Protein AF-0000000065959154 (afdb_homodimer)

Structure (mmCIF, N/CA/C/O backbone):
data_AF-0000000065959154-model_v1
#
loop_
_entity.id
_entity.type
_entity.pdbx_description
1 polymer 'Protein INAPERTURATE POLLEN1'
#
loop_
_atom_site.group_PDB
_atom_site.id
_atom_site.type_symbol
_atom_site.label_atom_id
_atom_site.label_alt_id
_atom_site.label_comp_id
_atom_site.label_asym_id
_atom_site.label_entity_id
_atom_site.label_seq_id
_atom_site.pdbx_PDB_ins_code
_atom_site.Cartn_x
_atom_site.Cartn_y
_atom_site.Cartn_z
_atom_site.occupancy
_atom_site.B_iso_or_equiv
_atom_site.auth_seq_id
_atom_site.auth_comp_id
_atom_site.auth_asym_id
_atom_site.auth_atom_id
_atom_site.pdbx_PDB_model_num
ATOM 1 N N . MET A 1 1 ? -22.766 -3.959 -23.781 1 19.36 1 MET A N 1
ATOM 2 C CA . MET A 1 1 ? -21.438 -3.498 -23.391 1 19.36 1 MET A CA 1
ATOM 3 C C . MET A 1 1 ? -21.266 -3.545 -21.875 1 19.36 1 MET A C 1
ATOM 5 O O . MET A 1 1 ? -22.062 -2.963 -21.141 1 19.36 1 MET A O 1
ATOM 9 N N . PRO A 1 2 ? -20.812 -4.512 -21.031 1 24.08 2 PRO A N 1
ATOM 10 C CA . PRO A 1 2 ? -21.531 -5.086 -19.906 1 24.08 2 PRO A CA 1
ATOM 11 C C . PRO A 1 2 ? -21.422 -4.242 -18.641 1 24.08 2 PRO A C 1
ATOM 13 O O . PRO A 1 2 ? -22 -4.598 -17.609 1 24.08 2 PRO A O 1
ATOM 16 N N . PHE A 1 3 ? -20.203 -3.625 -18.562 1 28.2 3 PHE A N 1
ATOM 17 C CA . PHE A 1 3 ? -20.203 -2.867 -17.312 1 28.2 3 PHE A CA 1
ATOM 18 C C . PHE A 1 3 ? -21.219 -1.73 -17.375 1 28.2 3 PHE A C 1
ATOM 20 O O . PHE A 1 3 ? -20.844 -0.557 -17.406 1 28.2 3 PHE A O 1
ATOM 27 N N . SER A 1 4 ? -22.156 -1.732 -18.156 1 26.17 4 SER A N 1
ATOM 28 C CA . SER A 1 4 ? -23.156 -0.685 -18.297 1 26.17 4 SER A CA 1
ATOM 29 C C . SER A 1 4 ? -23.672 -0.217 -16.922 1 26.17 4 SER A C 1
ATOM 31 O O . SER A 1 4 ? -24.188 0.89 -16.797 1 26.17 4 SER A O 1
ATOM 33 N N . PHE A 1 5 ? -24.297 -1.17 -16.172 1 28.05 5 PHE A N 1
ATOM 34 C CA . PHE A 1 5 ? -25.359 -0.843 -15.227 1 28.05 5 PHE A CA 1
ATOM 35 C C . PHE A 1 5 ? -24.812 -0.045 -14.047 1 28.05 5 PHE A C 1
ATOM 37 O O . PHE A 1 5 ? -23.828 -0.445 -13.422 1 28.05 5 PHE A O 1
ATOM 44 N N . PHE A 1 6 ? -25.062 1.207 -13.812 1 32.88 6 PHE A N 1
ATOM 45 C CA . PHE A 1 6 ? 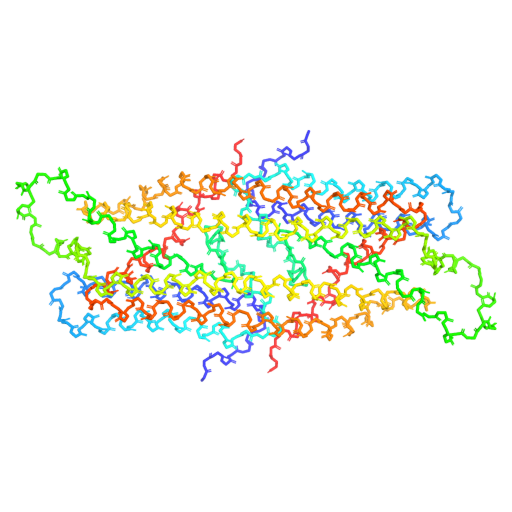-24.984 2.361 -12.93 1 32.88 6 PHE A CA 1
ATOM 46 C C . PHE A 1 6 ? -25.234 1.947 -11.477 1 32.88 6 PHE A C 1
ATOM 48 O O . PHE A 1 6 ? -26.312 2.199 -10.93 1 32.88 6 PHE A O 1
ATOM 55 N N . SER A 1 7 ? -25.094 0.819 -10.984 1 36 7 SER A N 1
ATOM 56 C CA . SER A 1 7 ? -25.516 0.596 -9.609 1 36 7 SER A CA 1
ATOM 57 C C . SER A 1 7 ? -24.766 1.502 -8.641 1 36 7 SER A C 1
ATOM 59 O O . SER A 1 7 ? -23.578 1.764 -8.82 1 36 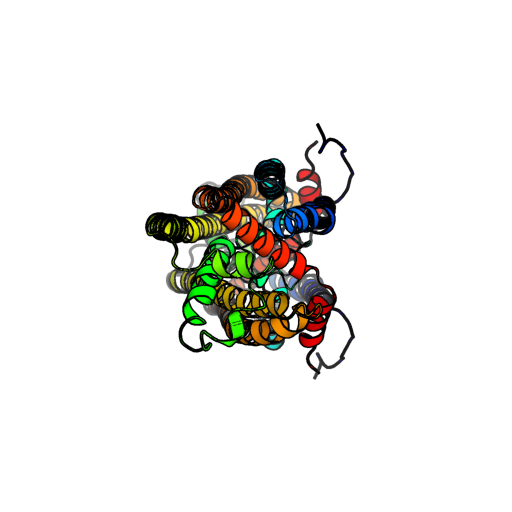7 SER A O 1
ATOM 61 N N . ARG A 1 8 ? -25.375 2.52 -7.828 1 44.22 8 ARG A N 1
ATOM 62 C CA . ARG A 1 8 ? -25.203 3.443 -6.715 1 44.22 8 ARG A CA 1
ATOM 63 C C . ARG A 1 8 ? -24.203 2.902 -5.695 1 44.22 8 ARG A C 1
ATOM 65 O O . ARG A 1 8 ? -24.109 3.418 -4.578 1 44.22 8 ARG A O 1
ATOM 72 N N . LYS A 1 9 ? -23.609 1.82 -6.051 1 51.19 9 LYS A N 1
ATOM 73 C CA . LYS A 1 9 ? -22.781 1.224 -5.004 1 51.19 9 LYS A CA 1
ATOM 74 C C . LYS A 1 9 ? -21.422 1.91 -4.918 1 51.19 9 LYS A C 1
ATOM 76 O O . LYS A 1 9 ? -20.891 2.381 -5.926 1 51.19 9 LYS A O 1
ATOM 81 N N . LYS A 1 10 ? -20.984 1.895 -3.816 1 66.19 10 LYS A N 1
ATOM 82 C CA . LYS A 1 10 ? -19.625 2.346 -3.533 1 66.19 10 LYS A CA 1
ATOM 83 C C . LYS A 1 10 ? -18.609 1.571 -4.359 1 66.19 10 LYS A C 1
ATOM 85 O O . LYS A 1 10 ? -18.75 0.365 -4.57 1 66.19 10 LYS A O 1
ATOM 90 N N . PRO A 1 11 ? -17.828 2.307 -5.148 1 71.06 11 PRO A N 1
ATOM 91 C CA . PRO A 1 11 ? -16.812 1.647 -5.984 1 71.06 11 PRO A CA 1
ATOM 92 C C . PRO A 1 11 ? -16.219 0.41 -5.32 1 71.06 11 PRO A C 1
ATOM 94 O O . PRO A 1 11 ? -15.992 -0.604 -5.984 1 71.06 11 PRO A O 1
ATOM 97 N N . SER A 1 12 ? -16.156 0.423 -4.148 1 75.31 12 SER A N 1
ATOM 98 C CA . SER A 1 12 ? -15.578 -0.71 -3.432 1 75.31 12 SER A CA 1
ATOM 99 C C . SER A 1 12 ? -16.453 -1.95 -3.559 1 75.31 12 SER A C 1
ATOM 101 O O . SER A 1 12 ? -15.953 -3.057 -3.76 1 75.31 12 SER A O 1
ATOM 103 N N . ARG A 1 13 ? -17.688 -1.768 -3.523 1 77.38 13 ARG A N 1
ATOM 104 C CA . ARG A 1 13 ? -18.594 -2.906 -3.623 1 77.38 13 ARG A CA 1
ATOM 105 C C . ARG A 1 13 ? -18.578 -3.502 -5.027 1 77.38 13 ARG A C 1
ATOM 107 O O . ARG A 1 13 ? -18.625 -4.723 -5.188 1 77.38 13 ARG A O 1
ATOM 114 N N . ARG A 1 14 ? -18.453 -2.723 -5.957 1 82.44 14 ARG A N 1
ATOM 115 C CA . ARG A 1 14 ? -18.406 -3.18 -7.344 1 82.44 14 ARG A CA 1
ATOM 116 C C . ARG A 1 14 ? -17.141 -4.008 -7.602 1 82.44 14 ARG A C 1
ATOM 118 O O . ARG A 1 14 ? -17.219 -5.055 -8.242 1 82.44 14 ARG A O 1
ATOM 125 N N . PHE A 1 15 ? -16.094 -3.5 -7.078 1 87.94 15 PHE A N 1
ATOM 126 C CA . PHE A 1 15 ? -14.828 -4.211 -7.285 1 87.94 15 PHE A CA 1
ATOM 127 C C . PHE A 1 15 ? -14.812 -5.52 -6.504 1 87.94 15 PHE A C 1
ATOM 129 O O . PHE A 1 15 ? -14.258 -6.516 -6.965 1 87.94 15 PHE A O 1
ATOM 136 N N . ASN A 1 16 ? -15.453 -5.445 -5.414 1 89.12 16 ASN A N 1
ATOM 137 C CA . ASN A 1 16 ? -15.578 -6.668 -4.625 1 89.12 16 ASN A CA 1
ATOM 138 C C . ASN A 1 16 ? -16.375 -7.738 -5.375 1 89.12 16 ASN A C 1
ATOM 140 O O . ASN A 1 16 ? -15.945 -8.891 -5.445 1 89.12 16 ASN A O 1
ATOM 144 N N . ASP A 1 17 ? -17.484 -7.375 -5.863 1 90.94 17 ASP A N 1
ATOM 145 C CA . ASP A 1 17 ? -18.328 -8.305 -6.605 1 90.94 17 ASP A CA 1
ATOM 146 C C . ASP A 1 17 ? -17.594 -8.844 -7.836 1 90.94 17 ASP A C 1
ATOM 148 O O . ASP A 1 17 ? -17.672 -10.031 -8.141 1 90.94 17 ASP A O 1
ATOM 152 N N . PHE A 1 18 ? -17 -7.945 -8.5 1 93.81 18 PHE A N 1
ATOM 153 C CA . PHE A 1 18 ? -16.266 -8.336 -9.695 1 93.81 18 PHE A CA 1
ATOM 154 C C . PHE A 1 18 ? -15.188 -9.359 -9.352 1 93.81 18 PHE A C 1
ATOM 156 O O . PHE A 1 18 ? -15.055 -10.375 -10.039 1 93.81 18 PHE A O 1
ATOM 163 N N . TYR A 1 19 ? -14.477 -9.062 -8.336 1 94.62 19 TYR A N 1
ATOM 164 C CA . TYR A 1 19 ? -13.391 -9.953 -7.934 1 94.62 19 TYR A CA 1
ATOM 165 C C . TYR A 1 19 ? -13.938 -11.312 -7.5 1 94.62 19 TYR A C 1
ATOM 167 O O . TYR A 1 19 ? -13.352 -12.352 -7.809 1 94.62 19 TYR A O 1
ATOM 175 N N . GLU A 1 20 ? -14.992 -11.289 -6.809 1 93.19 20 GLU A N 1
ATOM 176 C CA . GLU A 1 20 ? -15.609 -12.531 -6.367 1 93.19 20 GLU A CA 1
ATOM 177 C C . GLU A 1 20 ? -16.062 -13.375 -7.559 1 93.19 20 GLU A C 1
ATOM 179 O O . GLU A 1 20 ? -15.828 -14.586 -7.598 1 93.19 20 GLU A O 1
ATOM 184 N N . ASP A 1 21 ? -16.672 -12.758 -8.438 1 95.19 21 ASP A N 1
ATOM 185 C CA . ASP A 1 21 ? -17.141 -13.453 -9.641 1 95.19 21 ASP A CA 1
ATOM 186 C C . ASP A 1 21 ? -15.961 -13.984 -10.445 1 95.19 21 ASP A C 1
ATOM 188 O O . ASP A 1 21 ? -16 -15.109 -10.953 1 95.19 21 ASP A O 1
ATOM 192 N N . TRP A 1 22 ? -15.023 -13.164 -10.617 1 96.31 22 TRP A N 1
ATOM 193 C CA . TRP A 1 22 ? -13.82 -13.562 -11.336 1 96.31 22 TRP A CA 1
ATOM 194 C C . TRP A 1 22 ? -13.164 -14.773 -10.672 1 96.31 22 TRP A C 1
ATOM 196 O O . TRP A 1 22 ? -12.781 -15.727 -11.352 1 96.31 22 TRP A O 1
ATOM 206 N N . SER A 1 23 ? -13.055 -14.719 -9.367 1 95.06 23 SER A N 1
ATOM 207 C CA . SER A 1 23 ? -12.438 -15.797 -8.602 1 95.06 23 SER A CA 1
ATOM 208 C C . SER A 1 23 ? -13.258 -17.078 -8.703 1 95.06 23 SER A C 1
ATOM 210 O O . SER A 1 23 ? -12.695 -18.172 -8.812 1 95.06 23 SER A O 1
ATOM 212 N N . LYS A 1 24 ? -14.484 -16.906 -8.664 1 95.19 24 LYS A N 1
ATOM 213 C CA . LYS A 1 24 ? -15.383 -18.062 -8.781 1 95.19 24 LYS A CA 1
ATOM 214 C C . LYS A 1 24 ? -15.234 -18.719 -10.148 1 95.19 24 LYS A C 1
ATOM 216 O O . LYS A 1 24 ? -15.164 -19.953 -10.234 1 95.19 24 LYS A O 1
ATOM 221 N N . THR A 1 25 ? -15.258 -17.953 -11.148 1 97.38 25 THR A N 1
ATOM 222 C CA . THR A 1 25 ? -15.086 -18.484 -12.5 1 97.38 25 THR A CA 1
ATOM 223 C C . THR A 1 25 ? -13.75 -19.219 -12.633 1 97.38 25 THR A C 1
ATOM 225 O O . THR A 1 25 ? -13.68 -20.281 -13.242 1 97.38 25 THR A O 1
ATOM 228 N N . LEU A 1 26 ? -12.75 -18.672 -12.07 1 96.88 26 LEU A N 1
ATOM 229 C CA . LEU A 1 26 ? -11.422 -19.281 -12.109 1 96.88 26 LEU A CA 1
ATOM 230 C C . LEU A 1 26 ? -11.43 -20.641 -11.438 1 96.88 26 LEU A C 1
ATOM 232 O O . LEU A 1 26 ? -10.922 -21.609 -11.992 1 96.88 26 LEU A O 1
ATOM 236 N N . THR A 1 27 ? -12.008 -20.703 -10.281 1 93.75 27 THR A N 1
ATOM 237 C CA . THR A 1 27 ? -11.914 -21.875 -9.422 1 93.75 27 THR A CA 1
ATOM 238 C C . THR A 1 27 ? -12.93 -22.938 -9.836 1 93.75 27 THR A C 1
ATOM 240 O O . THR A 1 27 ? -12.664 -24.141 -9.727 1 93.75 27 THR A O 1
ATOM 243 N N . GLU A 1 28 ? -14.031 -22.484 -10.289 1 95.25 28 GLU A N 1
ATOM 244 C CA . GLU A 1 28 ? -15.117 -23.438 -10.516 1 95.25 28 GLU A CA 1
ATOM 245 C C . GLU A 1 28 ? -15.219 -23.812 -11.984 1 95.25 28 GLU A C 1
ATOM 247 O O . GLU A 1 28 ? -15.852 -24.812 -12.336 1 95.25 28 GLU A O 1
ATOM 252 N N . ASN A 1 29 ? -14.68 -23.062 -12.859 1 96.62 29 ASN A N 1
ATOM 253 C CA . ASN A 1 29 ? -14.805 -23.344 -14.281 1 96.62 29 ASN A CA 1
ATOM 254 C C . ASN A 1 29 ? -13.445 -23.547 -14.938 1 96.62 29 ASN A C 1
ATOM 256 O O . ASN A 1 29 ? -13.141 -24.641 -15.422 1 96.62 29 ASN A O 1
ATOM 260 N N . CYS A 1 30 ? -12.602 -22.562 -14.906 1 97.19 30 CYS A N 1
ATOM 261 C CA . CYS A 1 30 ? -11.344 -22.578 -15.641 1 97.19 30 CYS A CA 1
ATOM 262 C C . CYS A 1 30 ? -10.43 -23.688 -15.125 1 97.19 30 CYS A C 1
ATOM 264 O O . CYS A 1 30 ? -9.938 -24.5 -15.906 1 97.19 30 CYS A O 1
ATOM 266 N N . LEU A 1 31 ? -10.234 -23.703 -13.828 1 95.69 31 LEU A N 1
ATOM 267 C CA . LEU A 1 31 ? -9.281 -24.625 -13.219 1 95.69 31 LEU A CA 1
ATOM 268 C C . LEU A 1 31 ? -9.719 -26.062 -13.406 1 95.69 31 LEU A C 1
ATOM 270 O O . LEU A 1 31 ? -8.938 -26.906 -13.867 1 95.69 31 LEU A O 1
ATOM 274 N N . PRO A 1 32 ? -11 -26.422 -13.156 1 94.94 32 PRO A N 1
ATOM 275 C CA . PRO A 1 32 ? -11.422 -27.812 -13.359 1 94.94 32 PRO A CA 1
ATOM 276 C C . PRO A 1 32 ? -11.312 -28.25 -14.82 1 94.94 32 PRO A C 1
ATOM 278 O O . PRO A 1 32 ? -10.906 -29.375 -15.094 1 94.94 32 PRO A O 1
ATOM 281 N N . LEU A 1 33 ? -11.648 -27.391 -15.742 1 95.75 33 LEU A N 1
ATOM 282 C CA . LEU A 1 33 ? -11.555 -27.734 -17.156 1 95.75 33 LEU A CA 1
ATOM 283 C C . LEU A 1 33 ? -10.109 -27.984 -17.578 1 95.75 33 LEU A C 1
ATOM 285 O O . LEU A 1 33 ? -9.836 -28.922 -18.328 1 95.75 33 LEU A O 1
ATOM 289 N N . LEU A 1 34 ? -9.25 -27.188 -17.094 1 95.81 34 LEU A N 1
ATOM 290 C CA . LEU A 1 34 ? -7.836 -27.359 -17.406 1 95.81 34 LEU A CA 1
ATOM 291 C C . LEU A 1 34 ? -7.301 -28.656 -16.812 1 95.81 34 LEU A C 1
ATOM 293 O O . LEU A 1 34 ? -6.578 -29.391 -17.469 1 95.81 34 LEU A O 1
ATOM 297 N N . ARG A 1 35 ? -7.68 -28.953 -15.609 1 92.31 35 ARG A N 1
ATOM 298 C CA . ARG A 1 35 ? -7.254 -30.188 -14.93 1 92.31 35 ARG A CA 1
ATOM 299 C C . ARG A 1 35 ? -7.75 -31.422 -15.672 1 92.31 35 ARG A C 1
ATOM 301 O O . ARG A 1 35 ? -7.012 -32.406 -15.828 1 92.31 35 ARG A O 1
ATOM 308 N N . GLN A 1 36 ? -8.922 -31.312 -16.031 1 92.38 36 GLN A N 1
ATOM 309 C CA . GLN A 1 36 ? -9.508 -32.406 -16.781 1 92.38 36 GLN A CA 1
ATOM 310 C C . GLN A 1 36 ? -8.734 -32.688 -18.078 1 92.38 36 GLN A C 1
ATOM 312 O O . GLN A 1 36 ? -8.492 -33.844 -18.438 1 92.38 36 GLN A O 1
ATOM 317 N N . SER A 1 37 ? -8.367 -31.594 -18.734 1 92.19 37 SER A N 1
ATOM 318 C CA . SER A 1 37 ? -7.629 -31.719 -19.984 1 92.19 37 SER A CA 1
ATOM 319 C C . SER A 1 37 ? -6.223 -32.25 -19.75 1 92.19 37 SER A C 1
ATOM 321 O O . SER A 1 37 ? -5.641 -32.906 -20.625 1 92.19 37 SER A O 1
ATOM 323 N N . LEU A 1 38 ? -5.684 -32 -18.609 1 89.06 38 LEU A N 1
ATOM 324 C CA . LEU A 1 38 ? -4.352 -32.5 -18.25 1 89.06 38 LEU A CA 1
ATOM 325 C C . LEU A 1 38 ? -4.387 -33.969 -17.875 1 89.06 38 LEU A C 1
ATOM 327 O O . LEU A 1 38 ? -3.432 -34.688 -18.125 1 89.06 38 LEU A O 1
ATOM 331 N N . SER A 1 39 ? -5.457 -34.406 -17.219 1 81.5 39 SER A N 1
ATOM 332 C CA . SER A 1 39 ? -5.562 -35.75 -16.703 1 81.5 39 SER A CA 1
ATOM 333 C C . SER A 1 39 ? -6.055 -36.719 -17.781 1 81.5 39 SER A C 1
ATOM 335 O O . SER A 1 39 ? -5.688 -37.875 -17.797 1 81.5 39 SER A O 1
ATOM 337 N N . SER A 1 40 ? -6.871 -36.188 -18.547 1 74.56 40 SER A N 1
ATOM 338 C CA . SER A 1 40 ? -7.504 -37.062 -19.516 1 74.56 40 SER A CA 1
ATOM 339 C C . SER A 1 40 ? -6.691 -37.156 -20.812 1 74.56 40 SER A C 1
ATOM 341 O O . SER A 1 40 ? -5.711 -36.438 -20.969 1 74.56 40 SER A O 1
ATOM 343 N N . ALA A 1 41 ? -6.816 -38.219 -21.5 1 72.12 41 ALA A N 1
ATOM 344 C CA . ALA A 1 41 ? -6.281 -38.375 -22.844 1 72.12 41 ALA A CA 1
ATOM 345 C C . ALA A 1 41 ? -6.93 -37.375 -23.812 1 72.12 41 ALA A C 1
ATOM 347 O O . ALA A 1 41 ? -7.438 -37.75 -24.859 1 72.12 41 ALA A O 1
ATOM 348 N N . ALA A 1 42 ? -6.809 -36.125 -23.234 1 77.94 42 ALA A N 1
ATOM 349 C CA . ALA A 1 42 ? -7.391 -35.094 -24.094 1 77.94 42 ALA A CA 1
ATOM 350 C C . ALA A 1 42 ? -6.469 -34.75 -25.266 1 77.94 42 ALA A C 1
ATOM 352 O O . ALA A 1 42 ? -5.25 -34.938 -25.172 1 77.94 42 ALA A O 1
ATOM 353 N N . SER A 1 43 ? -7.117 -34.469 -26.328 1 87.56 43 SER A N 1
ATOM 354 C CA . SER A 1 43 ? -6.344 -34.094 -27.5 1 87.56 43 SER A CA 1
ATOM 355 C C . SER A 1 43 ? -5.551 -32.812 -27.25 1 87.56 43 SER A C 1
ATOM 357 O O . SER A 1 43 ? -5.883 -32.031 -26.344 1 87.56 43 SER A O 1
ATOM 359 N N . ALA A 1 44 ? -4.578 -32.625 -27.953 1 88.31 44 ALA A N 1
ATOM 360 C CA . ALA A 1 44 ? -3.74 -31.438 -27.875 1 88.31 44 ALA A CA 1
ATOM 361 C C . ALA A 1 44 ? -4.559 -30.172 -28.125 1 88.31 44 ALA A C 1
ATOM 363 O O . ALA A 1 44 ? -4.301 -29.125 -27.516 1 88.31 44 ALA A O 1
ATOM 364 N N . SER A 1 45 ? -5.543 -30.312 -28.984 1 92 45 SER A N 1
ATOM 365 C CA . SER A 1 45 ? -6.383 -29.156 -29.312 1 92 45 SER A CA 1
ATOM 366 C C . SER A 1 45 ? -7.238 -28.75 -28.125 1 92 45 SER A C 1
ATOM 368 O O . SER A 1 45 ? -7.453 -27.547 -27.891 1 92 45 SER A O 1
ATOM 370 N N . VAL A 1 46 ? -7.719 -29.672 -27.391 1 94.12 46 VAL A N 1
ATOM 371 C CA . VAL A 1 46 ? -8.547 -29.406 -26.219 1 94.12 46 VAL A CA 1
ATOM 372 C C . VAL A 1 46 ? -7.695 -28.75 -25.125 1 94.12 46 VAL A C 1
ATOM 374 O O . VAL A 1 46 ? -8.125 -27.797 -24.484 1 94.12 46 VAL A O 1
ATOM 377 N N . LEU A 1 47 ? -6.531 -29.281 -24.953 1 94.88 47 LEU A N 1
ATOM 378 C CA . LEU A 1 47 ? -5.621 -28.719 -23.953 1 94.88 47 LEU A CA 1
ATOM 379 C C . LEU A 1 47 ? -5.273 -27.281 -24.312 1 94.88 47 LEU A C 1
ATOM 381 O O . LEU A 1 47 ? -5.305 -26.391 -23.453 1 94.88 47 LEU A O 1
ATOM 385 N N . SER A 1 48 ? -5 -27.078 -25.609 1 95.5 48 SER A N 1
ATOM 386 C CA . SER A 1 48 ? -4.668 -25.734 -26.078 1 95.5 48 SER A CA 1
ATOM 387 C C . SER A 1 48 ? -5.824 -24.766 -25.844 1 95.5 48 SER A C 1
ATOM 389 O O . SER A 1 48 ? -5.613 -23.625 -25.438 1 95.5 48 SER A O 1
ATOM 391 N N . SER A 1 49 ? -6.98 -25.203 -26.078 1 96.38 49 SER A N 1
ATOM 392 C CA . SER A 1 49 ? -8.164 -24.359 -25.891 1 96.38 49 SER A CA 1
ATOM 393 C C . SER A 1 49 ? -8.352 -23.984 -24.438 1 96.38 49 SER A C 1
ATOM 395 O O . SER A 1 49 ? -8.711 -22.844 -24.125 1 96.38 49 SER A O 1
ATOM 397 N N . ASN A 1 50 ? -8.148 -24.906 -23.594 1 96.88 50 ASN A N 1
ATOM 398 C CA . ASN A 1 50 ? -8.328 -24.625 -22.172 1 96.88 50 ASN A CA 1
ATOM 399 C C . ASN A 1 50 ? -7.215 -23.734 -21.641 1 96.88 50 ASN A C 1
ATOM 401 O O . ASN A 1 50 ? -7.445 -22.922 -20.75 1 96.88 50 ASN A O 1
ATOM 405 N N . VAL A 1 51 ? -5.988 -23.922 -22.156 1 97.44 51 VAL A N 1
ATOM 406 C CA . VAL A 1 51 ? -4.895 -23.031 -21.812 1 97.44 51 VAL A CA 1
ATOM 407 C C . VAL A 1 51 ? -5.258 -21.594 -22.219 1 97.44 51 VAL A C 1
ATOM 409 O O . VAL A 1 51 ? -5.109 -20.656 -21.438 1 97.44 51 VAL A O 1
ATOM 412 N N . ASP A 1 52 ? -5.777 -21.484 -23.406 1 97.94 52 ASP A N 1
ATOM 413 C CA . ASP A 1 52 ? -6.176 -20.172 -23.906 1 97.94 52 ASP A CA 1
ATOM 414 C C . ASP A 1 52 ? -7.301 -19.578 -23.062 1 97.94 52 ASP A C 1
ATOM 416 O O . ASP A 1 52 ? -7.34 -18.359 -22.828 1 97.94 52 ASP A O 1
ATOM 420 N N . LEU A 1 53 ? -8.188 -20.391 -22.672 1 98.19 53 LEU A N 1
ATOM 421 C CA . LEU A 1 53 ? -9.312 -19.938 -21.859 1 98.19 53 LEU A CA 1
ATOM 422 C C . LEU A 1 53 ? -8.828 -19.359 -20.547 1 98.19 53 LEU A C 1
ATOM 424 O O . LEU A 1 53 ? -9.266 -18.281 -20.141 1 98.19 53 LEU A O 1
ATOM 428 N N . VAL A 1 54 ? -7.957 -20.062 -19.859 1 98.44 54 VAL A N 1
ATOM 429 C CA . VAL A 1 54 ? -7.43 -19.609 -18.578 1 98.44 54 VAL A CA 1
ATOM 430 C C . VAL A 1 54 ? -6.613 -18.328 -18.781 1 98.44 54 VAL A C 1
ATOM 432 O O . VAL A 1 54 ? -6.754 -17.375 -18.016 1 98.44 54 VAL A O 1
ATOM 435 N N . LEU A 1 55 ? -5.766 -18.359 -19.812 1 98.44 55 LEU A N 1
ATOM 436 C CA . LEU A 1 55 ? -4.945 -17.188 -20.109 1 98.44 55 LEU A CA 1
ATOM 437 C C . LEU A 1 55 ? -5.816 -15.969 -20.359 1 98.44 55 LEU A C 1
ATOM 439 O O . LEU A 1 55 ? -5.547 -14.891 -19.828 1 98.44 55 LEU A O 1
ATOM 443 N N . ARG A 1 56 ? -6.836 -16.141 -21.125 1 98.19 56 ARG A N 1
ATOM 444 C CA . ARG A 1 56 ? -7.742 -15.039 -21.438 1 98.19 56 ARG A CA 1
ATOM 445 C C . ARG A 1 56 ? -8.453 -14.539 -20.188 1 98.19 56 ARG A C 1
ATOM 447 O O . ARG A 1 56 ? -8.656 -13.336 -20.016 1 98.19 56 ARG A O 1
ATOM 454 N N . HIS A 1 57 ? -8.836 -15.422 -19.359 1 98.44 57 HIS A N 1
ATOM 455 C CA . HIS A 1 57 ? -9.508 -15.047 -18.125 1 98.44 57 HIS A CA 1
ATOM 456 C C . HIS A 1 57 ? -8.594 -14.203 -17.25 1 98.44 57 HIS A C 1
ATOM 458 O O . HIS A 1 57 ? -9.039 -13.211 -16.656 1 98.44 57 HIS A O 1
ATOM 464 N N . LEU A 1 58 ? -7.336 -14.562 -17.156 1 98.31 58 LEU A N 1
ATOM 465 C CA . LEU A 1 58 ? -6.367 -13.82 -16.359 1 98.31 58 LEU A CA 1
ATOM 466 C C . LEU A 1 58 ? -6.113 -12.445 -16.969 1 98.31 58 LEU A C 1
ATOM 468 O O . LEU A 1 58 ? -6.113 -11.438 -16.266 1 98.31 58 LEU A O 1
ATOM 472 N N . VAL A 1 59 ? -5.957 -12.438 -18.25 1 98.19 59 VAL A N 1
ATOM 473 C CA . VAL A 1 59 ? -5.641 -11.195 -18.953 1 98.19 59 VAL A CA 1
ATOM 474 C C . VAL A 1 59 ? -6.84 -10.258 -18.906 1 98.19 59 VAL A C 1
ATOM 476 O O . VAL A 1 59 ? -6.684 -9.055 -18.672 1 98.19 59 VAL A O 1
ATOM 479 N N . LEU A 1 60 ? -8.008 -10.781 -19.047 1 97.75 60 LEU A N 1
ATOM 480 C CA . LEU A 1 60 ? -9.227 -9.977 -19.031 1 97.75 60 LEU A CA 1
ATOM 481 C C . LEU A 1 60 ? -9.43 -9.32 -17.672 1 97.75 60 LEU A C 1
ATOM 483 O O . LEU A 1 60 ? -9.961 -8.211 -17.578 1 97.75 60 LEU A O 1
ATOM 487 N N . TYR A 1 61 ? -9.039 -9.969 -16.688 1 97.81 61 TYR A N 1
ATOM 488 C CA . TYR A 1 61 ? -9.109 -9.391 -15.352 1 97.81 61 TYR A CA 1
ATOM 489 C C . TYR A 1 61 ? -8.383 -8.047 -15.297 1 97.81 61 TYR A C 1
ATOM 491 O O . TYR A 1 61 ? -8.953 -7.047 -14.859 1 97.81 61 TYR A O 1
ATOM 499 N N . TYR A 1 62 ? -7.148 -8.023 -15.766 1 98.06 62 TYR A N 1
ATOM 500 C CA . TYR A 1 62 ? -6.336 -6.812 -15.703 1 98.06 62 TYR A CA 1
ATOM 501 C C . TYR A 1 62 ? -6.844 -5.762 -16.688 1 98.06 62 TYR A C 1
ATOM 503 O O . TYR A 1 62 ? -6.801 -4.562 -16.406 1 98.06 62 TYR A O 1
ATOM 511 N N . GLU A 1 63 ? -7.328 -6.23 -17.797 1 97.44 63 GLU A N 1
ATOM 512 C CA . GLU A 1 63 ? -7.898 -5.285 -18.766 1 97.44 63 GLU A CA 1
ATOM 513 C C . GLU A 1 63 ? -9.117 -4.582 -18.172 1 97.44 63 GLU A C 1
ATOM 515 O O . GLU A 1 63 ? -9.312 -3.383 -18.391 1 97.44 63 GLU A O 1
ATOM 520 N N . THR A 1 64 ? -9.898 -5.309 -17.5 1 97.31 64 THR A N 1
ATOM 521 C CA . THR A 1 64 ? -11.086 -4.742 -16.859 1 97.31 64 THR A CA 1
ATOM 522 C C . THR A 1 64 ? -10.695 -3.725 -15.797 1 97.31 64 THR A C 1
ATOM 524 O O . THR A 1 64 ? -11.305 -2.658 -15.695 1 97.31 64 THR A O 1
ATOM 527 N N . LEU A 1 65 ? -9.695 -4.055 -14.984 1 96.75 65 LEU A N 1
ATOM 528 C CA . LEU A 1 65 ? -9.211 -3.125 -13.969 1 96.75 65 LEU A CA 1
ATOM 529 C C . LEU A 1 65 ? -8.664 -1.854 -14.617 1 96.75 65 LEU A C 1
ATOM 531 O O . LEU A 1 65 ? -8.875 -0.753 -14.102 1 96.75 65 LEU A O 1
ATOM 535 N N . ASP A 1 66 ? -7.934 -2.018 -15.734 1 96.75 66 ASP A N 1
ATOM 536 C CA . ASP A 1 66 ? -7.387 -0.868 -16.453 1 96.75 66 ASP A CA 1
ATOM 537 C C . ASP A 1 66 ? -8.5 0.063 -16.922 1 96.75 66 ASP A C 1
ATOM 539 O O . ASP A 1 66 ? -8.375 1.286 -16.844 1 96.75 66 ASP A O 1
ATOM 543 N N . LEU A 1 67 ? -9.547 -0.507 -17.391 1 95.5 67 LEU A N 1
ATOM 544 C CA . LEU A 1 67 ? -10.672 0.269 -17.891 1 95.5 67 LEU A CA 1
ATOM 545 C C . LEU A 1 67 ? -11.383 1.004 -16.766 1 95.5 67 LEU A C 1
ATOM 547 O O . LEU A 1 67 ? -11.914 2.096 -16.969 1 95.5 67 LEU A O 1
ATOM 551 N N . ALA A 1 68 ? -11.367 0.46 -15.602 1 94.06 68 ALA A N 1
ATOM 552 C CA . ALA A 1 68 ? -12.062 1.025 -14.445 1 94.06 68 ALA A CA 1
ATOM 553 C C . ALA A 1 68 ? -11.211 2.09 -13.758 1 94.06 68 ALA A C 1
ATOM 555 O O . ALA A 1 68 ? -11.711 2.869 -12.953 1 94.06 68 ALA A O 1
ATOM 556 N N . ALA A 1 69 ? -9.914 2.078 -14.062 1 94.19 69 ALA A N 1
ATOM 557 C CA . ALA A 1 69 ? -8.984 2.955 -13.352 1 94.19 69 ALA A CA 1
ATOM 558 C C . ALA A 1 69 ? -9.117 4.398 -13.836 1 94.19 69 ALA A C 1
ATOM 560 O O . ALA A 1 69 ? -8.945 4.676 -15.023 1 94.19 69 ALA A O 1
ATOM 561 N N . ASP A 1 70 ? -9.453 5.242 -12.992 1 91.25 70 ASP A N 1
ATOM 562 C CA . ASP A 1 70 ? -9.445 6.684 -13.227 1 91.25 70 ASP A CA 1
ATOM 563 C C . ASP A 1 70 ? -9.125 7.445 -11.945 1 91.25 70 ASP A C 1
ATOM 565 O O . ASP A 1 70 ? -8.789 6.836 -10.922 1 91.25 70 ASP A O 1
ATOM 569 N N . HIS A 1 71 ? -9.125 8.742 -12.016 1 84.56 71 HIS A N 1
ATOM 570 C CA . HIS A 1 71 ? -8.68 9.562 -10.898 1 84.56 71 HIS A CA 1
ATOM 571 C C . HIS A 1 71 ? -9.562 9.352 -9.672 1 84.56 71 HIS A C 1
ATOM 573 O O . HIS A 1 71 ? -9.117 9.523 -8.539 1 84.56 71 HIS A O 1
ATOM 579 N N . ASN A 1 72 ? -10.742 8.891 -9.836 1 80.88 72 ASN A N 1
ATOM 580 C CA . ASN A 1 72 ? -11.672 8.703 -8.719 1 80.88 72 ASN A CA 1
ATOM 581 C C . ASN A 1 72 ? -11.578 7.293 -8.148 1 80.88 72 ASN A C 1
ATOM 583 O O . ASN A 1 72 ? -11.836 7.082 -6.961 1 80.88 72 ASN A O 1
ATOM 587 N N . THR A 1 73 ? -11.242 6.328 -8.883 1 89.19 73 THR A N 1
ATOM 588 C CA . THR A 1 73 ? -11.32 4.934 -8.461 1 89.19 73 THR A CA 1
ATOM 589 C C . THR A 1 73 ? -9.938 4.414 -8.062 1 89.19 73 THR A C 1
ATOM 591 O O . THR A 1 73 ? -9.828 3.385 -7.391 1 89.19 73 THR A O 1
ATOM 594 N N . ILE A 1 74 ? -8.867 5.145 -8.43 1 91.38 74 ILE A N 1
ATOM 595 C CA . ILE A 1 74 ? -7.504 4.645 -8.305 1 91.38 74 ILE A CA 1
ATOM 596 C C . ILE A 1 74 ? -7.172 4.406 -6.836 1 91.38 74 ILE A C 1
ATOM 598 O O . ILE A 1 74 ? -6.48 3.441 -6.5 1 91.38 74 ILE A O 1
ATOM 602 N N . PRO A 1 75 ? -7.75 5.137 -5.871 1 85.38 75 PRO A N 1
ATOM 603 C CA . PRO A 1 75 ? -7.449 4.82 -4.477 1 85.38 75 PRO A CA 1
ATOM 604 C C . PRO A 1 75 ? -8 3.459 -4.047 1 85.38 75 PRO A C 1
ATOM 606 O O . PRO A 1 75 ? -7.348 2.738 -3.285 1 85.38 75 PRO A O 1
ATOM 609 N N . TYR A 1 76 ? -9.07 3.043 -4.562 1 86.31 76 TYR A N 1
ATOM 610 C CA . TYR A 1 76 ? -9.68 1.761 -4.234 1 86.31 76 TYR A CA 1
ATOM 611 C C . TYR A 1 76 ? -8.922 0.613 -4.895 1 86.31 76 TYR A C 1
ATOM 613 O O . TYR A 1 76 ? -8.82 -0.479 -4.328 1 86.31 76 TYR A O 1
ATOM 621 N N . LEU A 1 77 ? -8.414 0.936 -6.047 1 92.44 77 LEU A N 1
ATOM 622 C CA . LEU A 1 77 ? -7.727 -0.099 -6.809 1 92.44 77 LEU A CA 1
ATOM 623 C C . LEU A 1 77 ? -6.332 -0.354 -6.246 1 92.44 77 LEU A C 1
ATOM 625 O O . LEU A 1 77 ? -5.855 -1.491 -6.246 1 92.44 77 LEU A O 1
ATOM 629 N N . LEU A 1 78 ? -5.742 0.712 -5.754 1 91.12 78 LEU A N 1
ATOM 630 C CA . LEU A 1 78 ? -4.395 0.593 -5.207 1 91.12 78 LEU A CA 1
ATOM 631 C C . LEU A 1 78 ? -4.434 0.009 -3.797 1 91.12 78 LEU A C 1
ATOM 633 O O . LEU A 1 78 ? -3.453 -0.582 -3.34 1 91.12 78 LEU A O 1
ATOM 637 N N . PHE A 1 79 ? -5.523 0.184 -3.129 1 86.56 79 PHE A N 1
ATOM 638 C CA . PHE A 1 79 ? -5.734 -0.353 -1.79 1 86.56 79 PHE A CA 1
ATOM 639 C C . PHE A 1 79 ? -7.035 -1.144 -1.723 1 86.56 79 PHE A C 1
ATOM 641 O O . PHE A 1 79 ? -7.984 -0.734 -1.049 1 86.56 79 PHE A O 1
ATOM 648 N N . PRO A 1 80 ? -6.953 -2.283 -2.332 1 88.38 80 PRO A N 1
ATOM 649 C CA . PRO A 1 80 ? -8.195 -3.035 -2.498 1 88.38 80 PRO A CA 1
ATOM 650 C C . PRO A 1 80 ? -8.688 -3.66 -1.192 1 88.38 80 PRO A C 1
ATOM 652 O O . PRO A 1 80 ? -7.992 -4.488 -0.6 1 88.38 80 PRO A O 1
ATOM 655 N N . SER A 1 81 ? -9.922 -3.338 -0.853 1 80.38 81 SER A N 1
ATOM 656 C CA . SER A 1 81 ? -10.516 -3.852 0.377 1 80.38 81 SER A CA 1
ATOM 657 C C . SER A 1 81 ? -11.07 -5.258 0.178 1 80.38 81 SER A C 1
ATOM 659 O O . SER A 1 81 ? -11.383 -5.953 1.148 1 80.38 81 SER A O 1
ATOM 661 N N . TRP A 1 82 ? -11.164 -5.68 -1.02 1 84 82 TRP A N 1
ATOM 662 C CA . TRP A 1 82 ? -11.727 -6.992 -1.319 1 84 82 TRP A CA 1
ATOM 663 C C . TRP A 1 82 ? -10.672 -8.078 -1.192 1 84 82 TRP A C 1
ATOM 665 O O . TRP A 1 82 ? -10.984 -9.273 -1.256 1 84 82 TRP A O 1
ATOM 675 N N . ARG A 1 83 ? -9.43 -7.656 -1.103 1 87.19 83 ARG A N 1
ATOM 676 C CA . ARG A 1 83 ? -8.359 -8.625 -0.854 1 87.19 83 ARG A CA 1
ATOM 677 C C . ARG A 1 83 ? -8.266 -8.961 0.629 1 87.19 83 ARG A C 1
ATOM 679 O O . ARG A 1 83 ? -8.242 -8.07 1.476 1 87.19 83 ARG A O 1
ATOM 686 N N . ASN A 1 84 ? -8.227 -10.172 0.899 1 81.69 84 ASN A N 1
ATOM 687 C CA . ASN A 1 84 ? -8.195 -10.586 2.297 1 81.69 84 ASN A CA 1
ATOM 688 C C . ASN A 1 84 ? -6.777 -10.547 2.861 1 81.69 84 ASN A C 1
ATOM 690 O O . ASN A 1 84 ? -5.828 -10.219 2.148 1 81.69 84 ASN A O 1
ATOM 694 N N . SER A 1 85 ? -6.664 -10.914 4.109 1 76.81 85 SER A N 1
ATOM 695 C CA . SER A 1 85 ? -5.418 -10.742 4.848 1 76.81 85 SER A CA 1
ATOM 696 C C . SER A 1 85 ? -4.336 -11.688 4.336 1 76.81 85 SER A C 1
ATOM 698 O O . SER A 1 85 ? -3.145 -11.406 4.477 1 76.81 85 SER A O 1
ATOM 700 N N . LEU A 1 86 ? -4.691 -12.805 3.713 1 78.62 86 LEU A N 1
ATOM 701 C CA . LEU A 1 86 ? -3.727 -13.75 3.156 1 78.62 86 LEU A CA 1
ATOM 702 C C . LEU A 1 86 ? -3.121 -13.211 1.865 1 78.62 86 LEU A C 1
ATOM 704 O O . LEU A 1 86 ? -1.979 -13.531 1.529 1 78.62 86 LEU A O 1
ATOM 708 N N . GLU A 1 87 ? -3.893 -12.414 1.23 1 87.25 87 GLU A N 1
ATOM 709 C CA . GLU A 1 87 ? -3.471 -11.906 -0.072 1 87.25 87 GLU A CA 1
ATOM 710 C C . GLU A 1 87 ? -2.623 -10.648 0.073 1 87.25 87 GLU A C 1
ATOM 712 O O . GLU A 1 87 ? -1.751 -10.375 -0.757 1 87.25 87 GLU A O 1
ATOM 717 N N . THR A 1 88 ? -2.777 -9.977 1.061 1 84.5 88 THR A N 1
ATOM 718 C CA . THR A 1 88 ? -2.25 -8.625 1.219 1 84.5 88 THR A CA 1
ATOM 719 C C . THR A 1 88 ? -0.724 -8.633 1.162 1 84.5 88 THR A C 1
ATOM 721 O O . THR A 1 88 ? -0.118 -7.773 0.512 1 84.5 88 THR A O 1
ATOM 724 N N . PRO A 1 89 ? -0.079 -9.586 1.743 1 84.12 89 PRO A N 1
ATOM 725 C CA . PRO A 1 89 ? 1.385 -9.562 1.694 1 84.12 89 PRO A CA 1
ATOM 726 C C . PRO A 1 89 ? 1.931 -9.766 0.282 1 84.12 89 PRO A C 1
ATOM 728 O O . PRO A 1 89 ? 3.098 -9.469 0.019 1 84.12 89 PRO A O 1
ATOM 731 N N . PHE A 1 90 ? 1.086 -10.227 -0.603 1 89.69 90 PHE A N 1
ATOM 732 C CA . PHE A 1 90 ? 1.515 -10.508 -1.968 1 89.69 90 PHE A CA 1
ATOM 733 C C . PHE A 1 90 ? 1.224 -9.32 -2.881 1 89.69 90 PHE A C 1
ATOM 735 O O . PHE A 1 90 ? 1.537 -9.359 -4.07 1 89.69 90 PHE A O 1
ATOM 742 N N . LEU A 1 91 ? 0.644 -8.312 -2.318 1 91.44 91 LEU A N 1
ATOM 743 C CA . LEU A 1 91 ? 0.152 -7.25 -3.189 1 91.44 91 LEU A CA 1
ATOM 744 C C . LEU A 1 91 ? 1.268 -6.27 -3.531 1 91.44 91 LEU A C 1
ATOM 746 O O . LEU A 1 91 ? 2.109 -5.961 -2.686 1 91.44 91 LEU A O 1
ATOM 750 N N . PHE A 1 92 ? 1.282 -5.949 -4.734 1 93.62 92 PHE A N 1
ATOM 751 C CA . PHE A 1 92 ? 2.127 -4.922 -5.336 1 93.62 92 PHE A CA 1
ATOM 752 C C . PHE A 1 92 ? 1.311 -4.008 -6.242 1 93.62 92 PHE A C 1
ATOM 754 O O . PHE A 1 92 ? 0.794 -4.445 -7.27 1 93.62 92 PHE A O 1
ATOM 761 N N . LEU A 1 93 ? 1.17 -2.752 -5.828 1 94.56 93 LEU A N 1
ATOM 762 C CA . LEU A 1 93 ? 0.438 -1.739 -6.578 1 94.56 93 LEU A CA 1
ATOM 763 C C . LEU A 1 93 ? -0.944 -2.248 -6.973 1 94.56 93 LEU A C 1
ATOM 765 O O . LEU A 1 93 ? -1.313 -2.205 -8.148 1 94.56 93 LEU A O 1
ATOM 769 N N . GLY A 1 94 ? -1.67 -2.809 -5.996 1 93.5 94 GLY A N 1
ATOM 770 C CA . GLY A 1 94 ? -3.086 -3.096 -6.156 1 93.5 94 GLY A CA 1
ATOM 771 C C . GLY A 1 94 ? -3.369 -4.555 -6.461 1 93.5 94 GLY A C 1
ATOM 772 O O . GLY A 1 94 ? -4.508 -5.012 -6.34 1 93.5 94 GLY A O 1
ATOM 773 N N . ASP A 1 95 ? -2.377 -5.32 -6.902 1 96 95 ASP A N 1
ATOM 774 C CA . ASP A 1 95 ? -2.6 -6.73 -7.207 1 96 95 ASP A CA 1
ATOM 775 C C . ASP A 1 95 ? -1.333 -7.551 -6.969 1 96 95 ASP A C 1
ATOM 777 O O . ASP A 1 95 ? -0.366 -7.055 -6.387 1 96 95 ASP A O 1
ATOM 781 N N . ILE A 1 96 ? -1.343 -8.789 -7.336 1 95.19 96 ILE A N 1
ATOM 782 C CA . ILE A 1 96 ? -0.283 -9.719 -6.961 1 95.19 96 ILE A CA 1
ATOM 783 C C . ILE A 1 96 ? 1.06 -9.203 -7.48 1 95.19 96 ILE A C 1
ATOM 785 O O . ILE A 1 96 ? 1.131 -8.609 -8.562 1 95.19 96 ILE A O 1
ATOM 789 N N . HIS A 1 97 ? 2.047 -9.43 -6.746 1 95.88 97 HIS A N 1
ATOM 790 C CA . HIS A 1 97 ? 3.41 -9.094 -7.141 1 95.88 97 HIS A CA 1
ATOM 791 C C . HIS A 1 97 ? 3.838 -9.867 -8.383 1 95.88 97 HIS A C 1
ATOM 793 O O . HIS A 1 97 ? 3.705 -11.094 -8.422 1 95.88 97 HIS A O 1
ATOM 799 N N . PRO A 1 98 ? 4.402 -9.203 -9.344 1 96.56 98 PRO A N 1
ATOM 800 C CA . PRO A 1 98 ? 4.773 -9.906 -10.57 1 96.56 98 PRO A CA 1
ATOM 801 C C . PRO A 1 98 ? 5.797 -11.016 -10.328 1 96.56 98 PRO A C 1
ATOM 803 O O . PRO A 1 98 ? 5.793 -12.031 -11.031 1 96.56 98 PRO A O 1
ATOM 806 N N . TYR A 1 99 ? 6.605 -10.891 -9.336 1 95.69 99 TYR A N 1
ATOM 807 C CA . TYR A 1 99 ? 7.621 -11.898 -9.031 1 95.69 99 TYR A CA 1
ATOM 808 C C . TYR A 1 99 ? 6.977 -13.211 -8.609 1 95.69 99 TYR A C 1
ATOM 810 O O . TYR A 1 99 ? 7.617 -14.258 -8.633 1 95.69 99 TYR A O 1
ATOM 818 N N . LEU A 1 100 ? 5.77 -13.117 -8.164 1 95.94 100 LEU A N 1
ATOM 819 C CA . LEU A 1 100 ? 5.078 -14.352 -7.82 1 95.94 100 LEU A CA 1
ATOM 820 C C . LEU A 1 100 ? 5.043 -15.305 -9.008 1 95.94 100 LEU A C 1
ATOM 822 O O . LEU A 1 100 ? 5.23 -16.516 -8.852 1 95.94 100 LEU A O 1
ATOM 826 N N . LEU A 1 101 ? 4.883 -14.781 -10.18 1 97.5 101 LEU A N 1
ATOM 827 C CA . LEU A 1 101 ? 4.727 -15.562 -11.398 1 97.5 101 LEU A CA 1
ATOM 828 C C . LEU A 1 101 ? 6.02 -16.297 -11.742 1 97.5 101 LEU A C 1
ATOM 830 O O . LEU A 1 101 ? 6.016 -17.516 -11.961 1 97.5 101 LEU A O 1
ATOM 834 N N . THR A 1 102 ? 7.109 -15.617 -11.727 1 96.69 102 THR A N 1
ATOM 835 C CA . THR A 1 102 ? 8.375 -16.234 -12.086 1 96.69 102 THR A CA 1
ATOM 836 C C . THR A 1 102 ? 8.867 -17.141 -10.953 1 96.69 102 THR A C 1
ATOM 838 O O . THR A 1 102 ? 9.5 -18.172 -11.211 1 96.69 102 THR A O 1
ATOM 841 N N . ASN A 1 103 ? 8.602 -16.781 -9.75 1 95.06 103 ASN A N 1
ATOM 842 C CA . ASN A 1 103 ? 9.008 -17.625 -8.625 1 95.06 103 ASN A CA 1
ATOM 843 C C . ASN A 1 103 ? 8.273 -18.953 -8.633 1 95.06 103 ASN A C 1
ATOM 845 O O . ASN A 1 103 ? 8.859 -19.984 -8.312 1 95.06 103 ASN A O 1
ATOM 849 N N . LEU A 1 104 ? 7.012 -18.906 -8.914 1 95.06 104 LEU A N 1
ATOM 850 C CA . LEU A 1 104 ? 6.273 -20.156 -9.055 1 95.06 104 LEU A CA 1
ATOM 851 C C . LEU A 1 104 ? 6.891 -21.031 -10.133 1 95.06 104 LEU A C 1
ATOM 853 O O . LEU A 1 104 ? 7.168 -22.219 -9.898 1 95.06 104 LEU A O 1
ATOM 857 N N . LEU A 1 105 ? 7.156 -20.438 -11.273 1 96.31 105 LEU A N 1
ATOM 858 C CA . LEU A 1 105 ? 7.723 -21.188 -12.398 1 96.31 105 LEU A CA 1
ATOM 859 C C . LEU A 1 105 ? 9.07 -21.797 -12.023 1 96.31 105 LEU A C 1
ATOM 861 O O . LEU A 1 105 ? 9.305 -22.984 -12.25 1 96.31 105 LEU A O 1
ATOM 865 N N . ARG A 1 106 ? 9.898 -21 -11.453 1 95 106 ARG A N 1
ATOM 866 C CA . ARG A 1 106 ? 11.203 -21.484 -11.031 1 95 106 ARG A CA 1
ATOM 867 C C . ARG A 1 106 ? 11.078 -22.609 -10 1 95 106 ARG A C 1
ATOM 869 O O . ARG A 1 106 ? 11.852 -23.562 -10.016 1 95 106 ARG A O 1
ATOM 876 N N . SER A 1 107 ? 10.18 -22.453 -9.125 1 92.25 107 SER A N 1
ATOM 877 C CA . SER A 1 107 ? 9.977 -23.453 -8.094 1 92.25 107 SER A CA 1
ATOM 878 C C . SER A 1 107 ? 9.547 -24.797 -8.703 1 92.25 107 SER A C 1
ATOM 880 O O . SER A 1 107 ? 9.969 -25.859 -8.242 1 92.25 107 SER A O 1
ATOM 882 N N . PHE A 1 108 ? 8.703 -24.781 -9.688 1 91.75 108 PHE A N 1
ATOM 883 C CA . PHE A 1 108 ? 8.305 -25.984 -10.391 1 91.75 108 PHE A CA 1
ATOM 884 C C . PHE A 1 108 ? 9.508 -26.656 -11.031 1 91.75 108 PHE A C 1
ATOM 886 O O . PHE A 1 108 ? 9.672 -27.875 -10.922 1 91.75 108 PHE A O 1
ATOM 893 N N . ILE A 1 109 ? 10.297 -25.859 -11.703 1 92.56 109 ILE A N 1
ATOM 894 C CA . ILE A 1 109 ? 11.469 -26.375 -12.406 1 92.56 109 ILE A CA 1
ATOM 895 C C . ILE A 1 109 ? 12.477 -26.922 -11.406 1 92.56 109 ILE A C 1
ATOM 897 O O . ILE A 1 109 ? 12.977 -28.047 -11.578 1 92.56 109 ILE A O 1
ATOM 901 N N . ASP A 1 110 ? 12.797 -26.188 -10.344 1 90.06 110 ASP A N 1
ATOM 902 C CA . ASP A 1 110 ? 13.797 -26.562 -9.352 1 90.06 110 ASP A CA 1
ATOM 903 C C . ASP A 1 110 ? 13.375 -27.828 -8.602 1 90.06 110 ASP A C 1
ATOM 905 O O . ASP A 1 110 ? 14.211 -28.688 -8.312 1 90.06 110 ASP A O 1
ATOM 909 N N . ARG A 1 111 ? 12.172 -27.938 -8.25 1 84.5 111 ARG A N 1
ATOM 910 C CA . ARG A 1 111 ? 11.688 -29.078 -7.484 1 84.5 111 ARG A CA 1
ATOM 911 C C . ARG A 1 111 ? 11.836 -30.375 -8.281 1 84.5 111 ARG A C 1
ATOM 913 O O . ARG A 1 111 ? 12.227 -31.406 -7.734 1 84.5 111 ARG A O 1
ATOM 920 N N . GLU A 1 112 ? 11.516 -30.359 -9.469 1 83 112 GLU A N 1
ATOM 921 C CA . GLU A 1 112 ? 11.594 -31.547 -10.312 1 83 112 GLU A CA 1
ATOM 922 C C . GLU A 1 112 ? 13.039 -31.953 -10.57 1 83 112 GLU A C 1
ATOM 924 O O . GLU A 1 112 ? 13.328 -33.125 -10.797 1 83 112 GLU A O 1
ATOM 929 N N . ASN A 1 113 ? 13.922 -31.047 -10.492 1 82.88 113 ASN A N 1
ATOM 930 C CA . ASN A 1 113 ? 15.312 -31.344 -10.789 1 82.88 113 ASN A CA 1
ATOM 931 C C . ASN A 1 113 ? 16.125 -31.562 -9.516 1 82.88 113 ASN A C 1
ATOM 933 O O . ASN A 1 113 ? 17.297 -31.922 -9.586 1 82.88 113 ASN A O 1
ATOM 937 N N . GLN A 1 114 ? 15.719 -31.344 -8.352 1 75.25 114 GLN A N 1
ATOM 938 C CA . GLN A 1 114 ? 16.344 -31.703 -7.082 1 75.25 114 GLN A CA 1
ATOM 939 C C . GLN A 1 114 ? 16 -33.156 -6.699 1 75.25 114 GLN A C 1
ATOM 941 O O . GLN A 1 114 ? 16.812 -33.844 -6.105 1 75.25 114 GLN A O 1
ATOM 946 N N . ASP A 1 115 ? 14.789 -33.688 -6.75 1 59.75 115 ASP A N 1
ATOM 947 C CA . ASP A 1 115 ? 14.336 -35.031 -6.379 1 59.75 115 ASP A CA 1
ATOM 948 C C . ASP A 1 115 ? 15.031 -36.094 -7.219 1 59.75 115 ASP A C 1
ATOM 950 O O . ASP A 1 115 ? 15.047 -37.25 -6.844 1 59.75 115 ASP A O 1
ATOM 954 N N . SER A 1 116 ? 15.602 -35.875 -8.352 1 54.62 116 SER A N 1
ATOM 955 C CA . SER A 1 116 ? 16.203 -36.969 -9.109 1 54.62 116 SER A CA 1
ATOM 956 C C . SER A 1 116 ? 17.391 -37.594 -8.367 1 54.62 116 SER A C 1
ATOM 958 O O . SER A 1 116 ? 17.766 -38.719 -8.609 1 54.62 116 SER A O 1
ATOM 960 N N . ASP A 1 117 ? 18.172 -36.938 -7.535 1 48.25 117 ASP A N 1
ATOM 961 C CA . ASP A 1 117 ? 19.328 -37.656 -6.992 1 48.25 117 ASP A CA 1
ATOM 962 C C . ASP A 1 117 ? 18.875 -38.75 -6.008 1 48.25 117 ASP A C 1
ATOM 964 O O . ASP A 1 117 ? 19.562 -39.75 -5.836 1 48.25 117 ASP A O 1
ATOM 968 N N . ASP A 1 118 ? 18.047 -38.531 -5.023 1 43.41 118 ASP A N 1
ATOM 969 C CA . ASP A 1 118 ? 17.891 -39.5 -3.963 1 43.41 118 ASP A CA 1
ATOM 970 C C . ASP A 1 118 ? 16.891 -40.594 -4.375 1 43.41 118 ASP A C 1
ATOM 972 O O . ASP A 1 118 ? 16.641 -41.531 -3.625 1 43.41 118 ASP A O 1
ATOM 976 N N . GLU A 1 119 ? 15.766 -40.375 -5.008 1 43.75 119 GLU A N 1
ATOM 977 C CA . GLU A 1 119 ? 14.859 -41.5 -5.137 1 43.75 119 GLU A CA 1
ATOM 978 C C . GLU A 1 119 ? 15.406 -42.562 -6.102 1 43.75 119 GLU A C 1
ATOM 980 O O . GLU A 1 119 ? 15.914 -42.219 -7.172 1 43.75 119 GLU A O 1
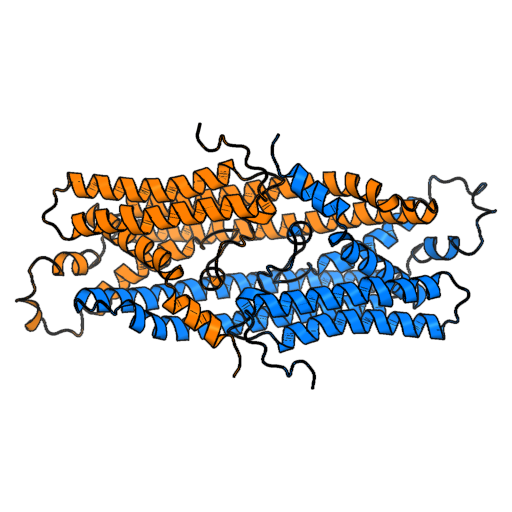ATOM 985 N N . ASP A 1 120 ? 15.75 -43.812 -5.695 1 40.44 120 ASP A N 1
ATOM 986 C CA . ASP A 1 120 ? 15.984 -45.125 -6.285 1 40.44 120 ASP A CA 1
ATOM 987 C C . ASP A 1 120 ? 15.086 -45.344 -7.504 1 40.44 120 ASP A C 1
ATOM 989 O O . ASP A 1 120 ? 13.875 -45.156 -7.438 1 40.44 120 ASP A O 1
ATOM 993 N N . GLU A 1 121 ? 15.531 -45.469 -8.758 1 40.84 121 GLU A N 1
ATOM 994 C CA . GLU A 1 121 ? 15.055 -45.938 -10.055 1 40.84 121 GLU A CA 1
ATOM 995 C C . GLU A 1 121 ? 13.938 -46.938 -9.891 1 40.84 121 GLU A C 1
ATOM 997 O O . GLU A 1 121 ? 13.172 -47.188 -10.82 1 40.84 121 GLU A O 1
ATOM 1002 N N . GLU A 1 122 ? 14.07 -47.938 -8.922 1 39.12 122 GLU A N 1
ATOM 1003 C CA . GLU A 1 122 ? 13.344 -49.188 -8.922 1 39.12 122 GLU A CA 1
ATOM 1004 C C . GLU A 1 122 ? 11.844 -48.969 -8.742 1 39.12 122 GLU A C 1
ATOM 1006 O O . GLU A 1 122 ? 11.031 -49.688 -9.328 1 39.12 122 GLU A O 1
ATOM 1011 N N . THR A 1 123 ? 11.453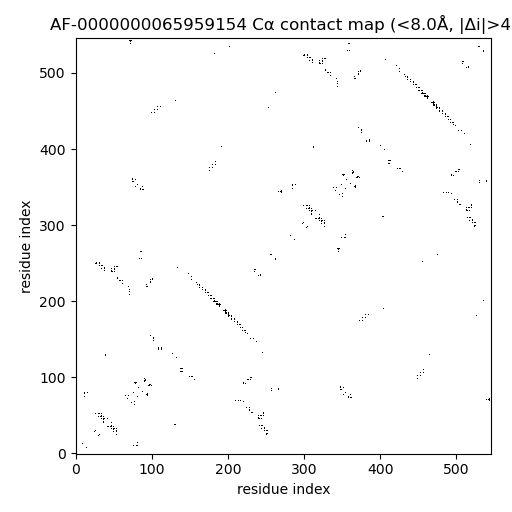 -48.312 -7.676 1 39.5 123 THR A N 1
ATOM 1012 C CA . THR A 1 123 ? 10.039 -48.406 -7.348 1 39.5 123 THR A CA 1
ATOM 1013 C C . THR A 1 123 ? 9.195 -47.562 -8.289 1 39.5 123 THR A C 1
ATOM 1015 O O . THR A 1 123 ? 7.965 -47.594 -8.25 1 39.5 123 THR A O 1
ATOM 1018 N N . SER A 1 124 ? 9.758 -46.688 -9.031 1 39.22 124 SER A N 1
ATOM 1019 C CA . SER A 1 124 ? 8.984 -45.75 -9.844 1 39.22 124 SER A CA 1
ATOM 1020 C C . SER A 1 124 ? 8.531 -46.406 -11.141 1 39.22 124 SER A C 1
ATOM 1022 O O . SER A 1 124 ? 8.016 -45.719 -12.039 1 39.22 124 SER A O 1
ATOM 1024 N N . LEU A 1 125 ? 8.898 -47.562 -11.523 1 35.16 125 LEU A N 1
ATOM 1025 C CA . LEU A 1 125 ? 8.453 -48.219 -12.742 1 35.16 125 LEU A CA 1
ATOM 1026 C C . LEU A 1 125 ? 6.93 -48.281 -12.805 1 35.16 125 LEU A C 1
ATOM 1028 O O . LEU A 1 125 ? 6.34 -48.156 -13.883 1 35.16 125 LEU A O 1
ATOM 1032 N N . ASP A 1 126 ? 6.258 -49 -11.828 1 36.25 126 ASP A N 1
ATOM 1033 C CA . ASP A 1 126 ? 4.852 -49.344 -11.992 1 36.25 126 ASP A CA 1
ATOM 1034 C C . ASP A 1 126 ? 3.98 -48.094 -12.117 1 36.25 126 ASP A C 1
ATOM 1036 O O . ASP A 1 126 ? 2.814 -48.188 -12.508 1 36.25 126 ASP A O 1
ATOM 1040 N N . LEU A 1 127 ? 4.172 -47.031 -11.352 1 36.78 127 LEU A N 1
ATOM 1041 C CA . LEU A 1 127 ? 3.248 -45.906 -11.445 1 36.78 127 LEU A CA 1
ATOM 1042 C C . LEU A 1 127 ? 3.529 -45.094 -12.695 1 36.78 127 LEU A C 1
ATOM 1044 O O . LEU A 1 127 ? 3.467 -43.844 -12.656 1 36.78 127 LEU A O 1
ATOM 1048 N N . VAL A 1 128 ? 4.121 -45.406 -13.664 1 37.66 128 VAL A N 1
ATOM 1049 C CA . VAL A 1 128 ? 4.453 -44.844 -14.969 1 37.66 128 VAL A CA 1
ATOM 1050 C C . VAL A 1 128 ? 3.201 -44.281 -15.625 1 37.66 128 VAL A C 1
ATOM 1052 O O . VAL A 1 128 ? 3.256 -43.781 -16.75 1 37.66 128 VAL A O 1
ATOM 1055 N N . ASN A 1 129 ? 2.053 -44.844 -15.359 1 37.22 129 ASN A N 1
ATOM 1056 C CA . ASN A 1 129 ? 0.969 -44.344 -16.203 1 37.22 129 ASN A CA 1
ATOM 1057 C C . ASN A 1 129 ? 0.873 -42.844 -16.188 1 37.22 129 ASN A C 1
ATOM 1059 O O . ASN A 1 129 ? 1.756 -42.156 -15.656 1 37.22 129 ASN A O 1
ATOM 1063 N N . GLN A 1 130 ? -0.42 -42.219 -16.062 1 43.09 130 GLN A N 1
ATOM 1064 C CA . GLN A 1 130 ? -0.934 -40.875 -16.359 1 43.09 130 GLN A CA 1
ATOM 1065 C C . GLN A 1 130 ? -0.224 -39.812 -15.523 1 43.09 130 GLN A C 1
ATOM 1067 O O . GLN A 1 130 ? -0.116 -38.656 -15.938 1 43.09 130 GLN A O 1
ATOM 1072 N N . PRO A 1 131 ? 0.016 -39.969 -14.219 1 43.28 131 PRO A N 1
ATOM 1073 C CA . PRO A 1 131 ? 0.521 -38.969 -13.297 1 43.28 131 PRO A CA 1
ATOM 1074 C C . PRO A 1 131 ? 1.994 -38.625 -13.531 1 43.28 131 PRO A C 1
ATOM 1076 O O . PRO A 1 131 ? 2.533 -37.719 -12.898 1 43.28 131 PRO A O 1
ATOM 1079 N N . LEU A 1 132 ? 2.791 -39.438 -14.023 1 44.97 132 LEU A N 1
ATOM 1080 C CA . LEU A 1 132 ? 4.223 -39.281 -14.25 1 44.97 132 LEU A CA 1
ATOM 1081 C C . LEU A 1 132 ? 4.488 -38.125 -15.203 1 44.97 132 LEU A C 1
ATOM 1083 O O . LEU A 1 132 ? 5.504 -37.438 -15.078 1 44.97 132 LEU A O 1
ATOM 1087 N N . LYS A 1 133 ? 3.693 -38.094 -16.25 1 49.72 133 LYS A N 1
ATOM 1088 C CA . LYS A 1 133 ? 3.846 -37.062 -17.281 1 49.72 133 LYS A CA 1
ATOM 1089 C C . LYS A 1 133 ? 3.865 -35.688 -16.672 1 49.72 133 LYS A C 1
ATOM 1091 O O . LYS A 1 133 ? 4.566 -34.781 -17.156 1 49.72 133 LYS A O 1
ATOM 1096 N N . MET A 1 134 ? 3.076 -35.469 -15.609 1 51 134 MET A N 1
ATOM 1097 C CA . MET A 1 134 ? 3.004 -34.156 -14.953 1 51 134 MET A CA 1
ATOM 1098 C C . MET A 1 134 ? 4.34 -33.812 -14.305 1 51 134 MET A C 1
ATOM 1100 O O . MET A 1 134 ? 4.766 -32.656 -14.352 1 51 134 MET A O 1
ATOM 1104 N N . THR A 1 135 ? 5.012 -34.938 -13.672 1 53.84 135 THR A N 1
ATOM 1105 C CA . THR A 1 135 ? 6.207 -34.719 -12.859 1 53.84 135 THR A CA 1
ATOM 1106 C C . THR A 1 135 ? 7.441 -34.594 -13.742 1 53.84 135 THR A C 1
ATOM 1108 O O . THR A 1 135 ? 8.414 -33.938 -13.352 1 53.84 135 THR A O 1
ATOM 1111 N N . MET A 1 136 ? 7.195 -34.812 -15.039 1 71.44 136 MET A N 1
ATOM 1112 C CA . MET A 1 136 ? 8.453 -34.781 -15.789 1 71.44 136 MET A CA 1
ATOM 1113 C C . MET A 1 136 ? 8.508 -33.594 -16.719 1 71.44 136 MET A C 1
ATOM 1115 O O . MET A 1 136 ? 9.539 -33.312 -17.344 1 71.44 136 MET A O 1
ATOM 1119 N N . ALA A 1 137 ? 7.461 -32.812 -16.672 1 84.38 137 ALA A N 1
ATOM 1120 C CA . ALA A 1 137 ? 7.371 -31.75 -17.672 1 84.38 137 ALA A CA 1
ATOM 1121 C C . ALA A 1 137 ? 8.438 -30.672 -17.422 1 84.38 137 ALA A C 1
ATOM 1123 O O . ALA A 1 137 ? 8.891 -30.016 -18.359 1 84.38 137 ALA A O 1
ATOM 1124 N N . TRP A 1 138 ? 8.898 -30.625 -16.203 1 90.94 138 TRP A N 1
ATOM 1125 C CA . TRP A 1 138 ? 9.812 -29.547 -15.859 1 90.94 138 TRP A CA 1
ATOM 1126 C C . TRP A 1 138 ? 11.242 -30.078 -15.719 1 90.94 138 TRP A C 1
ATOM 1128 O O . TRP A 1 138 ? 12.148 -29.328 -15.344 1 90.94 138 TRP A O 1
ATOM 1138 N N . LYS A 1 139 ? 11.359 -31.344 -15.922 1 88.94 139 LYS A N 1
ATOM 1139 C CA . LYS A 1 139 ? 12.695 -31.938 -15.812 1 88.94 139 LYS A CA 1
ATOM 1140 C C . LYS A 1 139 ? 13.602 -31.469 -16.938 1 88.94 139 LYS A C 1
ATOM 1142 O O . LYS A 1 139 ? 13.18 -31.422 -18.109 1 88.94 139 LYS A O 1
ATOM 1147 N N . ASP A 1 140 ? 14.797 -31.125 -16.609 1 88.69 140 ASP A N 1
ATOM 1148 C CA . ASP A 1 140 ? 15.82 -30.672 -17.547 1 88.69 140 ASP A CA 1
ATOM 1149 C C . ASP A 1 140 ? 15.25 -29.688 -18.562 1 88.69 140 ASP A C 1
ATOM 1151 O O . ASP A 1 140 ? 15.195 -29.984 -19.75 1 88.69 140 ASP A O 1
ATOM 1155 N N . PRO A 1 141 ? 14.891 -28.562 -18.094 1 91.31 141 PRO A N 1
ATOM 1156 C CA . PRO A 1 141 ? 14.328 -27.547 -18.984 1 91.31 141 PRO A CA 1
ATOM 1157 C C . PRO A 1 141 ? 15.273 -27.172 -20.125 1 91.31 141 PRO A C 1
ATOM 1159 O O . PRO A 1 141 ? 16.484 -27.172 -19.953 1 91.31 141 PRO A O 1
ATOM 1162 N N . SER A 1 142 ? 14.742 -26.906 -21.266 1 93.06 142 SER A N 1
ATOM 1163 C CA . SER A 1 142 ? 15.547 -26.516 -22.422 1 93.06 142 SER A CA 1
ATOM 1164 C C . SER A 1 142 ? 16.312 -25.219 -22.156 1 93.06 142 SER A C 1
ATOM 1166 O O . SER A 1 142 ? 15.867 -24.391 -21.344 1 93.06 142 SER A O 1
ATOM 1168 N N . ASP A 1 143 ? 17.391 -25.047 -22.797 1 94.19 143 ASP A N 1
ATOM 1169 C CA . ASP A 1 143 ? 18.172 -23.812 -22.688 1 94.19 143 ASP A CA 1
ATOM 1170 C C . ASP A 1 143 ? 17.344 -22.594 -23.109 1 94.19 143 ASP A C 1
ATOM 1172 O O . ASP A 1 143 ? 17.5 -21.5 -22.562 1 94.19 143 ASP A O 1
ATOM 1176 N N . GLU A 1 144 ? 16.516 -22.812 -24.078 1 95.06 144 GLU A N 1
ATOM 1177 C CA . GLU A 1 144 ? 15.672 -21.719 -24.562 1 95.06 144 GLU A CA 1
ATOM 1178 C C . GLU A 1 144 ? 14.695 -21.266 -23.484 1 95.06 144 GLU A C 1
ATOM 1180 O O . GLU A 1 144 ? 14.492 -20.062 -23.312 1 95.06 144 GLU A O 1
ATOM 1185 N N . LEU A 1 145 ? 14.117 -22.203 -22.828 1 95.31 145 LEU A N 1
ATOM 1186 C CA . LEU A 1 145 ? 13.188 -21.859 -21.75 1 95.31 145 LEU A CA 1
ATOM 1187 C C . LEU A 1 145 ? 13.914 -21.109 -20.641 1 95.31 145 LEU A C 1
ATOM 1189 O O . LEU A 1 145 ? 13.422 -20.094 -20.156 1 95.31 145 LEU A O 1
ATOM 1193 N N . VAL A 1 146 ? 15.086 -21.578 -20.25 1 95.06 146 VAL A N 1
ATOM 1194 C CA . VAL A 1 146 ? 15.875 -20.969 -19.188 1 95.06 146 VAL A CA 1
ATOM 1195 C C . VAL A 1 146 ? 16.25 -19.531 -19.578 1 95.06 146 VAL A C 1
ATOM 1197 O O . VAL A 1 146 ? 16.125 -18.609 -18.766 1 95.06 146 VAL A O 1
ATOM 1200 N N . LYS A 1 147 ? 16.641 -19.375 -20.797 1 96.69 147 LYS A N 1
ATOM 1201 C CA . LYS A 1 147 ? 17.016 -18.047 -21.297 1 96.69 147 LYS A CA 1
ATOM 1202 C C . LYS A 1 147 ? 15.82 -17.109 -21.25 1 96.69 147 LYS A C 1
ATOM 1204 O O . LYS A 1 147 ? 15.961 -15.938 -20.891 1 96.69 147 LYS A O 1
ATOM 1209 N N . ARG A 1 148 ? 14.68 -17.578 -21.656 1 96.94 148 ARG A N 1
ATOM 1210 C CA . ARG A 1 148 ? 13.477 -16.75 -21.672 1 96.94 148 ARG A CA 1
ATOM 1211 C C . ARG A 1 148 ? 13.07 -16.359 -20.25 1 96.94 148 ARG A C 1
ATOM 1213 O O . ARG A 1 148 ? 12.648 -15.227 -20.016 1 96.94 148 ARG A O 1
ATOM 1220 N N . ILE A 1 149 ? 13.164 -17.281 -19.344 1 96.25 149 ILE A N 1
ATOM 1221 C CA . ILE A 1 149 ? 12.859 -16.984 -17.938 1 96.25 149 ILE A CA 1
ATOM 1222 C C . ILE A 1 149 ? 13.797 -15.906 -17.422 1 96.25 149 ILE A C 1
ATOM 1224 O O . ILE A 1 149 ? 13.359 -14.961 -16.75 1 96.25 149 ILE A O 1
ATOM 1228 N N . ASP A 1 150 ? 15.086 -16.016 -17.75 1 96.69 150 ASP A N 1
ATOM 1229 C CA . ASP A 1 150 ? 16.062 -15.023 -17.328 1 96.69 150 ASP A CA 1
ATOM 1230 C C . ASP A 1 150 ? 15.719 -13.648 -17.891 1 96.69 150 ASP A C 1
ATOM 1232 O O . ASP A 1 150 ? 15.875 -12.633 -17.219 1 96.69 150 ASP A O 1
ATOM 1236 N N . GLN A 1 151 ? 15.281 -13.648 -19.141 1 97.62 151 GLN A N 1
ATOM 1237 C CA . GLN A 1 151 ? 14.898 -12.391 -19.766 1 97.62 151 GLN A CA 1
ATOM 1238 C C . GLN A 1 151 ? 13.703 -11.758 -19.062 1 97.62 151 GLN A C 1
ATOM 1240 O O . GLN A 1 151 ? 13.672 -10.547 -18.828 1 97.62 151 GLN A O 1
ATOM 1245 N N . ILE A 1 152 ? 12.703 -12.539 -18.75 1 97.88 152 ILE A N 1
ATOM 1246 C CA . ILE A 1 152 ? 11.523 -12.07 -18.016 1 97.88 152 ILE A CA 1
ATOM 1247 C C . ILE A 1 152 ? 11.945 -11.484 -16.672 1 97.88 152 ILE A C 1
ATOM 1249 O O . ILE A 1 152 ? 11.508 -10.391 -16.297 1 97.88 152 ILE A O 1
ATOM 1253 N N . GLU A 1 153 ? 12.82 -12.156 -16 1 96.38 153 GLU A N 1
ATOM 1254 C CA . GLU A 1 153 ? 13.266 -11.719 -14.68 1 96.38 153 GLU A CA 1
ATOM 1255 C C . GLU A 1 153 ? 14.102 -10.453 -14.773 1 96.38 153 GLU A C 1
ATOM 1257 O O . GLU A 1 153 ? 14.031 -9.586 -13.891 1 96.38 153 GLU A O 1
ATOM 1262 N N . CYS A 1 154 ? 14.953 -10.359 -15.789 1 96.69 154 CYS A N 1
ATOM 1263 C CA . CYS A 1 154 ? 15.711 -9.141 -16.016 1 96.69 154 CYS A CA 1
ATOM 1264 C C . CYS A 1 154 ? 14.781 -7.945 -16.203 1 96.69 154 CYS A C 1
ATOM 1266 O O . CYS A 1 154 ? 15.016 -6.871 -15.641 1 96.69 154 CYS A O 1
ATOM 1268 N N . THR A 1 155 ? 13.734 -8.203 -17.016 1 96.25 155 THR A N 1
ATOM 1269 C CA . THR A 1 155 ? 12.734 -7.164 -17.234 1 96.25 155 THR A CA 1
ATOM 1270 C C . THR A 1 155 ? 12.086 -6.762 -15.906 1 96.25 155 THR A C 1
ATOM 1272 O O . THR A 1 155 ? 11.898 -5.574 -15.633 1 96.25 155 THR A O 1
ATOM 1275 N N . MET A 1 156 ? 11.766 -7.672 -15.047 1 95.56 156 MET A N 1
ATOM 1276 C CA . MET A 1 156 ? 11.125 -7.41 -13.758 1 95.56 156 MET A CA 1
ATOM 1277 C C . MET A 1 156 ? 12.07 -6.66 -12.82 1 95.56 156 MET A C 1
ATOM 1279 O O . MET A 1 156 ? 11.641 -5.766 -12.086 1 95.56 156 MET A O 1
ATOM 1283 N N . ARG A 1 157 ? 13.336 -6.992 -12.836 1 94.56 157 ARG A N 1
ATOM 1284 C CA . ARG A 1 157 ? 14.328 -6.328 -12 1 94.56 157 ARG A CA 1
ATOM 1285 C C . ARG A 1 157 ? 14.438 -4.848 -12.344 1 94.56 157 ARG A C 1
ATOM 1287 O O . ARG A 1 157 ? 14.797 -4.031 -11.492 1 94.56 157 ARG A O 1
ATOM 1294 N N . LEU A 1 158 ? 14.086 -4.547 -13.594 1 95 158 LEU A N 1
ATOM 1295 C CA . LEU A 1 158 ? 14.117 -3.156 -14.031 1 95 158 LEU A CA 1
ATOM 1296 C C . LEU A 1 158 ? 12.773 -2.475 -13.797 1 95 158 LEU A C 1
ATOM 1298 O O . LEU A 1 158 ? 12.727 -1.36 -13.266 1 95 158 LEU A O 1
ATOM 1302 N N . MET A 1 159 ? 11.711 -3.174 -14.109 1 96.44 159 MET A N 1
ATOM 1303 C CA . MET A 1 159 ? 10.398 -2.531 -14.172 1 96.44 159 MET A CA 1
ATOM 1304 C C . MET A 1 159 ? 9.805 -2.369 -12.781 1 96.44 159 MET A C 1
ATOM 1306 O O . MET A 1 159 ? 9.172 -1.354 -12.484 1 96.44 159 MET A O 1
ATOM 1310 N N . VAL A 1 160 ? 9.984 -3.334 -11.906 1 95.75 160 VAL A N 1
ATOM 1311 C CA . VAL A 1 160 ? 9.352 -3.314 -10.586 1 95.75 160 VAL A CA 1
ATOM 1312 C C . VAL A 1 160 ? 9.914 -2.158 -9.766 1 95.75 160 VAL A C 1
ATOM 1314 O O . VAL A 1 160 ? 9.156 -1.318 -9.266 1 95.75 160 VAL A O 1
ATOM 1317 N N . PRO A 1 161 ? 11.25 -2.01 -9.656 1 93.69 161 PRO A N 1
ATOM 1318 C CA . PRO A 1 161 ? 11.766 -0.84 -8.938 1 93.69 161 PRO A CA 1
ATOM 1319 C C . PRO A 1 161 ? 11.398 0.477 -9.625 1 93.69 161 PRO A C 1
ATOM 1321 O O . PRO A 1 161 ? 11.172 1.483 -8.945 1 93.69 161 PRO A O 1
ATOM 1324 N N . GLY A 1 162 ? 11.398 0.442 -10.945 1 95.69 162 GLY A N 1
ATOM 1325 C CA . GLY A 1 162 ? 10.992 1.637 -11.672 1 95.69 162 GLY A CA 1
ATOM 1326 C C . GLY A 1 162 ? 9.594 2.104 -11.312 1 95.69 162 GLY A C 1
ATOM 1327 O O . GLY A 1 162 ? 9.359 3.299 -11.117 1 95.69 162 GLY A O 1
ATOM 1328 N N . LEU A 1 163 ? 8.633 1.228 -11.219 1 96.38 163 LEU A N 1
ATOM 1329 C CA . LEU A 1 163 ? 7.258 1.543 -10.852 1 96.38 163 LEU A CA 1
ATOM 1330 C C . LEU A 1 163 ? 7.18 2.055 -9.414 1 96.38 163 LEU A C 1
ATOM 1332 O O . LEU A 1 163 ? 6.441 3 -9.125 1 96.38 163 LEU A O 1
ATOM 1336 N N . MET A 1 164 ? 7.992 1.495 -8.555 1 92.69 164 MET A N 1
ATOM 1337 C CA . MET A 1 164 ? 8.016 1.919 -7.156 1 92.69 164 MET A CA 1
ATOM 1338 C C . MET A 1 164 ? 8.578 3.332 -7.023 1 92.69 164 MET A C 1
ATOM 1340 O O . MET A 1 164 ? 8.086 4.129 -6.223 1 92.69 164 MET A O 1
ATOM 1344 N N . ASP A 1 165 ? 9.578 3.564 -7.797 1 92.75 165 ASP A N 1
ATOM 1345 C CA . ASP A 1 165 ? 10.164 4.902 -7.781 1 92.75 165 ASP A CA 1
ATOM 1346 C C . ASP A 1 165 ? 9.164 5.945 -8.273 1 92.75 165 ASP A C 1
ATOM 1348 O O . ASP A 1 165 ? 9.07 7.035 -7.703 1 92.75 165 ASP A O 1
ATOM 1352 N N . ARG A 1 166 ? 8.492 5.625 -9.305 1 94.44 166 ARG A N 1
ATOM 1353 C CA . ARG A 1 166 ? 7.461 6.523 -9.805 1 94.44 166 ARG A CA 1
ATOM 1354 C C . ARG A 1 166 ? 6.383 6.762 -8.75 1 94.44 166 ARG A C 1
ATOM 1356 O O . ARG A 1 166 ? 5.922 7.891 -8.57 1 94.44 166 ARG A O 1
ATOM 1363 N N . MET A 1 167 ? 5.965 5.73 -8.102 1 92.5 167 MET A N 1
ATOM 1364 C CA . MET A 1 167 ? 4.965 5.836 -7.043 1 92.5 167 MET A CA 1
ATOM 1365 C C . MET A 1 167 ? 5.441 6.762 -5.93 1 92.5 167 MET A C 1
ATOM 1367 O O . MET A 1 167 ? 4.691 7.629 -5.469 1 92.5 167 MET A O 1
ATOM 1371 N N . ARG A 1 168 ? 6.664 6.555 -5.488 1 90.56 168 ARG A N 1
ATOM 1372 C CA . ARG A 1 168 ? 7.25 7.375 -4.43 1 90.56 168 ARG A CA 1
ATOM 1373 C C . ARG A 1 168 ? 7.254 8.852 -4.82 1 90.56 168 ARG A C 1
ATOM 1375 O O . ARG A 1 168 ? 6.863 9.703 -4.027 1 90.56 168 ARG A O 1
ATOM 1382 N N . LYS A 1 169 ? 7.684 9.125 -6 1 91.75 169 LYS A N 1
ATOM 1383 C CA . LYS A 1 169 ? 7.766 10.492 -6.492 1 91.75 169 LYS A CA 1
ATOM 1384 C C . LYS A 1 169 ? 6.375 11.125 -6.598 1 91.75 169 LYS A C 1
ATOM 1386 O O . LYS A 1 169 ? 6.184 12.281 -6.238 1 91.75 169 LYS A O 1
ATOM 1391 N N . THR A 1 170 ? 5.477 10.352 -7.156 1 92.69 170 THR A N 1
ATOM 1392 C CA . THR A 1 170 ? 4.109 10.828 -7.316 1 92.69 170 THR A CA 1
ATOM 1393 C C . THR A 1 170 ? 3.486 11.148 -5.957 1 92.69 170 THR A C 1
ATOM 1395 O O . THR A 1 170 ? 2.818 12.172 -5.797 1 92.69 170 THR A O 1
ATOM 1398 N N . GLN A 1 171 ? 3.689 10.281 -5.031 1 89.38 171 GLN A N 1
ATOM 1399 C CA . GLN A 1 171 ? 3.137 10.484 -3.693 1 89.38 171 GLN A CA 1
ATOM 1400 C C . GLN A 1 171 ? 3.758 11.711 -3.023 1 89.38 171 GLN A C 1
ATOM 1402 O O . GLN A 1 171 ? 3.059 12.484 -2.371 1 89.38 171 GLN A O 1
ATOM 1407 N N . ARG A 1 172 ? 5.035 11.82 -3.168 1 89.81 172 ARG A N 1
ATOM 1408 C CA . ARG A 1 172 ? 5.715 12.984 -2.615 1 89.81 172 ARG A CA 1
ATOM 1409 C C . ARG A 1 172 ? 5.145 14.281 -3.191 1 89.81 172 ARG A C 1
ATOM 1411 O O . ARG A 1 172 ? 4.875 15.227 -2.453 1 89.81 172 ARG A O 1
ATOM 1418 N N . SER A 1 173 ? 5.008 14.273 -4.492 1 89.69 173 SER A N 1
ATOM 1419 C CA . SER A 1 173 ? 4.445 15.445 -5.152 1 89.69 173 SER A CA 1
ATOM 1420 C C . SER A 1 173 ? 3.01 15.695 -4.703 1 89.69 173 SER A C 1
ATOM 1422 O O . SER A 1 173 ? 2.602 16.844 -4.535 1 89.69 173 SER A O 1
ATOM 1424 N N . PHE A 1 174 ? 2.273 14.695 -4.602 1 89.12 174 PHE A N 1
ATOM 1425 C CA . PHE A 1 174 ? 0.892 14.789 -4.145 1 89.12 174 PHE A CA 1
ATOM 1426 C C . PHE A 1 174 ? 0.821 15.438 -2.766 1 89.12 174 PHE A C 1
ATOM 1428 O O . PHE A 1 174 ? 0.055 16.375 -2.557 1 89.12 174 PHE A O 1
ATOM 1435 N N . VAL A 1 175 ? 1.6 14.938 -1.851 1 90.06 175 VAL A N 1
ATOM 1436 C CA . VAL A 1 175 ? 1.611 15.43 -0.478 1 90.06 175 VAL A CA 1
ATOM 1437 C C . VAL A 1 175 ? 2.035 16.891 -0.459 1 90.06 175 VAL A C 1
ATOM 1439 O O . VAL A 1 175 ? 1.439 17.719 0.248 1 90.06 175 VAL A O 1
ATOM 1442 N N . ALA A 1 176 ? 3.002 17.188 -1.217 1 90.5 176 ALA A N 1
ATOM 1443 C CA . ALA A 1 176 ? 3.496 18.562 -1.29 1 90.5 176 ALA A CA 1
ATOM 1444 C C . ALA A 1 176 ? 2.42 19.5 -1.815 1 90.5 176 ALA A C 1
ATOM 1446 O O . ALA A 1 176 ? 2.141 20.531 -1.203 1 90.5 176 ALA A O 1
ATOM 1447 N N . ARG A 1 177 ? 1.815 19.109 -2.842 1 87.62 177 ARG A N 1
ATOM 1448 C CA . ARG A 1 177 ? 0.835 19.969 -3.498 1 87.62 177 ARG A CA 1
ATOM 1449 C C . ARG A 1 177 ? -0.408 20.141 -2.631 1 87.62 177 ARG A C 1
ATOM 1451 O O . ARG A 1 177 ? -0.941 21.25 -2.514 1 87.62 177 ARG A O 1
ATOM 1458 N N . VAL A 1 178 ? -0.893 19.078 -2.125 1 85.56 178 VAL A N 1
ATOM 1459 C CA . VAL A 1 178 ? -2.105 19.125 -1.314 1 85.56 178 VAL A CA 1
ATOM 1460 C C . VAL A 1 178 ? -1.85 19.938 -0.047 1 85.56 178 VAL A C 1
ATOM 1462 O O . VAL A 1 178 ? -2.705 20.719 0.383 1 85.56 178 VAL A O 1
ATOM 1465 N N . SER A 1 179 ? -0.614 19.719 0.558 1 87.94 179 SER A N 1
ATOM 1466 C CA . SER A 1 179 ? -0.275 20.5 1.751 1 87.94 179 SER A CA 1
ATOM 1467 C C . SER A 1 179 ? -0.276 21.984 1.462 1 87.94 179 SER A C 1
ATOM 1469 O O . SER A 1 179 ? -0.843 22.781 2.225 1 87.94 179 SER A O 1
ATOM 1471 N N . GLU A 1 180 ? 0.312 22.344 0.4 1 86.62 180 GLU A N 1
ATOM 1472 C CA . GLU A 1 180 ? 0.385 23.75 0.014 1 86.62 180 GLU A CA 1
ATOM 1473 C C . GLU A 1 180 ? -1.005 24.328 -0.242 1 86.62 180 GLU A C 1
ATOM 1475 O O . GLU A 1 180 ? -1.33 25.422 0.24 1 86.62 180 GLU A O 1
ATOM 1480 N N . SER A 1 181 ? -1.749 23.656 -1.005 1 84.06 181 SER A N 1
ATOM 1481 C CA . SER A 1 181 ? -3.096 24.109 -1.342 1 84.06 181 SER A CA 1
ATOM 1482 C C . SER A 1 181 ? -3.975 24.188 -0.099 1 84.06 181 SER A C 1
ATOM 1484 O O . SER A 1 181 ? -4.777 25.125 0.036 1 84.06 181 SER A O 1
ATOM 1486 N N . TRP A 1 182 ? -3.846 23.219 0.732 1 83.94 182 TRP A N 1
ATOM 1487 C CA . TRP A 1 182 ? -4.645 23.203 1.953 1 83.94 182 TRP A CA 1
ATOM 1488 C C . TRP A 1 182 ? -4.297 24.375 2.854 1 83.94 182 TRP A C 1
ATOM 1490 O O . TRP A 1 182 ? -5.188 25.047 3.395 1 83.94 182 TRP A O 1
ATOM 1500 N N . VAL A 1 183 ? -3.049 24.656 3.047 1 86 183 VAL A N 1
ATOM 1501 C CA . VAL A 1 183 ? -2.611 25.734 3.916 1 86 183 VAL A CA 1
ATOM 1502 C C . VAL A 1 183 ? -3.107 27.078 3.365 1 86 183 VAL A C 1
ATOM 1504 O O . VAL A 1 183 ? -3.539 27.938 4.125 1 86 183 VAL A O 1
ATOM 1507 N N . SER A 1 184 ? -3.02 27.203 2.08 1 82.94 184 SER A N 1
ATOM 1508 C CA . SER A 1 184 ? -3.51 28.438 1.445 1 82.94 184 SER A CA 1
ATOM 1509 C C . SER A 1 184 ? -4.988 28.656 1.745 1 82.94 184 SER A C 1
ATOM 1511 O O . SER A 1 184 ? -5.398 29.766 2.078 1 82.94 184 SER A O 1
ATOM 1513 N N . SER A 1 185 ? -5.734 27.625 1.688 1 78.19 185 SER A N 1
ATOM 1514 C CA . SER A 1 185 ? -7.168 27.703 1.949 1 78.19 185 SER A CA 1
ATOM 1515 C C . SER A 1 185 ? -7.449 27.891 3.438 1 78.19 185 SER A C 1
ATOM 1517 O O . SER A 1 185 ? -8.359 28.625 3.82 1 78.19 185 SER A O 1
ATOM 1519 N N . TYR A 1 186 ? -6.73 27.172 4.168 1 78.69 186 TYR A N 1
ATOM 1520 C CA . TYR A 1 186 ? -6.879 27.188 5.617 1 78.69 186 TYR A CA 1
ATOM 1521 C C . TYR A 1 186 ? -6.609 28.594 6.168 1 78.69 186 TYR A C 1
ATOM 1523 O O . TYR A 1 186 ? -7.355 29.078 7.012 1 78.69 186 TYR A O 1
ATOM 1531 N N . GLN A 1 187 ? -5.652 29.25 5.691 1 77.88 187 GLN A N 1
ATOM 1532 C CA . GLN A 1 187 ? -5.281 30.578 6.16 1 77.88 187 GLN A CA 1
ATOM 1533 C C . GLN A 1 187 ? -6.277 31.625 5.68 1 77.88 187 GLN A C 1
ATOM 1535 O O . GLN A 1 187 ? -6.586 32.594 6.402 1 77.88 187 GLN A O 1
ATOM 1540 N N . VAL A 1 188 ? -6.715 31.406 4.52 1 73.5 188 VAL A N 1
ATOM 1541 C CA . VAL A 1 188 ? -7.727 32.312 4 1 73.5 188 VAL A CA 1
ATOM 1542 C C . VAL A 1 188 ? -9 32.219 4.84 1 73.5 188 VAL A C 1
ATOM 1544 O O . VAL A 1 188 ? -9.633 33.219 5.141 1 73.5 188 VAL A O 1
ATOM 1547 N N . GLY A 1 189 ? -9.352 31.031 5.199 1 71.12 189 GLY A N 1
ATOM 1548 C CA . GLY A 1 189 ? -10.523 30.828 6.043 1 71.12 189 GLY A CA 1
ATOM 1549 C C . GLY A 1 189 ? -10.375 31.422 7.43 1 71.12 189 GLY A C 1
ATOM 1550 O O . GLY A 1 189 ? -11.32 31.984 7.965 1 71.12 189 GLY A O 1
ATOM 1551 N N . LYS A 1 190 ? -9.297 31.297 8 1 70.69 190 LYS A N 1
ATOM 1552 C CA . LYS A 1 190 ? -9.023 31.859 9.328 1 70.69 190 LYS A CA 1
ATOM 1553 C C . LYS A 1 190 ? -9.07 33.375 9.297 1 70.69 190 LYS A C 1
ATOM 1555 O O . LYS A 1 190 ? -9.602 34 10.219 1 70.69 190 LYS A O 1
ATOM 1560 N N . LYS A 1 191 ? -8.523 33.969 8.242 1 66.19 191 LYS A N 1
ATOM 1561 C CA . LYS A 1 191 ? -8.492 35.406 8.102 1 66.19 191 LYS A CA 1
ATOM 1562 C C . LYS A 1 191 ? -9.898 35.969 7.914 1 66.19 191 LYS A C 1
ATOM 1564 O O . LYS A 1 191 ? -10.242 37.031 8.469 1 66.19 191 LYS A O 1
ATOM 1569 N N . LYS A 1 192 ? -10.672 35.344 7.16 1 61.5 192 LYS A N 1
ATOM 1570 C CA . LYS A 1 192 ? -12 35.875 6.836 1 61.5 192 LYS A CA 1
ATOM 1571 C C . LYS A 1 192 ? -13.039 35.375 7.844 1 61.5 192 LYS A C 1
ATOM 1573 O O . LYS A 1 192 ? -14.234 35.625 7.68 1 61.5 192 LYS A O 1
ATOM 1578 N N . LYS A 1 193 ? -12.719 34.875 8.961 1 59.88 193 LYS A N 1
ATOM 1579 C CA . LYS A 1 193 ? -13.633 34.312 9.953 1 59.88 193 LYS A CA 1
ATOM 1580 C C . LYS A 1 193 ? -14.711 33.469 9.289 1 59.88 193 LYS A C 1
ATOM 1582 O O . LYS A 1 193 ? -15.875 33.5 9.68 1 59.88 193 LYS A O 1
ATOM 1587 N N . LEU A 1 194 ? -14.445 33.031 8.039 1 49.19 194 LEU A N 1
ATOM 1588 C CA . LEU A 1 194 ? -15.43 32.281 7.27 1 49.19 194 LEU A CA 1
ATOM 1589 C C . LEU A 1 194 ? -15.477 30.828 7.738 1 49.19 194 LEU A C 1
ATOM 1591 O O . LEU A 1 194 ? -14.438 30.188 7.922 1 49.19 194 LEU A O 1
ATOM 1595 N N . THR A 1 195 ? -16.484 30.422 8.398 1 46.09 195 THR A N 1
ATOM 1596 C CA . THR A 1 195 ? -16.781 29.047 8.758 1 46.09 195 THR A CA 1
ATOM 1597 C C . THR A 1 195 ? -16.469 28.094 7.598 1 46.09 195 THR A C 1
ATOM 1599 O O . THR A 1 195 ? -16.359 26.891 7.785 1 46.09 195 THR A O 1
ATOM 1602 N N . ALA A 1 196 ? -16.844 28.562 6.371 1 44.41 196 ALA A N 1
ATOM 1603 C CA . ALA A 1 196 ? -16.953 27.719 5.172 1 44.41 196 ALA A CA 1
ATOM 1604 C C . ALA A 1 196 ? -15.562 27.359 4.645 1 44.41 196 ALA A C 1
ATOM 1606 O O . ALA A 1 196 ? -15.383 27.172 3.438 1 44.41 196 ALA A O 1
ATOM 1607 N N . THR A 1 197 ? -14.594 27.656 5.215 1 46.84 197 THR A N 1
ATOM 1608 C CA . THR A 1 197 ? -13.188 27.547 4.863 1 46.84 197 THR A CA 1
ATOM 1609 C C . THR A 1 197 ? -12.875 26.156 4.305 1 46.84 197 THR A C 1
ATOM 1611 O O . THR A 1 197 ? -11.945 26 3.512 1 46.84 197 THR A O 1
ATOM 1614 N N . VAL A 1 198 ? -13.609 25.297 4.777 1 47.69 198 VAL A N 1
ATOM 1615 C CA . VAL A 1 198 ? -13.359 23.906 4.414 1 47.69 198 VAL A CA 1
ATOM 1616 C C . VAL A 1 198 ? -13.648 23.703 2.928 1 47.69 198 VAL A C 1
ATOM 1618 O O . VAL A 1 198 ? -12.953 22.938 2.254 1 47.69 198 VAL A O 1
ATOM 1621 N N . ALA A 1 199 ? -14.727 24.531 2.469 1 45.72 199 ALA A N 1
ATOM 1622 C CA . ALA A 1 199 ? -15.172 24.312 1.095 1 45.72 199 ALA A CA 1
ATOM 1623 C C . ALA A 1 199 ? -14.125 24.797 0.096 1 45.72 199 ALA A C 1
ATOM 1625 O O . ALA A 1 199 ? -13.898 24.156 -0.933 1 45.72 199 ALA A O 1
ATOM 1626 N N . THR A 1 200 ? -13.609 25.953 0.255 1 45.5 200 THR A N 1
ATOM 1627 C CA . THR A 1 200 ? -12.672 26.531 -0.697 1 45.5 200 THR A CA 1
ATOM 1628 C C . THR A 1 200 ? -11.383 25.703 -0.756 1 45.5 200 THR A C 1
ATOM 1630 O O . THR A 1 200 ? -10.758 25.609 -1.812 1 45.5 200 THR A O 1
ATOM 1633 N N . ALA A 1 201 ? -10.945 25.25 0.382 1 50.78 201 ALA A N 1
ATOM 1634 C CA . ALA A 1 201 ? -9.758 24.406 0.438 1 50.78 201 ALA A CA 1
ATOM 1635 C C . ALA A 1 201 ? -9.93 23.156 -0.423 1 50.78 201 ALA A C 1
ATOM 1637 O O . ALA A 1 201 ? -8.969 22.656 -1 1 50.78 201 ALA A O 1
ATOM 1638 N N . SER A 1 202 ? -11.195 22.938 -0.745 1 56.97 202 SER A N 1
ATOM 1639 C CA . SER A 1 202 ? -11.523 21.688 -1.416 1 56.97 202 SER A CA 1
ATOM 1640 C C . SER A 1 202 ? -11.164 21.734 -2.896 1 56.97 202 SER A C 1
ATOM 1642 O O . SER A 1 202 ? -10.633 20.766 -3.449 1 56.97 202 SER A O 1
ATOM 1644 N N . THR A 1 203 ? -11.422 22.938 -3.484 1 55.28 203 THR A N 1
ATOM 1645 C CA . THR A 1 203 ? -11.242 22.969 -4.934 1 55.28 203 THR A CA 1
ATOM 1646 C C . THR A 1 203 ? -9.766 22.891 -5.297 1 55.28 203 THR A C 1
ATOM 1648 O O . THR A 1 203 ? -9.391 22.219 -6.254 1 55.28 203 THR A O 1
ATOM 1651 N N . SER A 1 204 ? -8.992 23.719 -4.629 1 55.97 204 SER A N 1
ATOM 1652 C CA . SER A 1 204 ? -7.562 23.719 -4.934 1 55.97 204 SER A CA 1
ATOM 1653 C C . SER A 1 204 ? -6.926 22.375 -4.629 1 55.97 204 SER A C 1
ATOM 1655 O O . SER A 1 204 ? -6.066 21.906 -5.383 1 55.97 204 SER A O 1
ATOM 1657 N N . VAL A 1 205 ? -7.367 21.797 -3.615 1 64.56 205 VAL A N 1
ATOM 1658 C CA . VAL A 1 205 ? -6.879 20.484 -3.24 1 64.56 205 VAL A CA 1
ATOM 1659 C C . VAL A 1 205 ? -7.27 19.469 -4.309 1 64.56 205 VAL A C 1
ATOM 1661 O O . VAL A 1 205 ? -6.488 18.562 -4.637 1 64.56 205 VAL A O 1
ATOM 1664 N N . ASP A 1 206 ? -8.25 19.922 -5.008 1 67 206 ASP A N 1
ATOM 1665 C CA . ASP A 1 206 ? -8.781 19 -6.004 1 67 206 ASP A CA 1
ATOM 1666 C C . ASP A 1 206 ? -7.887 18.953 -7.238 1 67 206 ASP A C 1
ATOM 1668 O O . ASP A 1 206 ? -7.609 17.859 -7.766 1 67 206 ASP A O 1
ATOM 1672 N N . GLU A 1 207 ? -7.484 20.125 -7.664 1 66.5 207 GLU A N 1
ATOM 1673 C CA . GLU A 1 207 ? -6.668 20.141 -8.875 1 66.5 207 GLU A CA 1
ATOM 1674 C C . GLU A 1 207 ? -5.324 19.453 -8.648 1 66.5 207 GLU A C 1
ATOM 1676 O O . GLU A 1 207 ? -4.855 18.688 -9.492 1 66.5 207 GLU A O 1
ATOM 1681 N N . ALA A 1 208 ? -4.789 19.812 -7.578 1 65.38 208 ALA A N 1
ATOM 1682 C CA . ALA A 1 208 ? -3.508 19.203 -7.23 1 65.38 208 ALA A CA 1
ATOM 1683 C C . ALA A 1 208 ? -3.643 17.688 -7.066 1 65.38 208 ALA A C 1
ATOM 1685 O O . ALA A 1 208 ? -2.785 16.922 -7.523 1 65.38 208 ALA A O 1
ATOM 1686 N N . ALA A 1 209 ? -4.703 17.344 -6.582 1 75.56 209 ALA A N 1
ATOM 1687 C CA . ALA A 1 209 ? -4.977 15.922 -6.355 1 75.56 209 ALA A CA 1
ATOM 1688 C C . ALA A 1 209 ? -5.219 15.195 -7.676 1 75.56 209 ALA A C 1
ATOM 1690 O O . ALA A 1 209 ? -4.77 14.062 -7.855 1 75.56 209 ALA A O 1
ATOM 1691 N N . LYS A 1 210 ? -5.688 15.984 -8.641 1 79.56 210 LYS A N 1
ATOM 1692 C CA . LYS A 1 210 ? -6.078 15.344 -9.898 1 79.56 210 LYS A CA 1
ATOM 1693 C C . LYS A 1 210 ? -4.852 14.914 -10.703 1 79.56 210 LYS A C 1
ATOM 1695 O O . LYS A 1 210 ? -4.82 13.812 -11.25 1 79.56 210 LYS A O 1
ATOM 1700 N N . ILE A 1 211 ? -3.848 15.758 -10.781 1 80.5 211 ILE A N 1
ATOM 1701 C CA . ILE A 1 211 ? -2.641 15.453 -11.547 1 80.5 211 ILE A CA 1
ATOM 1702 C C . ILE A 1 211 ? -1.952 14.227 -10.953 1 80.5 211 ILE A C 1
ATOM 1704 O O . ILE A 1 211 ? -1.546 13.32 -11.68 1 80.5 211 ILE A O 1
ATOM 1708 N N . GLU A 1 212 ? -1.881 14.258 -9.703 1 84.31 212 GLU A N 1
ATOM 1709 C CA . GLU A 1 212 ? -1.198 13.148 -9.047 1 84.31 212 GLU A CA 1
ATOM 1710 C C . GLU A 1 212 ? -2.016 11.859 -9.148 1 84.31 212 GLU A C 1
ATOM 1712 O O . GLU A 1 212 ? -1.453 10.773 -9.266 1 84.31 212 GLU A O 1
ATOM 1717 N N . MET A 1 213 ? -3.285 12.031 -9.227 1 86.94 213 MET A N 1
ATOM 1718 C CA . MET A 1 213 ? -4.148 10.867 -9.367 1 86.94 213 MET A CA 1
ATOM 1719 C C . MET A 1 213 ? -4.004 10.25 -10.758 1 86.94 213 MET A C 1
ATOM 1721 O O . MET A 1 213 ? -4.02 9.023 -10.906 1 86.94 213 MET A O 1
ATOM 1725 N N . GLU A 1 214 ? -3.84 11.07 -11.734 1 91.25 214 GLU A N 1
ATOM 1726 C CA . GLU A 1 214 ? -3.643 10.578 -13.094 1 91.25 214 GLU A CA 1
ATOM 1727 C C . GLU A 1 214 ? -2.328 9.812 -13.211 1 91.25 214 GLU A C 1
ATOM 1729 O O . GLU A 1 214 ? -2.254 8.805 -13.922 1 91.25 214 GLU A O 1
ATOM 1734 N N . GLU A 1 215 ? -1.385 10.328 -12.516 1 93.88 215 GLU A N 1
ATOM 1735 C CA . GLU A 1 215 ? -0.116 9.602 -12.516 1 93.88 215 GLU A CA 1
ATOM 1736 C C . GLU A 1 215 ? -0.245 8.258 -11.812 1 93.88 215 GLU A C 1
ATOM 1738 O O . GLU A 1 215 ? 0.351 7.27 -12.234 1 93.88 215 GLU A O 1
ATOM 1743 N N . LEU A 1 216 ? -1.006 8.219 -10.773 1 93.44 216 LEU A N 1
ATOM 1744 C CA . LEU A 1 216 ? -1.245 6.953 -10.086 1 93.44 216 LEU A CA 1
ATOM 1745 C C . LEU A 1 216 ? -1.956 5.965 -11 1 93.44 216 LEU A C 1
ATOM 1747 O O . LEU A 1 216 ? -1.652 4.77 -10.984 1 93.44 216 LEU A O 1
ATOM 1751 N N . VAL A 1 217 ? -2.877 6.492 -11.805 1 96 217 VAL A N 1
ATOM 1752 C CA . VAL A 1 217 ? -3.566 5.645 -12.773 1 96 217 VAL A CA 1
ATOM 1753 C C . VAL A 1 217 ? -2.557 5.059 -13.758 1 96 217 VAL A C 1
ATOM 1755 O O . VAL A 1 217 ? -2.578 3.857 -14.039 1 96 217 VAL A O 1
ATOM 1758 N N . SER A 1 218 ? -1.684 5.902 -14.242 1 97.69 218 SER A N 1
ATOM 1759 C CA . SER A 1 218 ? -0.674 5.461 -15.195 1 97.69 218 SER A CA 1
ATOM 1760 C C . SER A 1 218 ? 0.215 4.375 -14.594 1 97.69 218 SER A C 1
ATOM 1762 O O . SER A 1 218 ? 0.519 3.381 -15.258 1 97.69 218 SER A O 1
ATOM 1764 N N . ILE A 1 219 ? 0.621 4.57 -13.375 1 97.5 219 ILE A N 1
ATOM 1765 C CA . ILE A 1 219 ? 1.468 3.607 -12.68 1 97.5 219 ILE A CA 1
ATOM 1766 C C . ILE A 1 219 ? 0.726 2.281 -12.531 1 97.5 219 ILE A C 1
ATOM 1768 O O . ILE A 1 219 ? 1.293 1.214 -12.773 1 97.5 219 ILE A O 1
ATOM 1772 N N . PHE A 1 220 ? -0.542 2.375 -12.18 1 97.75 220 PHE A N 1
ATOM 1773 C CA . PHE A 1 220 ? -1.381 1.199 -11.984 1 97.75 220 PHE A CA 1
ATOM 1774 C C . PHE A 1 220 ? -1.525 0.412 -13.281 1 97.75 220 PHE A C 1
ATOM 1776 O O . PHE A 1 220 ? -1.372 -0.812 -13.289 1 97.75 220 PHE A O 1
ATOM 1783 N N . VAL A 1 221 ? -1.767 1.098 -14.336 1 98.56 221 VAL A N 1
ATOM 1784 C CA . VAL A 1 221 ? -1.941 0.472 -15.641 1 98.56 221 VAL A CA 1
ATOM 1785 C C . VAL A 1 221 ? -0.629 -0.168 -16.078 1 98.56 221 VAL A C 1
ATOM 1787 O O . VAL A 1 221 ? -0.625 -1.274 -16.625 1 98.56 221 VAL A O 1
ATOM 1790 N N . ASP A 1 222 ? 0.442 0.471 -15.875 1 98.38 222 ASP A N 1
ATOM 1791 C CA . ASP A 1 222 ? 1.749 -0.071 -16.234 1 98.38 222 ASP A CA 1
ATOM 1792 C C . ASP A 1 222 ? 2.061 -1.331 -15.43 1 98.38 222 ASP A C 1
ATOM 1794 O O . ASP A 1 222 ? 2.66 -2.273 -15.953 1 98.38 222 ASP A O 1
ATOM 1798 N N . ALA A 1 223 ? 1.716 -1.298 -14.164 1 98.44 223 ALA A N 1
ATOM 1799 C CA . ALA A 1 223 ? 1.923 -2.482 -13.336 1 98.44 223 ALA A CA 1
ATOM 1800 C C . ALA A 1 223 ? 1.121 -3.668 -13.867 1 98.44 223 ALA A C 1
ATOM 1802 O O . ALA A 1 223 ? 1.619 -4.797 -13.906 1 98.44 223 ALA A O 1
ATOM 1803 N N . ASN A 1 224 ? -0.112 -3.367 -14.25 1 98.56 224 ASN A N 1
ATOM 1804 C CA . ASN A 1 224 ? -0.949 -4.414 -14.82 1 98.56 224 ASN A CA 1
ATOM 1805 C C . ASN A 1 224 ? -0.397 -4.906 -16.156 1 98.56 224 ASN A C 1
ATOM 1807 O O . ASN A 1 224 ? -0.457 -6.102 -16.453 1 98.56 224 ASN A O 1
ATOM 1811 N N . ARG A 1 225 ? 0.058 -3.949 -16.938 1 98.31 225 ARG A N 1
ATOM 1812 C CA . ARG A 1 225 ? 0.69 -4.32 -18.203 1 98.31 225 ARG A CA 1
ATOM 1813 C C . ARG A 1 225 ? 1.858 -5.27 -17.969 1 98.31 225 ARG A C 1
ATOM 1815 O O . ARG A 1 225 ? 2.035 -6.238 -18.719 1 98.31 225 ARG A O 1
ATOM 1822 N N . LEU A 1 226 ? 2.662 -5.004 -17 1 98.44 226 LEU A N 1
ATOM 1823 C CA . LEU A 1 226 ? 3.785 -5.871 -16.656 1 98.44 226 LEU A CA 1
ATOM 1824 C C . LEU A 1 226 ? 3.299 -7.266 -16.281 1 98.44 226 LEU A C 1
ATOM 1826 O O . LEU A 1 226 ? 3.842 -8.266 -16.75 1 98.44 226 LEU A O 1
ATOM 1830 N N . ARG A 1 227 ? 2.281 -7.367 -15.414 1 98.38 227 ARG A N 1
ATOM 1831 C CA . ARG A 1 227 ? 1.729 -8.648 -14.992 1 98.38 227 ARG A CA 1
ATOM 1832 C C . ARG A 1 227 ? 1.22 -9.445 -16.188 1 98.38 227 ARG A C 1
ATOM 1834 O O . ARG A 1 227 ? 1.519 -10.633 -16.328 1 98.38 227 ARG A O 1
ATOM 1841 N N . LYS A 1 228 ? 0.469 -8.758 -17.047 1 98.38 228 LYS A N 1
ATOM 1842 C CA . LYS A 1 228 ? -0.046 -9.406 -18.25 1 98.38 228 LYS A CA 1
ATOM 1843 C C . LYS A 1 228 ? 1.092 -9.914 -19.125 1 98.38 228 LYS A C 1
ATOM 1845 O O . LYS A 1 228 ? 1.067 -11.062 -19.594 1 98.38 228 LYS A O 1
ATOM 1850 N N . SER A 1 229 ? 2.043 -9.039 -19.312 1 98.12 229 SER A N 1
ATOM 1851 C CA . SER A 1 229 ? 3.174 -9.383 -20.156 1 98.12 229 SER A CA 1
ATOM 1852 C C . SER A 1 229 ? 3.928 -10.594 -19.625 1 98.12 229 SER A C 1
ATOM 1854 O O . SER A 1 229 ? 4.305 -11.492 -20.375 1 98.12 229 SER A O 1
ATOM 1856 N N . VAL A 1 230 ? 4.164 -10.641 -18.359 1 98.25 230 VAL A N 1
ATOM 1857 C CA . VAL A 1 230 ? 4.91 -11.727 -17.734 1 98.25 230 VAL A CA 1
ATOM 1858 C C . VAL A 1 230 ? 4.152 -13.039 -17.922 1 98.25 230 VAL A C 1
ATOM 1860 O O . VAL A 1 230 ? 4.742 -14.062 -18.297 1 98.25 230 VAL A O 1
ATOM 1863 N N . ILE A 1 231 ? 2.828 -13.023 -17.656 1 98.44 231 ILE A N 1
ATOM 1864 C CA . ILE A 1 231 ? 2.023 -14.227 -17.812 1 98.44 231 ILE A CA 1
ATOM 1865 C C . ILE A 1 231 ? 2.088 -14.703 -19.266 1 98.44 231 ILE A C 1
ATOM 1867 O O . ILE A 1 231 ? 2.33 -15.883 -19.531 1 98.44 231 ILE A O 1
ATOM 1871 N N . MET A 1 232 ? 1.94 -13.758 -20.156 1 98.12 232 MET A N 1
ATOM 1872 C CA . MET A 1 232 ? 1.931 -14.086 -21.594 1 98.12 232 MET A CA 1
ATOM 1873 C C . MET A 1 232 ? 3.299 -14.594 -22.031 1 98.12 232 MET A C 1
ATOM 1875 O O . MET A 1 232 ? 3.389 -15.531 -22.828 1 98.12 232 MET A O 1
ATOM 1879 N N . ASP A 1 233 ? 4.332 -13.969 -21.562 1 98 233 ASP A N 1
ATOM 1880 C CA . ASP A 1 233 ? 5.688 -14.375 -21.922 1 98 233 ASP A CA 1
ATOM 1881 C C . ASP A 1 233 ? 5.992 -15.781 -21.422 1 98 233 ASP A C 1
ATOM 1883 O O . ASP A 1 233 ? 6.656 -16.562 -22.109 1 98 233 ASP A O 1
ATOM 1887 N N . ILE A 1 234 ? 5.547 -16.094 -20.188 1 98 234 ILE A N 1
ATOM 1888 C CA . ILE A 1 234 ? 5.766 -17.422 -19.625 1 98 234 ILE A CA 1
ATOM 1889 C C . ILE A 1 234 ? 5.035 -18.469 -20.484 1 98 234 ILE A C 1
ATOM 1891 O O . ILE A 1 234 ? 5.625 -19.469 -20.891 1 98 234 ILE A O 1
ATOM 1895 N N . VAL A 1 235 ? 3.762 -18.203 -20.766 1 97.81 235 VAL A N 1
ATOM 1896 C CA . VAL A 1 235 ? 2.951 -19.125 -21.547 1 97.81 235 VAL A CA 1
ATOM 1897 C C . VAL A 1 235 ? 3.543 -19.266 -22.953 1 97.81 235 VAL A C 1
ATOM 1899 O O . VAL A 1 235 ? 3.572 -20.359 -23.516 1 97.81 235 VAL A O 1
ATOM 1902 N N . GLY A 1 236 ? 4.055 -18.188 -23.484 1 96.44 236 GLY A N 1
ATOM 1903 C CA . GLY A 1 236 ? 4.633 -18.188 -24.828 1 96.44 236 GLY A CA 1
ATOM 1904 C C . GLY A 1 236 ? 5.969 -18.906 -24.891 1 96.44 236 GLY A C 1
ATOM 1905 O O . GLY A 1 236 ? 6.352 -19.406 -25.953 1 96.44 236 GLY A O 1
ATOM 1906 N N . ALA A 1 237 ? 6.641 -19.016 -23.812 1 96.25 237 ALA A N 1
ATOM 1907 C CA . ALA A 1 237 ? 7.977 -19.609 -23.781 1 96.25 237 ALA A CA 1
ATOM 1908 C C . ALA A 1 237 ? 7.914 -21.109 -23.484 1 96.25 237 ALA A C 1
ATOM 1910 O O . ALA A 1 237 ? 8.891 -21.828 -23.672 1 96.25 237 ALA A O 1
ATOM 1911 N N . THR A 1 238 ? 6.793 -21.594 -22.984 1 95.81 238 THR A N 1
ATOM 1912 C CA . THR A 1 238 ? 6.641 -22.984 -22.547 1 95.81 238 THR A CA 1
ATOM 1913 C C . THR A 1 238 ? 5.938 -23.812 -23.609 1 95.81 238 THR A C 1
ATOM 1915 O O . THR A 1 238 ? 5.309 -23.266 -24.531 1 95.81 238 THR A O 1
ATOM 1918 N N . SER A 1 239 ? 6.191 -25.125 -23.547 1 93.44 239 SER A N 1
ATOM 1919 C CA . SER A 1 239 ? 5.348 -26 -24.344 1 93.44 239 SER A CA 1
ATOM 1920 C C . SER A 1 239 ? 3.889 -25.922 -23.906 1 93.44 239 SER A C 1
ATOM 1922 O O . SER A 1 239 ? 3.586 -25.359 -22.844 1 93.44 239 SER A O 1
ATOM 1924 N N . GLU A 1 240 ? 3.012 -26.453 -24.719 1 92.19 240 GLU A N 1
ATOM 1925 C CA . GLU A 1 240 ? 1.589 -26.422 -24.391 1 92.19 240 GLU A CA 1
ATOM 1926 C C . GLU A 1 240 ? 1.314 -27.125 -23.047 1 92.19 240 GLU A C 1
ATOM 1928 O O . GLU A 1 240 ? 0.507 -26.641 -22.25 1 92.19 240 GLU A O 1
ATOM 1933 N N . HIS A 1 241 ? 1.962 -28.219 -22.859 1 92.12 241 HIS A N 1
ATOM 1934 C CA . HIS A 1 241 ? 1.766 -28.969 -21.625 1 92.12 241 HIS A CA 1
ATOM 1935 C C . HIS A 1 241 ? 2.344 -28.234 -20.438 1 92.12 241 HIS A C 1
ATOM 1937 O O . HIS A 1 241 ? 1.733 -28.203 -19.359 1 92.12 241 HIS A O 1
ATOM 1943 N N . GLN A 1 242 ? 3.543 -27.672 -20.594 1 94.19 242 GLN A N 1
ATOM 1944 C CA . GLN A 1 242 ? 4.156 -26.875 -19.531 1 94.19 242 GLN A CA 1
ATOM 1945 C C . GLN A 1 242 ? 3.293 -25.672 -19.172 1 94.19 242 GLN A C 1
ATOM 1947 O O . GLN A 1 242 ? 3.117 -25.344 -18 1 94.19 242 GLN A O 1
ATOM 1952 N N . ALA A 1 243 ? 2.812 -25.047 -20.219 1 96.69 243 ALA A N 1
ATOM 1953 C CA . ALA A 1 243 ? 1.938 -23.891 -20.016 1 96.69 243 ALA A CA 1
ATOM 1954 C C . ALA A 1 243 ? 0.7 -24.281 -19.219 1 96.69 243 ALA A C 1
ATOM 1956 O O . ALA A 1 243 ? 0.288 -23.562 -18.297 1 96.69 243 ALA A O 1
ATOM 1957 N N . ALA A 1 244 ? 0.117 -25.375 -19.562 1 95.94 244 ALA A N 1
ATOM 1958 C CA . ALA A 1 244 ? -1.062 -25.859 -18.844 1 95.94 244 ALA A CA 1
ATOM 1959 C C . ALA A 1 244 ? -0.748 -26.125 -17.375 1 95.94 244 ALA A C 1
ATOM 1961 O O . ALA A 1 244 ? -1.517 -25.75 -16.5 1 95.94 244 ALA A O 1
ATOM 1962 N N . LEU A 1 245 ? 0.374 -26.734 -17.125 1 93.69 245 LEU A N 1
ATOM 1963 C CA . LEU A 1 245 ? 0.768 -27.047 -15.758 1 93.69 245 LEU A CA 1
ATOM 1964 C C . LEU A 1 245 ? 1.041 -25.781 -14.969 1 93.69 245 LEU A C 1
ATOM 1966 O O . LEU A 1 245 ? 0.652 -25.672 -13.805 1 93.69 245 LEU A O 1
ATOM 1970 N N . PHE A 1 246 ? 1.77 -24.875 -15.555 1 96.5 246 PHE A N 1
ATOM 1971 C CA . PHE A 1 246 ? 2.047 -23.594 -14.914 1 96.5 246 PHE A CA 1
ATOM 1972 C C . PHE A 1 246 ? 0.752 -22.875 -14.547 1 96.5 246 PHE A C 1
ATOM 1974 O O . PHE A 1 246 ? 0.592 -22.422 -13.414 1 96.5 246 PHE A O 1
ATOM 1981 N N . LEU A 1 247 ? -0.18 -22.766 -15.523 1 97.81 247 LEU A N 1
ATOM 1982 C CA . LEU A 1 247 ? -1.437 -22.062 -15.297 1 97.81 247 LEU A CA 1
ATOM 1983 C C . LEU A 1 247 ? -2.287 -22.797 -14.258 1 97.81 247 LEU A C 1
ATOM 1985 O O . LEU A 1 247 ? -2.971 -22.156 -13.453 1 97.81 247 LEU A O 1
ATOM 1989 N N . GLU A 1 248 ? -2.318 -24.078 -14.312 1 95.19 248 GLU A N 1
ATOM 1990 C CA . GLU A 1 248 ? -3.016 -24.844 -13.281 1 95.19 248 GLU A CA 1
ATOM 1991 C C . GLU A 1 248 ? -2.477 -24.531 -11.891 1 95.19 248 GLU A C 1
ATOM 1993 O O . GLU A 1 248 ? -3.248 -24.297 -10.953 1 95.19 248 GLU A O 1
ATOM 1998 N N . GLY A 1 249 ? -1.123 -24.547 -11.789 1 93 249 GLY A N 1
ATOM 1999 C CA . GLY A 1 249 ? -0.503 -24.188 -10.523 1 93 249 GLY A CA 1
ATOM 2000 C C . GLY A 1 249 ? -0.831 -22.781 -10.078 1 93 249 GLY A C 1
ATOM 2001 O O . GLY A 1 249 ? -1.142 -22.562 -8.906 1 93 249 GLY A O 1
ATOM 2002 N N . LEU A 1 250 ? -0.687 -21.875 -11 1 95.69 250 LEU A N 1
ATOM 2003 C CA . LEU A 1 250 ? -0.999 -20.484 -10.688 1 95.69 250 LEU A CA 1
ATOM 2004 C C . LEU A 1 250 ? -2.441 -20.359 -10.211 1 95.69 250 LEU A C 1
ATOM 2006 O O . LEU A 1 250 ? -2.705 -19.703 -9.195 1 95.69 250 LEU A O 1
ATOM 2010 N N . CYS A 1 251 ? -3.381 -20.953 -10.945 1 95 251 CYS A N 1
ATOM 2011 C CA . CYS A 1 251 ? -4.793 -20.875 -10.586 1 95 251 CYS A CA 1
ATOM 2012 C C . CYS A 1 251 ? -5.031 -21.5 -9.211 1 95 251 CYS A C 1
ATOM 2014 O O . CYS A 1 251 ? -5.781 -20.938 -8.398 1 95 251 CYS A O 1
ATOM 2016 N N . GLN A 1 252 ? -4.414 -22.594 -8.961 1 91.31 252 GLN A N 1
ATOM 2017 C CA . GLN A 1 252 ? -4.562 -23.25 -7.664 1 91.31 252 GLN A CA 1
ATOM 2018 C C . GLN A 1 252 ? -4 -22.391 -6.539 1 91.31 252 GLN A C 1
ATOM 2020 O O . GLN A 1 252 ? -4.566 -22.344 -5.445 1 91.31 252 GLN A O 1
ATOM 2025 N N . PHE A 1 253 ? -2.867 -21.828 -6.781 1 90.5 253 PHE A N 1
ATOM 2026 C CA . PHE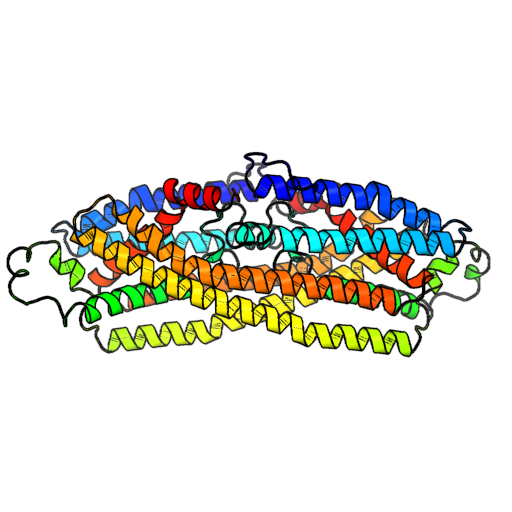 A 1 253 ? -2.273 -20.922 -5.805 1 90.5 253 PHE A CA 1
ATOM 2027 C C . PHE A 1 253 ? -3.238 -19.797 -5.461 1 90.5 253 PHE A C 1
ATOM 2029 O O . PHE A 1 253 ? -3.457 -19.5 -4.285 1 90.5 253 PHE A O 1
ATOM 2036 N N . LEU A 1 254 ? -3.785 -19.141 -6.477 1 92.12 254 LEU A N 1
ATOM 2037 C CA . LEU A 1 254 ? -4.711 -18.031 -6.297 1 92.12 254 LEU A CA 1
ATOM 2038 C C . LEU A 1 254 ? -5.988 -18.484 -5.602 1 92.12 254 LEU A C 1
ATOM 2040 O O . LEU A 1 254 ? -6.535 -17.781 -4.758 1 92.12 254 LEU A O 1
ATOM 2044 N N . ALA A 1 255 ? -6.445 -19.625 -5.91 1 87.88 255 ALA A N 1
ATOM 2045 C CA . ALA A 1 255 ? -7.637 -20.203 -5.277 1 87.88 255 ALA A CA 1
ATOM 2046 C C . ALA A 1 255 ? -7.402 -20.453 -3.791 1 87.88 255 ALA A C 1
ATOM 2048 O O . ALA A 1 255 ? -8.336 -20.391 -2.99 1 87.88 255 ALA A O 1
ATOM 2049 N N . GLY A 1 256 ? -6.18 -20.719 -3.498 1 83.81 256 GLY A N 1
ATOM 2050 C CA . GLY A 1 256 ? -5.824 -21.016 -2.119 1 83.81 256 GLY A CA 1
ATOM 2051 C C . GLY A 1 256 ? -6.074 -19.844 -1.177 1 83.81 256 GLY A C 1
ATOM 2052 O O . GLY A 1 256 ? -6.309 -20.047 0.016 1 83.81 256 GLY A O 1
ATOM 2053 N N . PHE A 1 257 ? -6.035 -18.703 -1.664 1 78.75 257 PHE A N 1
ATOM 2054 C CA . PHE A 1 257 ? -6.277 -17.531 -0.836 1 78.75 257 PHE A CA 1
ATOM 2055 C C . PHE A 1 257 ? -7.711 -17.516 -0.316 1 78.75 257 PHE A C 1
ATOM 2057 O O . PHE A 1 257 ? -8.016 -16.859 0.677 1 78.75 257 PHE A O 1
ATOM 2064 N N . LYS A 1 258 ? -8.484 -18.172 -1 1 76.38 258 LYS A N 1
ATOM 2065 C CA . LYS A 1 258 ? -9.898 -18.125 -0.644 1 76.38 258 LYS A CA 1
ATOM 2066 C C . LYS A 1 258 ? -10.281 -19.328 0.224 1 76.38 258 LYS A C 1
ATOM 2068 O O . LYS A 1 258 ? -11.445 -19.484 0.583 1 76.38 258 LYS A O 1
ATOM 2073 N N . ASP A 1 259 ? -9.25 -20.062 0.43 1 68.56 259 ASP A N 1
ATOM 2074 C CA . ASP A 1 259 ? -9.523 -21.203 1.282 1 68.56 259 ASP A CA 1
ATOM 2075 C C . ASP A 1 259 ? -9.852 -20.766 2.709 1 68.56 259 ASP A C 1
ATOM 2077 O O . ASP A 1 259 ? -9 -20.188 3.393 1 68.56 259 ASP A O 1
ATOM 2081 N N . GLN A 1 260 ? -10.984 -21 3.025 1 60.62 260 GLN A N 1
ATOM 2082 C CA . GLN A 1 260 ? -11.523 -20.531 4.297 1 60.62 260 GLN A CA 1
ATOM 2083 C C . GLN A 1 260 ? -10.719 -21.078 5.473 1 60.62 260 GLN A C 1
ATOM 2085 O O . GLN A 1 260 ? -10.531 -20.375 6.477 1 60.62 260 GLN A O 1
ATOM 2090 N N . ILE A 1 261 ? -10.289 -22.281 5.316 1 52.72 261 ILE A N 1
ATOM 2091 C CA . ILE A 1 261 ? -9.531 -22.891 6.406 1 52.72 261 ILE A CA 1
ATOM 2092 C C . ILE A 1 261 ? -8.211 -22.141 6.594 1 52.72 261 ILE A C 1
ATOM 2094 O O . ILE A 1 261 ? -7.844 -21.797 7.719 1 52.72 261 ILE A O 1
ATOM 2098 N N . LEU A 1 262 ? -7.707 -21.859 5.547 1 55.69 262 LEU A N 1
ATOM 2099 C CA . LEU A 1 262 ? -6.453 -21.125 5.609 1 55.69 262 LEU A CA 1
ATOM 2100 C C . LEU A 1 262 ? -6.688 -19.703 6.129 1 55.69 262 LEU A C 1
ATOM 2102 O O . LEU A 1 262 ? -5.898 -19.188 6.93 1 55.69 262 LEU A O 1
ATOM 2106 N N . LEU A 1 263 ? -7.723 -19.188 5.754 1 58.38 263 LEU A N 1
ATOM 2107 C CA . LEU A 1 263 ? -8.062 -17.828 6.164 1 58.38 263 LEU A CA 1
ATOM 2108 C C . LEU A 1 263 ? -8.352 -17.766 7.66 1 58.38 263 LEU A C 1
ATOM 2110 O O . LEU A 1 263 ? -7.93 -16.828 8.344 1 58.38 263 LEU A O 1
ATOM 2114 N N . GLN A 1 264 ? -9.047 -18.688 8.055 1 55.69 264 GLN A N 1
ATOM 2115 C CA . GLN A 1 264 ? -9.391 -18.75 9.469 1 55.69 264 GLN A CA 1
ATOM 2116 C C . GLN A 1 264 ? -8.141 -18.953 10.328 1 55.69 264 GLN A C 1
ATOM 2118 O O . GLN A 1 264 ? -8 -18.344 11.391 1 55.69 264 GLN A O 1
ATOM 2123 N N . ASP A 1 265 ? -7.32 -19.797 9.898 1 53.72 265 ASP A N 1
ATOM 2124 C CA . ASP A 1 265 ? -6.082 -20.047 10.625 1 53.72 265 ASP A CA 1
ATOM 2125 C C . ASP A 1 265 ? -5.23 -18.781 10.703 1 53.72 265 ASP A C 1
ATOM 2127 O O . ASP A 1 265 ? -4.637 -18.484 11.742 1 53.72 265 ASP A O 1
ATOM 2131 N N . PHE A 1 266 ? -5.312 -18.172 9.703 1 51.34 266 PHE A N 1
ATOM 2132 C CA . PHE A 1 266 ? -4.555 -16.922 9.641 1 51.34 266 PHE A CA 1
ATOM 2133 C C . PHE A 1 266 ? -5.172 -15.867 10.547 1 51.34 266 PHE A C 1
ATOM 2135 O O . PHE A 1 266 ? -4.457 -15.109 11.211 1 51.34 266 PHE A O 1
ATOM 2142 N N . GLU A 1 267 ? -6.438 -15.805 10.539 1 53.03 267 GLU A N 1
ATOM 2143 C CA . GLU A 1 267 ? -7.156 -14.812 11.328 1 53.03 267 GLU A CA 1
ATOM 2144 C C . GLU A 1 267 ? -7.129 -15.164 12.812 1 53.03 267 GLU A C 1
ATOM 2146 O O . GLU A 1 267 ? -7.094 -14.273 13.672 1 53.03 267 GLU A O 1
ATOM 2151 N N . ILE A 1 268 ? -7.25 -16.422 13.07 1 46 268 ILE A N 1
ATOM 2152 C CA . ILE A 1 268 ? -7.223 -16.906 14.445 1 46 268 ILE A CA 1
ATOM 2153 C C . ILE A 1 268 ? -5.82 -16.75 15.023 1 46 268 ILE A C 1
ATOM 2155 O O . ILE A 1 268 ? -5.656 -16.375 16.188 1 46 268 ILE A O 1
ATOM 2159 N N . LEU A 1 269 ? -4.871 -17.172 14.266 1 43.66 269 LEU A N 1
ATOM 2160 C CA . LEU A 1 269 ? -3.506 -17.031 14.75 1 43.66 269 LEU A CA 1
ATOM 2161 C C . LEU A 1 269 ? -3.184 -15.57 15.047 1 43.66 269 LEU A C 1
ATOM 2163 O O . LEU A 1 269 ? -2.32 -15.281 15.883 1 43.66 269 LEU A O 1
ATOM 2167 N N . SER A 1 270 ? -3.756 -14.727 14.438 1 42.91 270 SER A N 1
ATOM 2168 C CA . SER A 1 270 ? -3.492 -13.305 14.617 1 42.91 270 SER A CA 1
ATOM 2169 C C . SER A 1 270 ? -4.07 -12.797 15.93 1 42.91 270 SER A C 1
ATOM 2171 O O . SER A 1 270 ? -3.855 -11.648 16.312 1 42.91 270 SER A O 1
ATOM 2173 N N . LEU A 1 271 ? -4.883 -13.68 16.578 1 35.09 271 LEU A N 1
ATOM 2174 C CA . LEU A 1 271 ? -5.418 -13.273 17.859 1 35.09 271 LEU A CA 1
ATOM 2175 C C . LEU A 1 271 ? -4.488 -13.695 19 1 35.09 271 LEU A C 1
ATOM 2177 O O . LEU A 1 271 ? -4.066 -14.852 19.062 1 35.09 271 LEU A O 1
ATOM 2181 N N . PRO A 1 272 ? -3.646 -12.828 19.453 1 34.03 272 PRO A N 1
ATOM 2182 C CA . PRO A 1 272 ? -2.896 -13.281 20.625 1 34.03 272 PRO A CA 1
ATOM 2183 C C . PRO A 1 272 ? -3.775 -13.992 21.656 1 34.03 272 PRO A C 1
ATOM 2185 O O . PRO A 1 272 ? -4.953 -13.656 21.797 1 34.03 272 PRO A O 1
ATOM 2188 N N . ASN A 1 273 ? -3.471 -15.305 21.984 1 30.28 273 ASN A N 1
ATOM 2189 C CA . ASN A 1 273 ? -3.967 -15.844 23.234 1 30.28 273 ASN A CA 1
ATOM 2190 C C . ASN A 1 273 ? -3.613 -14.945 24.422 1 30.28 273 ASN A C 1
ATOM 2192 O O . ASN A 1 273 ? -2.504 -14.406 24.484 1 30.28 273 ASN A O 1
ATOM 2196 N N . MET B 1 1 ? -4.414 -2.432 32.562 1 19.92 1 MET B N 1
ATOM 2197 C CA . MET B 1 1 ? -3.521 -2.217 31.438 1 19.92 1 MET B CA 1
ATOM 2198 C C . MET B 1 1 ? -4.301 -2.209 30.125 1 19.92 1 MET B C 1
ATOM 2200 O O . MET B 1 1 ? -5.078 -3.125 29.859 1 19.92 1 MET B O 1
ATOM 2204 N N . PRO B 1 2 ? -4.734 -1.177 29.328 1 23.94 2 PRO B N 1
ATOM 2205 C CA . PRO B 1 2 ? -6.125 -1.025 28.891 1 23.94 2 PRO B CA 1
ATOM 2206 C C . PRO B 1 2 ? -6.469 -1.932 27.719 1 23.94 2 PRO B C 1
ATOM 2208 O O . PRO B 1 2 ? -7.598 -1.899 27.219 1 23.94 2 PRO B O 1
ATOM 2211 N N . PHE B 1 3 ? -5.387 -2.113 26.875 1 28.03 3 PHE B N 1
ATOM 2212 C CA . PHE B 1 3 ? -5.844 -3.004 25.812 1 28.03 3 PHE B CA 1
ATOM 2213 C C . PHE B 1 3 ? -6.188 -4.379 26.375 1 28.03 3 PHE B C 1
ATOM 2215 O O . PHE B 1 3 ? -5.48 -5.355 26.109 1 28.03 3 PHE B O 1
ATOM 2222 N N . SER B 1 4 ? -6.453 -4.547 27.531 1 26.12 4 SER B N 1
ATOM 2223 C CA . SER B 1 4 ? -6.781 -5.832 28.141 1 26.12 4 SER B CA 1
ATOM 2224 C C . SER B 1 4 ? -7.762 -6.617 27.266 1 26.12 4 SER B C 1
ATOM 2226 O O . SER B 1 4 ? -7.871 -7.84 27.391 1 26.12 4 SER B O 1
ATOM 2228 N N . PHE B 1 5 ? -8.977 -6.016 27.078 1 27.86 5 PHE B N 1
ATOM 2229 C CA . PHE B 1 5 ? -10.188 -6.809 26.891 1 27.86 5 PHE B CA 1
ATOM 2230 C C . PHE B 1 5 ? -10.164 -7.527 25.547 1 27.86 5 PHE B C 1
ATOM 2232 O O . PHE B 1 5 ? -9.906 -6.914 24.516 1 27.86 5 PHE B O 1
ATOM 2239 N N . PHE B 1 6 ? -10.062 -8.812 25.391 1 32.47 6 PHE B N 1
ATOM 2240 C CA . PHE B 1 6 ? -10.102 -10 24.531 1 32.47 6 PHE B CA 1
ATOM 2241 C C . PHE B 1 6 ? -11.242 -9.906 23.531 1 32.47 6 PHE B C 1
ATOM 2243 O O . PHE B 1 6 ? -12.234 -10.633 23.641 1 32.47 6 PHE B O 1
ATOM 2250 N N . SER B 1 7 ? -11.852 -8.883 23.172 1 35.84 7 SER B N 1
ATOM 2251 C CA . SER B 1 7 ? -13.031 -9.031 22.328 1 35.84 7 SER B CA 1
ATOM 2252 C C . SER B 1 7 ? -12.688 -9.719 21.016 1 35.84 7 SER B C 1
ATOM 2254 O O . SER B 1 7 ? -11.617 -9.492 20.453 1 35.84 7 SER B O 1
ATOM 2256 N N . ARG B 1 8 ? -13.203 -10.992 20.578 1 43.75 8 ARG B N 1
ATOM 2257 C CA . ARG B 1 8 ? -13.352 -11.938 19.484 1 43.75 8 ARG B CA 1
ATOM 2258 C C . ARG B 1 8 ? -13.414 -11.211 18.141 1 43.75 8 ARG B C 1
ATOM 2260 O O . ARG B 1 8 ? -13.797 -11.805 17.125 1 43.75 8 ARG B O 1
ATOM 2267 N N . LYS B 1 9 ? -13.156 -9.945 18.188 1 51.62 9 LYS B N 1
ATOM 2268 C CA . LYS B 1 9 ? -13.383 -9.234 16.938 1 51.62 9 LYS B CA 1
ATOM 2269 C C . LYS B 1 9 ? -12.195 -9.383 16 1 51.62 9 LYS B C 1
ATOM 2271 O O . LYS B 1 9 ? -11.055 -9.516 16.453 1 51.62 9 LYS B O 1
ATOM 2276 N N . LYS B 1 10 ? -12.516 -9.359 14.859 1 66.62 10 LYS B N 1
ATOM 2277 C CA . LYS B 1 10 ? -11.523 -9.32 13.789 1 66.62 10 LYS B CA 1
ATOM 2278 C C . LYS B 1 10 ? -10.57 -8.133 13.969 1 66.62 10 LYS B C 1
ATOM 2280 O O . LYS B 1 10 ? -11 -7.051 14.367 1 66.62 10 LYS B O 1
ATOM 2285 N N . PRO B 1 11 ? -9.281 -8.445 14.062 1 71.88 11 PRO B N 1
ATOM 2286 C CA . PRO B 1 11 ? -8.305 -7.375 14.234 1 71.88 11 PRO B CA 1
ATOM 2287 C C . PRO B 1 11 ? -8.688 -6.098 13.492 1 71.88 11 PRO B C 1
ATOM 2289 O O . PRO B 1 11 ? -8.5 -4.996 14.016 1 71.88 11 PRO B O 1
ATOM 2292 N N . SER B 1 12 ? -9.305 -6.23 12.5 1 75.44 12 SER B N 1
ATOM 2293 C CA . SER B 1 12 ? -9.703 -5.062 11.727 1 75.44 12 SER B CA 1
ATOM 2294 C C . SER B 1 12 ? -10.719 -4.215 12.477 1 75.44 12 SER B C 1
ATOM 2296 O O . SER B 1 12 ? -10.633 -2.984 12.477 1 75.44 12 SER B O 1
ATOM 2298 N N . ARG B 1 13 ? -11.594 -4.832 13.133 1 77.38 13 ARG B N 1
ATOM 2299 C CA . ARG B 1 13 ? -12.609 -4.09 13.867 1 77.38 13 ARG B CA 1
ATOM 2300 C C . ARG B 1 13 ? -12 -3.363 15.062 1 77.38 13 ARG B C 1
ATOM 2302 O O . ARG B 1 13 ? -12.375 -2.229 15.359 1 77.38 13 ARG B O 1
ATOM 2309 N N . ARG B 1 14 ? -11.086 -3.92 15.664 1 82.75 14 ARG B N 1
ATOM 2310 C CA . ARG B 1 14 ? -10.422 -3.316 16.812 1 82.75 14 ARG B CA 1
ATOM 2311 C C . ARG B 1 14 ? -9.648 -2.07 16.406 1 82.75 14 ARG B C 1
ATOM 2313 O O . ARG B 1 14 ? -9.695 -1.046 17.094 1 82.75 14 ARG B O 1
ATOM 2320 N N . PHE B 1 15 ? -8.977 -2.232 15.312 1 87.94 15 PHE B N 1
ATOM 2321 C CA . PHE B 1 15 ? -8.188 -1.099 14.844 1 87.94 15 PHE B CA 1
ATOM 2322 C C . PHE B 1 15 ? -9.094 0.025 14.352 1 87.94 15 PHE B C 1
ATOM 2324 O O . PHE B 1 15 ? -8.781 1.204 14.523 1 87.94 15 PHE B O 1
ATOM 2331 N N . ASN B 1 16 ? -10.172 -0.412 13.82 1 89.25 16 ASN B N 1
ATOM 2332 C CA . ASN B 1 16 ? -11.148 0.583 13.398 1 89.25 16 ASN B CA 1
ATOM 2333 C C . ASN B 1 16 ? -11.688 1.379 14.586 1 89.25 16 ASN B C 1
ATOM 2335 O O . ASN B 1 16 ? -11.742 2.609 14.539 1 89.25 16 ASN B O 1
ATOM 2339 N N . ASP B 1 17 ? -12.094 0.701 15.586 1 91 17 ASP B N 1
ATOM 2340 C CA . ASP B 1 17 ? -12.617 1.351 16.781 1 91 17 ASP B CA 1
ATOM 2341 C C . ASP B 1 17 ? -11.57 2.252 17.422 1 91 17 ASP B C 1
ATOM 2343 O O . ASP B 1 17 ? -11.875 3.365 17.859 1 91 17 ASP B O 1
ATOM 2347 N N . PHE B 1 18 ? -10.438 1.72 17.516 1 93.94 18 PHE B N 1
ATOM 2348 C CA . PHE B 1 18 ? -9.344 2.486 18.109 1 93.94 18 PHE B CA 1
ATOM 2349 C C . PHE B 1 18 ? -9.117 3.783 17.328 1 93.94 18 PHE B C 1
ATOM 2351 O O . PHE B 1 18 ? -8.984 4.852 17.938 1 93.94 18 PHE B O 1
ATOM 2358 N N . TYR B 1 19 ? -9.07 3.643 16.062 1 94.56 19 TYR B N 1
ATOM 2359 C CA . TYR B 1 19 ? -8.828 4.809 15.219 1 94.56 19 TYR B CA 1
ATOM 2360 C C . TYR B 1 19 ? -9.961 5.816 15.344 1 94.56 19 TYR B C 1
ATOM 2362 O O . TYR B 1 19 ? -9.719 7.027 15.375 1 94.56 19 TYR B O 1
ATOM 2370 N N . GLU B 1 20 ? -11.117 5.336 15.398 1 93.12 20 GLU B N 1
ATOM 2371 C CA . GLU B 1 20 ? -12.273 6.215 15.539 1 93.12 20 GLU B CA 1
ATOM 2372 C C . GLU B 1 20 ? -12.234 6.969 16.859 1 93.12 20 GLU B C 1
ATOM 2374 O O . GLU B 1 20 ? -12.461 8.18 16.906 1 93.12 20 GLU B O 1
ATOM 2379 N N . ASP B 1 21 ? -11.945 6.281 17.844 1 95.12 21 ASP B N 1
ATOM 2380 C CA . ASP B 1 21 ? -11.844 6.902 19.172 1 95.12 21 ASP B CA 1
ATOM 2381 C C . ASP B 1 21 ? -10.711 7.918 19.219 1 95.12 21 ASP B C 1
ATOM 2383 O O . ASP B 1 21 ? -10.859 9 19.781 1 95.12 21 ASP B O 1
ATOM 2387 N N . TRP B 1 22 ? -9.625 7.508 18.719 1 96.25 22 TRP B N 1
ATOM 2388 C CA . TRP B 1 22 ? -8.469 8.398 18.656 1 96.25 22 TRP B CA 1
ATOM 2389 C C . TRP B 1 22 ? -8.805 9.672 17.891 1 96.25 22 TRP B C 1
ATOM 2391 O O . TRP B 1 22 ? -8.469 10.773 18.328 1 96.25 22 TRP B O 1
ATOM 2401 N N . SER B 1 23 ? -9.445 9.508 16.766 1 95.06 23 SER B N 1
ATOM 2402 C CA . SER B 1 23 ? -9.82 10.633 15.922 1 95.06 23 SER B CA 1
ATOM 2403 C C . SER B 1 23 ? -10.82 11.539 16.625 1 95.06 23 SER B C 1
ATOM 2405 O O . SER B 1 23 ? -10.742 12.766 16.516 1 95.06 23 SER B O 1
ATOM 2407 N N . LYS B 1 24 ? -11.695 10.938 17.281 1 95.19 24 LYS B N 1
ATOM 2408 C CA . LYS B 1 24 ? -12.695 11.695 18.016 1 95.19 24 LYS B CA 1
ATOM 2409 C C . LYS B 1 24 ? -12.047 12.531 19.125 1 95.19 24 LYS B C 1
ATOM 2411 O O . LYS B 1 24 ? -12.383 13.703 19.297 1 95.19 24 LYS B O 1
ATOM 2416 N N . THR B 1 25 ? -11.203 11.922 19.844 1 97.38 25 THR B N 1
ATOM 2417 C CA . THR B 1 25 ? -10.5 12.633 20.906 1 97.38 25 THR B CA 1
ATOM 2418 C C . THR B 1 25 ? -9.703 13.805 20.328 1 97.38 25 THR B C 1
ATOM 2420 O O . THR B 1 25 ? -9.68 14.891 20.922 1 97.38 25 THR B O 1
ATOM 2423 N N . LEU B 1 26 ? -9.094 13.594 19.234 1 96.88 26 LEU B N 1
ATOM 2424 C CA . LEU B 1 26 ? -8.312 14.633 18.578 1 96.88 26 LEU B CA 1
ATOM 2425 C C . LEU B 1 26 ? -9.195 15.82 18.188 1 96.88 26 LEU B C 1
ATOM 2427 O O . LEU B 1 26 ? -8.852 16.969 18.469 1 96.88 26 LEU B O 1
ATOM 2431 N N . THR B 1 27 ? -10.297 15.531 17.609 1 93.75 27 THR B N 1
ATOM 2432 C CA . THR B 1 27 ? -11.133 16.547 16.984 1 93.75 27 THR B CA 1
ATOM 2433 C C . THR B 1 27 ? -12.031 17.219 18.031 1 93.75 27 THR B C 1
ATOM 2435 O O . THR B 1 27 ? -12.328 18.406 17.922 1 93.75 27 THR B O 1
ATOM 2438 N N . GLU B 1 28 ? -12.43 16.469 18.984 1 95.25 28 GLU B N 1
ATOM 2439 C CA . GLU B 1 28 ? -13.445 16.984 19.891 1 95.25 28 GLU B CA 1
ATOM 2440 C C . GLU B 1 28 ? -12.812 17.469 21.203 1 95.25 28 GLU B C 1
ATOM 2442 O O . GLU B 1 28 ? -13.438 18.219 21.953 1 95.25 28 GLU B O 1
ATOM 2447 N N . ASN B 1 29 ? -11.648 17.078 21.5 1 96.62 29 ASN B N 1
ATOM 2448 C CA . ASN B 1 29 ? -11.023 17.453 22.766 1 96.62 29 ASN B CA 1
ATOM 2449 C C . ASN B 1 29 ? -9.711 18.219 22.531 1 96.62 29 ASN B C 1
ATOM 2451 O O . ASN B 1 29 ? -9.609 19.391 22.875 1 96.62 29 ASN B O 1
ATOM 2455 N N . CYS B 1 30 ? -8.773 17.594 21.922 1 97.12 30 CYS B N 1
ATOM 2456 C CA . CYS B 1 30 ? -7.426 18.141 21.797 1 97.12 30 CYS B CA 1
ATOM 2457 C C . CYS B 1 30 ? -7.438 19.422 20.984 1 97.12 30 CYS B C 1
ATOM 2459 O O . CYS B 1 30 ? -6.93 20.453 21.422 1 97.12 30 CYS B O 1
ATOM 2461 N N . LEU B 1 31 ? -8.031 19.375 19.812 1 95.69 31 LEU B N 1
ATOM 2462 C CA . LEU B 1 31 ? -8 20.484 18.875 1 95.69 31 LEU B CA 1
ATOM 2463 C C . LEU B 1 31 ? -8.734 21.688 19.453 1 95.69 31 LEU B C 1
ATOM 2465 O O . LEU B 1 31 ? -8.195 22.797 19.469 1 95.69 31 LEU B O 1
ATOM 2469 N N . PRO B 1 32 ? -9.953 21.531 20.016 1 95 32 PRO B N 1
ATOM 2470 C CA . PRO B 1 32 ? -10.648 22.688 20.594 1 95 32 PRO B CA 1
ATOM 2471 C C . PRO B 1 32 ? -9.898 23.312 21.766 1 95 32 PRO B C 1
ATOM 2473 O O . PRO B 1 32 ? -9.844 24.531 21.891 1 95 32 PRO B O 1
ATOM 2476 N N . LEU B 1 33 ? -9.305 22.5 22.609 1 95.75 33 LEU B N 1
ATOM 2477 C CA . LEU B 1 33 ? -8.547 23.016 23.75 1 95.75 33 LEU B CA 1
ATOM 2478 C C . LEU B 1 33 ? -7.336 23.812 23.297 1 95.75 33 LEU B C 1
ATOM 2480 O O . LEU B 1 33 ? -7.039 24.875 23.844 1 95.75 33 LEU B O 1
ATOM 2484 N N . LEU B 1 34 ? -6.688 23.328 22.312 1 95.81 34 LEU B N 1
ATOM 2485 C CA . LEU B 1 34 ? -5.527 24.031 21.766 1 95.81 34 LEU B CA 1
ATOM 2486 C C . LEU B 1 34 ? -5.934 25.344 21.125 1 95.81 34 LEU B C 1
ATOM 2488 O O . LEU B 1 34 ? -5.285 26.375 21.344 1 95.81 34 LEU B O 1
ATOM 2492 N N . ARG B 1 35 ? -7.02 25.359 20.406 1 92.19 35 ARG B N 1
ATOM 2493 C CA . ARG B 1 35 ? -7.527 26.562 19.766 1 92.19 35 ARG B CA 1
ATOM 2494 C C . ARG B 1 35 ? -7.91 27.625 20.781 1 92.19 35 ARG B C 1
ATOM 2496 O O . ARG B 1 35 ? -7.621 28.812 20.609 1 92.19 35 ARG B O 1
ATOM 2503 N N . GLN B 1 36 ? -8.523 27.156 21.734 1 92.44 36 GLN B N 1
ATOM 2504 C CA . GLN B 1 36 ? -8.922 28.078 22.797 1 92.44 36 GLN B CA 1
ATOM 2505 C C . GLN B 1 36 ? -7.703 28.734 23.438 1 92.44 36 GLN B C 1
ATOM 2507 O O . GLN B 1 36 ? -7.727 29.938 23.734 1 92.44 36 GLN B O 1
ATOM 2512 N N . SER B 1 37 ? -6.668 27.938 23.641 1 92.19 37 SER B N 1
ATOM 2513 C CA . SER B 1 37 ? -5.453 28.469 24.25 1 92.19 37 SER B CA 1
ATOM 2514 C C . SER B 1 37 ? -4.734 29.438 23.312 1 92.19 37 SER B C 1
ATOM 2516 O O . SER B 1 37 ? -4.004 30.312 23.781 1 92.19 37 SER B O 1
ATOM 2518 N N . LEU B 1 38 ? -4.918 29.266 22.062 1 89.12 38 LEU B N 1
ATOM 2519 C CA . LEU B 1 38 ? -4.305 30.141 21.062 1 89.12 38 LEU B CA 1
ATOM 2520 C C . LEU B 1 38 ? -5.078 31.453 20.953 1 89.12 38 LEU B C 1
ATOM 2522 O O . LEU B 1 38 ? -4.488 32.5 20.672 1 89.12 38 LEU B O 1
ATOM 2526 N N . SER B 1 39 ? -6.398 31.391 21.078 1 81.06 39 SER B N 1
ATOM 2527 C CA . SER B 1 39 ? -7.258 32.562 20.891 1 81.06 39 SER B CA 1
ATOM 2528 C C . SER B 1 39 ? -7.336 33.406 22.156 1 81.06 39 SER B C 1
ATOM 2530 O O . SER B 1 39 ? -7.465 34.625 22.094 1 81.06 39 SER B O 1
ATOM 2532 N N . SER B 1 40 ? -7.32 32.719 23.188 1 74.12 40 SER B N 1
ATOM 2533 C CA . SER B 1 40 ? -7.543 33.406 24.453 1 74.12 40 SER B CA 1
ATOM 2534 C C . SER B 1 40 ? -6.23 33.938 25.031 1 74.12 40 SER B C 1
ATOM 2536 O O . SER B 1 40 ? -5.152 33.625 24.5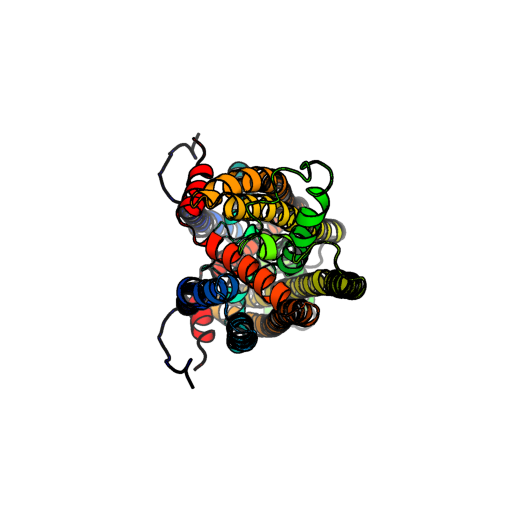16 1 74.12 40 SER B O 1
ATOM 2538 N N . ALA B 1 41 ? -6.324 34.969 25.766 1 72.12 41 ALA B N 1
ATOM 2539 C CA . ALA B 1 41 ? -5.211 35.438 26.578 1 72.12 41 ALA B CA 1
ATOM 2540 C C . ALA B 1 41 ? -4.781 34.406 27.609 1 72.12 41 ALA B C 1
ATOM 2542 O O . ALA B 1 41 ? -4.688 34.719 28.797 1 72.12 41 ALA B O 1
ATOM 2543 N N . ALA B 1 42 ? -4.57 33.219 26.938 1 78.38 42 ALA B N 1
ATOM 2544 C CA . ALA B 1 42 ? -4.145 32.156 27.844 1 78.38 42 ALA B CA 1
ATOM 2545 C C . ALA B 1 42 ? -2.676 32.312 28.234 1 78.38 42 ALA B C 1
ATOM 2547 O O . ALA B 1 42 ? -1.888 32.875 27.469 1 78.38 42 ALA B O 1
ATOM 2548 N N . SER B 1 43 ? -2.443 31.938 29.438 1 87.69 43 SER B N 1
ATOM 2549 C CA . SER B 1 43 ? -1.063 32 29.906 1 87.69 43 SER B CA 1
ATOM 2550 C C . SER B 1 43 ? -0.165 31.062 29.094 1 87.69 43 SER B C 1
ATOM 2552 O O . SER B 1 43 ? -0.646 30.125 28.469 1 87.69 43 SER B O 1
ATOM 2554 N N . ALA B 1 44 ? 1.033 31.328 29.109 1 88.5 44 ALA B N 1
ATOM 2555 C CA . ALA B 1 44 ? 2.039 30.516 28.438 1 88.5 44 ALA B CA 1
ATOM 2556 C C . ALA B 1 44 ? 2.023 29.078 28.953 1 88.5 44 ALA B C 1
ATOM 2558 O O . ALA B 1 44 ? 2.24 28.141 28.188 1 88.5 44 ALA B O 1
ATOM 2559 N N . SER B 1 45 ? 1.724 28.969 30.234 1 92.06 45 SER B N 1
ATOM 2560 C CA . SER B 1 45 ? 1.7 27.641 30.844 1 92.06 45 SER B CA 1
ATOM 2561 C C . SER B 1 45 ? 0.536 26.812 30.312 1 92.06 45 SER B C 1
ATOM 2563 O O . SER B 1 45 ? 0.67 25.594 30.109 1 92.06 45 SER B O 1
ATOM 2565 N N . VAL B 1 46 ? -0.555 27.422 30.094 1 94.25 46 VAL B N 1
ATOM 2566 C CA . VAL B 1 46 ? -1.732 26.734 29.578 1 94.25 46 VAL B CA 1
ATOM 2567 C C . VAL B 1 46 ? -1.495 26.312 28.125 1 94.25 46 VAL B C 1
ATOM 2569 O O . VAL B 1 46 ? -1.832 25.188 27.734 1 94.25 46 VAL B O 1
ATOM 2572 N N . LEU B 1 47 ? -0.924 27.188 27.375 1 94.88 47 LEU B N 1
ATOM 2573 C CA . LEU B 1 47 ? -0.607 26.875 26 1 94.88 47 LEU B CA 1
ATOM 2574 C C . LEU B 1 47 ? 0.365 25.703 25.906 1 94.88 47 LEU B C 1
ATOM 2576 O O . LEU B 1 47 ? 0.162 24.781 25.125 1 94.88 47 LEU B O 1
ATOM 2580 N N . SER B 1 48 ? 1.367 25.781 26.781 1 95.56 48 SER B N 1
ATOM 2581 C CA . SER B 1 48 ? 2.359 24.703 26.828 1 95.56 48 SER B CA 1
ATOM 2582 C C . SER B 1 48 ? 1.722 23.375 27.188 1 95.56 48 SER B C 1
ATOM 2584 O O . SER B 1 48 ? 2.057 22.344 26.594 1 95.56 48 SER B O 1
ATOM 2586 N N . SER B 1 49 ? 0.842 23.375 28.062 1 96.38 49 SER B N 1
ATOM 2587 C CA . SER B 1 49 ? 0.168 22.156 28.5 1 96.38 49 SER B CA 1
ATOM 2588 C C . SER B 1 49 ? -0.671 21.562 27.375 1 96.38 49 SER B C 1
ATOM 2590 O O . SER B 1 49 ? -0.701 20.344 27.188 1 96.38 49 SER B O 1
ATOM 2592 N N . ASN B 1 50 ? -1.333 22.391 26.688 1 96.94 50 ASN B N 1
ATOM 2593 C CA . ASN B 1 50 ? -2.176 21.906 25.609 1 96.94 50 ASN B CA 1
ATOM 2594 C C . ASN B 1 50 ? -1.34 21.422 24.422 1 96.94 50 ASN B C 1
ATOM 2596 O O . ASN B 1 50 ? -1.728 20.469 23.734 1 96.94 50 ASN B O 1
ATOM 2600 N N . VAL B 1 51 ? -0.21 22.094 24.172 1 97.5 51 VAL B N 1
ATOM 2601 C CA . VAL B 1 51 ? 0.729 21.609 23.156 1 97.5 51 VAL B CA 1
ATOM 2602 C C . VAL B 1 51 ? 1.205 20.203 23.531 1 97.5 51 VAL B C 1
ATOM 2604 O O . VAL B 1 51 ? 1.197 19.297 22.688 1 97.5 51 VAL B O 1
ATOM 2607 N N . ASP B 1 52 ? 1.536 20.047 24.781 1 97.94 52 ASP B N 1
ATOM 2608 C CA . ASP B 1 52 ? 2 18.75 25.25 1 97.94 52 ASP B CA 1
ATOM 2609 C C . ASP B 1 52 ? 0.9 17.703 25.141 1 97.94 52 ASP B C 1
ATOM 2611 O O . ASP B 1 52 ? 1.176 16.531 24.828 1 97.94 52 ASP B O 1
ATOM 2615 N N . LEU B 1 53 ? -0.272 18.094 25.438 1 98.19 53 LEU B N 1
ATOM 2616 C CA . LEU B 1 53 ? -1.404 17.172 25.359 1 98.19 53 LEU B CA 1
ATOM 2617 C C . LEU B 1 53 ? -1.592 16.656 23.938 1 98.19 53 LEU B C 1
ATOM 2619 O O . LEU B 1 53 ? -1.754 15.453 23.734 1 98.19 53 LEU B O 1
ATOM 2623 N N . VAL B 1 54 ? -1.596 17.531 22.969 1 98.44 54 VAL B N 1
ATOM 2624 C CA . VAL B 1 54 ? -1.776 17.141 21.578 1 98.44 54 VAL B CA 1
ATOM 2625 C C . VAL B 1 54 ? -0.6 16.281 21.125 1 98.44 54 VAL B C 1
ATOM 2627 O O . VAL B 1 54 ? -0.792 15.258 20.469 1 98.44 54 VAL B O 1
ATOM 2630 N N . LEU B 1 55 ? 0.602 16.734 21.484 1 98.44 55 LEU B N 1
ATOM 2631 C CA . LEU B 1 55 ? 1.796 15.984 21.125 1 98.44 55 LEU B CA 1
ATOM 2632 C C . LEU B 1 55 ? 1.737 14.57 21.672 1 98.44 55 LEU B C 1
ATOM 2634 O O . LEU B 1 55 ? 2.021 13.609 20.969 1 98.44 55 LEU B O 1
ATOM 2638 N N . ARG B 1 56 ? 1.359 14.453 22.906 1 98.19 56 ARG B N 1
ATOM 2639 C CA . ARG B 1 56 ? 1.262 13.141 23.547 1 98.19 56 ARG B CA 1
ATOM 2640 C C . ARG B 1 56 ? 0.193 12.281 22.875 1 98.19 56 ARG B C 1
ATOM 2642 O O . ARG B 1 56 ? 0.375 11.078 22.703 1 98.19 56 ARG B O 1
ATOM 2649 N N . HIS B 1 57 ? -0.875 12.875 22.531 1 98.44 57 HIS B N 1
ATOM 2650 C CA . HIS B 1 57 ? -1.944 12.141 21.859 1 98.44 57 HIS B CA 1
ATOM 2651 C C . HIS B 1 57 ? -1.472 11.57 20.516 1 98.44 57 HIS B C 1
ATOM 2653 O O . HIS B 1 57 ? -1.784 10.43 20.188 1 98.44 57 HIS B O 1
ATOM 2659 N N . LEU B 1 58 ? -0.724 12.344 19.766 1 98.31 58 LEU B N 1
ATOM 2660 C CA . LEU B 1 58 ? -0.193 11.898 18.484 1 98.31 58 LEU B CA 1
ATOM 2661 C C . LEU B 1 58 ? 0.836 10.789 18.672 1 98.31 58 LEU B C 1
ATOM 2663 O O . LEU B 1 58 ? 0.792 9.773 17.984 1 98.31 58 LEU B O 1
ATOM 2667 N N . VAL B 1 59 ? 1.681 11 19.641 1 98.12 59 VAL B N 1
ATOM 2668 C CA . VAL B 1 59 ? 2.756 10.039 19.875 1 98.12 59 VAL B CA 1
ATOM 2669 C C . VAL B 1 59 ? 2.174 8.734 20.406 1 98.12 59 VAL B C 1
ATOM 2671 O O . VAL B 1 59 ? 2.588 7.648 20 1 98.12 59 VAL B O 1
ATOM 2674 N N . LEU B 1 60 ? 1.211 8.82 21.25 1 97.69 60 LEU B N 1
ATOM 2675 C CA . LEU B 1 60 ? 0.589 7.641 21.844 1 97.69 60 LEU B CA 1
ATOM 2676 C C . LEU B 1 60 ? -0.104 6.801 20.781 1 97.69 60 LEU B C 1
ATOM 2678 O O . LEU B 1 60 ? -0.144 5.57 20.875 1 97.69 60 LEU B O 1
ATOM 2682 N N . TYR B 1 61 ? -0.611 7.422 19.828 1 97.81 61 TYR B N 1
ATOM 2683 C CA . TYR B 1 61 ? -1.219 6.711 18.719 1 97.81 61 TYR B CA 1
ATOM 2684 C C . TYR B 1 61 ? -0.237 5.719 18.109 1 97.81 61 TYR B C 1
ATOM 2686 O O . TYR B 1 61 ? -0.549 4.535 17.953 1 97.81 61 TYR B O 1
ATOM 2694 N N . TYR B 1 62 ? 0.956 6.191 17.766 1 98 62 TYR B N 1
ATOM 2695 C CA . TYR B 1 62 ? 1.953 5.352 17.109 1 98 62 TYR B CA 1
ATOM 2696 C C . TYR B 1 62 ? 2.512 4.316 18.078 1 98 62 TYR B C 1
ATOM 2698 O O . TYR B 1 62 ? 2.811 3.186 17.688 1 98 62 TYR B O 1
ATOM 2706 N N . GLU B 1 63 ? 2.639 4.703 19.312 1 97.38 63 GLU B N 1
ATOM 2707 C CA . GLU B 1 63 ? 3.104 3.74 20.312 1 97.38 63 GLU B CA 1
ATOM 2708 C C . GLU B 1 63 ? 2.121 2.582 20.453 1 97.38 63 GLU B C 1
ATOM 2710 O O . GLU B 1 63 ? 2.531 1.428 20.594 1 97.38 63 GLU B O 1
ATOM 2715 N N . THR B 1 64 ? 0.881 2.896 20.438 1 97.25 64 THR B N 1
ATOM 2716 C CA . THR B 1 64 ? -0.154 1.873 20.531 1 97.25 64 THR B CA 1
ATOM 2717 C C . THR B 1 64 ? -0.112 0.943 19.328 1 97.25 64 THR B C 1
ATOM 2719 O O . THR B 1 64 ? -0.238 -0.275 19.469 1 97.25 64 THR B O 1
ATOM 2722 N N . LEU B 1 65 ? 0.043 1.51 18.125 1 96.75 65 LEU B N 1
ATOM 2723 C CA . LEU B 1 65 ? 0.15 0.703 16.906 1 96.75 65 LEU B CA 1
ATOM 2724 C C . LEU B 1 65 ? 1.377 -0.202 16.969 1 96.75 65 LEU B C 1
ATOM 2726 O O . LEU B 1 65 ? 1.319 -1.36 16.547 1 96.75 65 LEU B O 1
ATOM 2730 N N . ASP B 1 66 ? 2.506 0.339 17.484 1 96.75 66 ASP B N 1
ATOM 2731 C CA . ASP B 1 66 ? 3.73 -0.447 17.609 1 96.75 66 ASP B CA 1
ATOM 2732 C C . ASP B 1 66 ? 3.516 -1.651 18.531 1 96.75 66 ASP B C 1
ATOM 2734 O O . ASP B 1 66 ? 3.998 -2.75 18.234 1 96.75 66 ASP B O 1
ATOM 2738 N N . LEU B 1 67 ? 2.801 -1.442 19.578 1 95.5 67 LEU B N 1
ATOM 2739 C CA . LEU B 1 67 ? 2.539 -2.506 20.531 1 95.5 67 LEU B CA 1
ATOM 2740 C C . LEU B 1 67 ? 1.628 -3.572 19.938 1 95.5 67 LEU B C 1
ATOM 2742 O O . LEU B 1 67 ? 1.741 -4.754 20.266 1 95.5 67 LEU B O 1
ATOM 2746 N N . ALA B 1 68 ? 0.776 -3.205 19.047 1 94.06 68 ALA B N 1
ATOM 2747 C CA . ALA B 1 68 ? -0.195 -4.113 18.438 1 94.06 68 ALA B CA 1
ATOM 2748 C C . ALA B 1 68 ? 0.421 -4.871 17.266 1 94.06 68 ALA B C 1
ATOM 2750 O O . ALA B 1 68 ? -0.136 -5.871 16.812 1 94.06 68 ALA B O 1
ATOM 2751 N N . ALA B 1 69 ? 1.538 -4.367 16.766 1 94.25 69 ALA B N 1
ATOM 2752 C CA . ALA B 1 69 ? 2.131 -4.93 15.555 1 94.25 69 ALA B CA 1
ATOM 2753 C C . ALA B 1 69 ? 2.826 -6.258 15.852 1 94.25 69 ALA B C 1
ATOM 2755 O O . ALA B 1 69 ? 3.73 -6.316 16.688 1 94.25 69 ALA B O 1
ATOM 2756 N N . ASP B 1 70 ? 2.414 -7.258 15.266 1 91.25 70 ASP B N 1
ATOM 2757 C CA . ASP B 1 70 ? 3.066 -8.562 15.281 1 91.25 70 ASP B CA 1
ATOM 2758 C C . ASP B 1 70 ? 2.846 -9.297 13.961 1 91.25 70 ASP B C 1
ATOM 2760 O O . ASP B 1 70 ? 2.299 -8.734 13.016 1 91.25 70 ASP B O 1
ATOM 2764 N N . HIS B 1 71 ? 3.35 -10.5 13.867 1 84.56 71 HIS B N 1
ATOM 2765 C CA . HIS B 1 71 ? 3.334 -11.234 12.602 1 84.56 71 HIS B CA 1
ATOM 2766 C C . HIS B 1 71 ? 1.907 -11.492 12.133 1 84.56 71 HIS B C 1
ATOM 2768 O O . HIS B 1 71 ? 1.659 -11.633 10.938 1 84.56 71 HIS B O 1
ATOM 2774 N N . ASN B 1 72 ? 0.962 -11.461 13 1 80.88 72 ASN B N 1
ATOM 2775 C CA . ASN B 1 72 ? -0.424 -11.742 12.641 1 80.88 72 ASN B CA 1
ATOM 2776 C C . ASN B 1 72 ? -1.185 -10.469 12.289 1 80.88 72 ASN B C 1
ATOM 2778 O O . ASN B 1 72 ? -2.127 -10.5 11.5 1 80.88 72 ASN B O 1
ATOM 2782 N N . THR B 1 73 ? -0.868 -9.383 12.82 1 89.12 73 THR B N 1
ATOM 2783 C CA . THR B 1 73 ? -1.665 -8.172 12.688 1 89.12 73 THR B CA 1
ATOM 2784 C C . THR B 1 73 ? -1.062 -7.242 11.641 1 89.12 73 THR B C 1
ATOM 2786 O O . THR B 1 73 ? -1.732 -6.328 11.148 1 89.12 73 THR B O 1
ATOM 2789 N N . ILE B 1 74 ? 0.195 -7.484 11.242 1 91.38 74 ILE B N 1
ATOM 2790 C CA . ILE B 1 74 ? 0.953 -6.543 10.422 1 91.38 74 ILE B CA 1
ATOM 2791 C C . ILE B 1 74 ? 0.271 -6.375 9.07 1 91.38 74 ILE B C 1
ATOM 2793 O O . ILE B 1 74 ? 0.243 -5.273 8.516 1 91.38 74 ILE B O 1
ATOM 2797 N N . PRO B 1 75 ? -0.436 -7.371 8.523 1 85.31 75 PRO B N 1
ATOM 2798 C CA . PRO B 1 75 ? -1.126 -7.137 7.258 1 85.31 75 PRO B CA 1
ATOM 2799 C C . PRO B 1 75 ? -2.266 -6.129 7.383 1 85.31 75 PRO B C 1
ATOM 2801 O O . PRO B 1 75 ? -2.482 -5.316 6.48 1 85.31 75 PRO B O 1
ATOM 2804 N N . TYR B 1 76 ? -2.912 -6.07 8.469 1 86.25 76 TYR B N 1
ATOM 2805 C CA . TYR B 1 76 ? -4.012 -5.141 8.703 1 86.25 76 TYR B CA 1
ATOM 2806 C C . TYR B 1 76 ? -3.492 -3.73 8.945 1 86.25 76 TYR B C 1
ATOM 2808 O O . TYR B 1 76 ? -4.133 -2.75 8.562 1 86.25 76 TYR B O 1
ATOM 2816 N N . LEU B 1 77 ? -2.338 -3.703 9.555 1 92.44 77 LEU B N 1
ATOM 2817 C CA . LEU B 1 77 ? -1.766 -2.408 9.906 1 92.44 77 LEU B CA 1
ATOM 2818 C C . LEU B 1 77 ? -1.15 -1.736 8.68 1 92.44 77 LEU B C 1
ATOM 2820 O O . LEU B 1 77 ? -1.211 -0.513 8.539 1 92.44 77 LEU B O 1
ATOM 2824 N N . LEU B 1 78 ? -0.616 -2.562 7.812 1 91.12 78 LEU B N 1
ATOM 2825 C CA . LEU B 1 78 ? 0.021 -2.033 6.609 1 91.12 78 LEU B CA 1
ATOM 2826 C C . LEU B 1 78 ? -1.021 -1.676 5.555 1 91.12 78 LEU B C 1
ATOM 2828 O O . LEU B 1 78 ? -0.771 -0.832 4.691 1 91.12 78 LEU B O 1
ATOM 2832 N N . PHE B 1 79 ? -2.143 -2.314 5.613 1 86.5 79 PHE B N 1
ATOM 2833 C CA . PHE B 1 79 ? -3.256 -2.055 4.707 1 86.5 79 PHE B CA 1
ATOM 2834 C C . PHE B 1 79 ? -4.539 -1.796 5.488 1 86.5 79 PHE B C 1
ATOM 2836 O O . PHE B 1 79 ? -5.477 -2.596 5.438 1 86.5 79 PHE B O 1
ATOM 2843 N N . PRO B 1 80 ? -4.535 -0.634 6.078 1 88.31 80 PRO B N 1
ATOM 2844 C CA . PRO B 1 80 ? -5.633 -0.365 7.008 1 88.31 80 PRO B CA 1
ATOM 2845 C C . PRO B 1 80 ? -6.961 -0.117 6.301 1 88.31 80 PRO B C 1
ATOM 2847 O O . PRO B 1 80 ? -7.078 0.822 5.508 1 88.31 80 PRO B O 1
ATOM 2850 N N . SER B 1 81 ? -7.957 -0.888 6.703 1 80.19 81 SER B N 1
ATOM 2851 C CA . SER B 1 81 ? -9.281 -0.772 6.105 1 80.19 81 SER B CA 1
ATOM 2852 C C . SER B 1 81 ? -10.086 0.357 6.75 1 80.19 81 SER B C 1
ATOM 2854 O O . SER B 1 81 ? -11.109 0.775 6.219 1 80.19 81 SER B O 1
ATOM 2856 N N . TRP B 1 82 ? -9.609 0.856 7.82 1 84 82 TRP B N 1
ATOM 2857 C CA . TRP B 1 82 ? -10.328 1.903 8.539 1 84 82 TRP B CA 1
ATOM 2858 C C . TRP B 1 82 ? -10.008 3.277 7.961 1 84 82 TRP B C 1
ATOM 2860 O O . TRP B 1 82 ? -10.625 4.277 8.336 1 84 82 TRP B O 1
ATOM 2870 N N . ARG B 1 83 ? -8.992 3.324 7.125 1 87.06 83 ARG B N 1
ATOM 2871 C CA . ARG B 1 83 ? -8.688 4.57 6.43 1 87.06 83 ARG B CA 1
ATOM 2872 C C . ARG B 1 83 ? -9.586 4.75 5.211 1 87.06 83 ARG B C 1
ATOM 2874 O O . ARG B 1 83 ? -9.727 3.83 4.402 1 87.06 83 ARG B O 1
ATOM 2881 N N . ASN B 1 84 ? -10.148 5.855 5.121 1 81.62 84 ASN B N 1
ATOM 2882 C CA . ASN B 1 84 ? -11.078 6.086 4.02 1 81.62 84 ASN B CA 1
ATOM 2883 C C . ASN B 1 84 ? -10.344 6.492 2.746 1 81.62 84 ASN B C 1
ATOM 2885 O O . ASN B 1 84 ? -9.117 6.613 2.742 1 81.62 84 ASN B O 1
ATOM 2889 N N . SER B 1 85 ? -11.094 6.723 1.718 1 76.81 85 SER B N 1
ATOM 2890 C CA . SER B 1 85 ? -10.539 6.926 0.384 1 76.81 85 SER B CA 1
ATOM 2891 C C . SER B 1 85 ? -9.789 8.25 0.295 1 76.81 85 SER B C 1
ATOM 2893 O O . SER B 1 85 ? -8.883 8.398 -0.532 1 76.81 85 SER B O 1
ATOM 2895 N N . LEU B 1 86 ? -10.094 9.234 1.137 1 78.69 86 LEU B N 1
ATOM 2896 C CA . LEU B 1 86 ? -9.398 10.516 1.148 1 78.69 86 LEU B CA 1
ATOM 2897 C C . LEU B 1 86 ? -8.016 10.383 1.787 1 78.69 86 LEU B C 1
ATOM 2899 O O . LEU B 1 86 ? -7.094 11.125 1.441 1 78.69 86 LEU B O 1
ATOM 2903 N N . GLU B 1 87 ? -7.93 9.438 2.641 1 87.25 87 GLU B N 1
ATOM 2904 C CA . GLU B 1 87 ? -6.691 9.266 3.395 1 87.25 87 GLU B CA 1
ATOM 2905 C C . GLU B 1 87 ? -5.699 8.383 2.637 1 87.25 87 GLU B C 1
ATOM 2907 O O . GLU B 1 87 ? -4.484 8.547 2.775 1 87.25 87 GLU B O 1
ATOM 2912 N N . THR B 1 88 ? -6.148 7.594 1.856 1 84.5 88 THR B N 1
ATOM 2913 C CA . THR B 1 88 ? -5.367 6.512 1.264 1 84.5 88 THR B CA 1
ATOM 2914 C C . THR B 1 88 ? -4.215 7.07 0.434 1 84.5 88 THR B C 1
ATOM 2916 O O . THR B 1 88 ? -3.092 6.57 0.506 1 84.5 88 THR B O 1
ATOM 2919 N N . PRO B 1 89 ? -4.41 8.125 -0.298 1 84 89 PRO B N 1
ATOM 2920 C CA . PRO B 1 89 ? -3.295 8.633 -1.1 1 84 89 PRO B CA 1
ATOM 2921 C C . PRO B 1 89 ? -2.156 9.18 -0.244 1 84 89 PRO B C 1
ATOM 2923 O O . PRO B 1 89 ? -1.037 9.352 -0.735 1 84 89 PRO B O 1
ATOM 2926 N N . PHE B 1 90 ? -2.432 9.422 1.013 1 89.69 90 PHE B N 1
ATOM 2927 C CA . PHE B 1 90 ? -1.433 9.992 1.907 1 89.69 90 PHE B CA 1
ATOM 2928 C C . PHE B 1 90 ? -0.701 8.898 2.674 1 89.69 90 PHE B C 1
ATOM 2930 O O . PHE B 1 90 ? 0.205 9.18 3.461 1 89.69 90 PHE B O 1
ATOM 2937 N N . LEU B 1 91 ? -1.085 7.684 2.432 1 91.38 91 LEU B N 1
ATOM 2938 C CA . LEU B 1 91 ? -0.569 6.625 3.297 1 91.38 91 LEU B CA 1
ATOM 2939 C C . LEU B 1 91 ? 0.803 6.156 2.822 1 91.38 91 LEU B C 1
ATOM 2941 O O . LEU B 1 91 ? 1.053 6.074 1.617 1 91.38 91 LEU B O 1
ATOM 2945 N N . PHE B 1 92 ? 1.604 6.004 3.754 1 93.69 92 PHE B N 1
ATOM 2946 C CA . PHE B 1 92 ? 2.939 5.426 3.637 1 93.69 92 PHE B CA 1
ATOM 2947 C C . PHE B 1 92 ? 3.18 4.391 4.727 1 93.69 92 PHE B C 1
ATOM 2949 O O . PHE B 1 92 ? 3.23 4.73 5.914 1 93.69 92 PHE B O 1
ATOM 2956 N N . LEU B 1 93 ? 3.295 3.133 4.328 1 94.56 93 LEU B N 1
ATOM 2957 C CA . LEU B 1 93 ? 3.545 2.02 5.234 1 94.56 93 LEU B CA 1
ATOM 2958 C C . LEU B 1 93 ? 2.566 2.039 6.402 1 94.56 93 LEU B C 1
ATOM 2960 O O . LEU B 1 93 ? 2.979 2.002 7.566 1 94.56 93 LEU B O 1
ATOM 2964 N N . GLY B 1 94 ? 1.272 2.178 6.09 1 93.56 94 GLY B N 1
ATOM 2965 C CA . GLY B 1 94 ? 0.215 1.954 7.062 1 93.56 94 GLY B CA 1
ATOM 2966 C C . GLY B 1 94 ? -0.336 3.24 7.652 1 93.56 94 GLY B C 1
ATOM 2967 O O . GLY B 1 94 ? -1.406 3.24 8.266 1 93.56 94 GLY B O 1
ATOM 2968 N N . ASP B 1 95 ? 0.373 4.363 7.527 1 95.94 95 ASP B N 1
ATOM 2969 C CA . ASP B 1 95 ? -0.114 5.625 8.07 1 95.94 95 ASP B CA 1
ATOM 2970 C C . ASP B 1 95 ? 0.389 6.809 7.25 1 95.94 95 ASP B C 1
ATOM 2972 O O . ASP B 1 95 ? 0.942 6.629 6.164 1 95.94 95 ASP B O 1
ATOM 2976 N N . ILE B 1 96 ? 0.139 7.996 7.703 1 95.19 96 ILE B N 1
ATOM 2977 C CA . ILE B 1 96 ? 0.376 9.188 6.906 1 95.19 96 ILE B CA 1
ATOM 2978 C C . ILE B 1 96 ? 1.847 9.258 6.496 1 95.19 96 ILE B C 1
ATOM 2980 O O . ILE B 1 96 ? 2.727 8.852 7.262 1 95.19 96 ILE B O 1
ATOM 2984 N N . HIS B 1 97 ? 2.076 9.734 5.371 1 95.88 97 HIS B N 1
ATOM 2985 C CA . HIS B 1 97 ? 3.43 9.945 4.867 1 95.88 97 HIS B CA 1
ATOM 2986 C C . HIS B 1 97 ? 4.18 10.969 5.723 1 95.88 97 HIS B C 1
ATOM 2988 O O . HIS B 1 97 ? 3.668 12.055 5.984 1 95.88 97 HIS B O 1
ATOM 2994 N N . PRO B 1 98 ? 5.395 10.664 6.098 1 96.56 98 PRO B N 1
ATOM 2995 C CA . PRO B 1 98 ? 6.125 11.594 6.961 1 96.56 98 PRO B CA 1
ATOM 2996 C C . PRO B 1 98 ? 6.348 12.953 6.309 1 96.56 98 PRO B C 1
ATOM 2998 O O . PRO B 1 98 ? 6.379 13.977 7 1 96.56 98 PRO B O 1
ATOM 3001 N N . TYR B 1 99 ? 6.402 13.008 5.027 1 95.69 99 TYR B N 1
ATOM 3002 C CA . TYR B 1 99 ? 6.617 14.266 4.316 1 95.69 99 TYR B CA 1
ATOM 3003 C C . TYR B 1 99 ? 5.43 15.203 4.496 1 95.69 99 TYR B C 1
ATOM 3005 O O . TYR B 1 99 ? 5.547 16.406 4.277 1 95.69 99 TYR B O 1
ATOM 3013 N N . LEU B 1 100 ? 4.316 14.633 4.812 1 95.88 100 LEU B N 1
ATOM 3014 C CA . LEU B 1 100 ? 3.168 15.492 5.078 1 95.88 100 LEU B CA 1
ATOM 3015 C C . LEU B 1 100 ? 3.486 16.5 6.18 1 95.88 100 LEU B C 1
ATOM 3017 O O . LEU B 1 100 ? 3.1 17.672 6.086 1 95.88 100 LEU B O 1
ATOM 3021 N N . LEU B 1 101 ? 4.227 16.109 7.156 1 97.5 101 LEU B N 1
ATOM 3022 C CA . LEU B 1 101 ? 4.535 16.906 8.328 1 97.5 101 LEU B CA 1
ATOM 3023 C C . LEU B 1 101 ? 5.43 18.094 7.961 1 97.5 101 LEU B C 1
ATOM 3025 O O . LEU B 1 101 ? 5.113 19.234 8.289 1 97.5 101 LEU B O 1
ATOM 3029 N N . THR B 1 102 ? 6.457 17.844 7.234 1 96.62 102 THR B N 1
ATOM 3030 C CA . THR B 1 102 ? 7.371 18.922 6.871 1 96.62 102 THR B CA 1
ATOM 3031 C C . THR B 1 102 ? 6.766 19.812 5.781 1 96.62 102 THR B C 1
ATOM 3033 O O . THR B 1 102 ? 7.008 21.016 5.75 1 96.62 102 THR B O 1
ATOM 3036 N N . ASN B 1 103 ? 6.012 19.219 4.914 1 95 103 ASN B N 1
ATOM 3037 C CA . ASN B 1 103 ? 5.371 20 3.867 1 95 103 ASN B CA 1
ATOM 3038 C C . ASN B 1 103 ? 4.352 20.984 4.445 1 95 103 ASN B C 1
ATOM 3040 O O . ASN B 1 103 ? 4.234 22.109 3.977 1 95 103 ASN B O 1
ATOM 3044 N N . LEU B 1 104 ? 3.602 20.531 5.391 1 95.06 104 LEU B N 1
ATOM 3045 C CA . LEU B 1 104 ? 2.689 21.438 6.074 1 95.06 104 LEU B CA 1
ATOM 3046 C C . LEU B 1 104 ? 3.453 22.609 6.699 1 95.06 104 LEU B C 1
ATOM 3048 O O . LEU B 1 104 ? 3.102 23.766 6.492 1 95.06 104 LEU B O 1
ATOM 3052 N N . LEU B 1 105 ? 4.512 22.297 7.406 1 96.31 105 LEU B N 1
ATOM 3053 C CA . LEU B 1 105 ? 5.312 23.312 8.078 1 96.31 105 LEU B CA 1
ATOM 3054 C C . LEU B 1 105 ? 5.875 24.312 7.078 1 96.31 105 LEU B C 1
ATOM 3056 O O . LEU B 1 105 ? 5.758 25.516 7.273 1 96.31 105 LEU B O 1
ATOM 3060 N N . ARG B 1 106 ? 6.43 23.797 6.051 1 95 106 ARG B N 1
ATOM 3061 C CA . ARG B 1 106 ? 6.984 24.672 5.016 1 95 106 ARG B CA 1
ATOM 3062 C C . ARG B 1 106 ? 5.898 25.531 4.383 1 95 106 ARG B C 1
ATOM 3064 O O . ARG B 1 106 ? 6.137 26.703 4.062 1 95 106 ARG B O 1
ATOM 3071 N N . SER B 1 107 ? 4.785 24.953 4.176 1 92.25 107 SER B N 1
ATOM 3072 C CA . SER B 1 107 ? 3.688 25.703 3.57 1 92.25 107 SER B CA 1
ATOM 3073 C C . SER B 1 107 ? 3.24 26.844 4.469 1 92.25 107 SER B C 1
ATOM 3075 O O . SER B 1 107 ? 2.908 27.938 3.979 1 92.25 107 SER B O 1
ATOM 3077 N N . PHE B 1 108 ? 3.195 26.656 5.75 1 91.75 108 PHE B N 1
ATOM 3078 C CA . PHE B 1 108 ? 2.875 27.719 6.691 1 91.75 108 PHE B CA 1
ATOM 3079 C C . PHE B 1 108 ? 3.893 28.859 6.594 1 91.75 108 PHE B C 1
ATOM 3081 O O . PHE B 1 108 ? 3.521 30.031 6.555 1 91.75 108 PHE B O 1
ATOM 3088 N N . ILE B 1 109 ? 5.141 28.469 6.59 1 92.62 109 ILE B N 1
ATOM 3089 C CA . ILE B 1 109 ? 6.23 29.438 6.555 1 92.62 109 ILE B CA 1
ATOM 3090 C C . ILE B 1 109 ? 6.203 30.203 5.23 1 92.62 109 ILE B C 1
ATOM 3092 O O . ILE B 1 109 ? 6.273 31.438 5.215 1 92.62 109 ILE B O 1
ATOM 3096 N N . ASP B 1 110 ? 6.09 29.5 4.109 1 90.12 110 ASP B N 1
ATOM 3097 C CA . ASP B 1 110 ? 6.129 30.094 2.777 1 90.12 110 ASP B CA 1
ATOM 3098 C C . ASP B 1 110 ? 4.941 31.031 2.557 1 90.12 110 ASP B C 1
ATOM 3100 O O . ASP B 1 110 ? 5.086 32.094 1.949 1 90.12 110 ASP B O 1
ATOM 3104 N N . ARG B 1 111 ? 3.807 30.656 2.971 1 84.56 111 ARG B N 1
ATOM 3105 C CA . ARG B 1 111 ? 2.602 31.469 2.768 1 84.56 111 ARG B CA 1
ATOM 3106 C C . ARG B 1 111 ? 2.709 32.812 3.482 1 84.56 111 ARG B C 1
ATOM 3108 O O . ARG B 1 111 ? 2.32 33.844 2.934 1 84.56 111 ARG B O 1
ATOM 3115 N N . GLU B 1 112 ? 3.17 32.812 4.633 1 83 112 GLU B N 1
ATOM 3116 C CA . GLU B 1 112 ? 3.283 34.031 5.414 1 83 112 GLU B CA 1
ATOM 3117 C C . GLU B 1 112 ? 4.355 34.969 4.844 1 83 112 GLU B C 1
ATOM 3119 O O . GLU B 1 112 ? 4.281 36.188 5.004 1 83 112 GLU B O 1
ATOM 3124 N N . ASN B 1 113 ? 5.273 34.438 4.164 1 83.06 113 ASN B N 1
ATOM 3125 C CA . ASN B 1 113 ? 6.371 35.25 3.648 1 83.06 113 ASN B CA 1
ATOM 3126 C C . ASN B 1 113 ? 6.168 35.594 2.176 1 83.06 113 ASN B C 1
ATOM 3128 O O . ASN B 1 113 ? 6.941 36.344 1.603 1 83.06 113 ASN B O 1
ATOM 3132 N N . GLN B 1 114 ? 5.293 35.094 1.419 1 75.19 114 GLN B N 1
ATOM 3133 C CA . GLN B 1 114 ? 4.902 35.5 0.075 1 75.19 114 GLN B CA 1
ATOM 3134 C C . GLN B 1 114 ? 3.926 36.688 0.121 1 75.19 114 GLN B C 1
ATOM 3136 O O . GLN B 1 114 ? 3.957 37.562 -0.748 1 75.19 114 GLN B O 1
ATOM 3141 N N . ASP B 1 115 ? 2.848 36.75 0.914 1 59.69 115 ASP B N 1
ATOM 3142 C CA . ASP B 1 115 ? 1.827 37.812 1.018 1 59.69 115 ASP B CA 1
ATOM 3143 C C . ASP B 1 115 ? 2.443 39.125 1.427 1 59.69 115 ASP B C 1
ATOM 3145 O O . ASP B 1 115 ? 1.828 40.188 1.248 1 59.69 115 ASP B O 1
ATOM 3149 N N . SER B 1 116 ? 3.586 39.312 1.992 1 54.66 116 SER B N 1
ATOM 3150 C CA . SER B 1 116 ? 4.082 40.625 2.389 1 54.66 116 SER B CA 1
ATOM 3151 C C . SER B 1 116 ? 4.324 41.5 1.172 1 54.66 116 SER B C 1
ATOM 3153 O O . SER B 1 116 ? 4.344 42.719 1.286 1 54.66 116 SER B O 1
ATOM 3155 N N . ASP B 1 117 ? 4.668 41.062 -0.01 1 48.03 117 ASP B N 1
ATOM 3156 C CA . ASP B 1 117 ? 4.965 42.094 -1.028 1 48.03 117 ASP B CA 1
ATOM 3157 C C . ASP B 1 117 ? 3.693 42.812 -1.465 1 48.03 117 ASP B C 1
ATOM 3159 O O . ASP B 1 117 ? 3.746 43.969 -1.867 1 48.03 117 ASP B O 1
ATOM 3163 N N . ASP B 1 118 ? 2.602 42.219 -1.818 1 43.34 118 ASP B N 1
ATOM 3164 C CA . ASP B 1 118 ? 1.518 42.938 -2.465 1 43.34 118 ASP B CA 1
ATOM 3165 C C . ASP B 1 118 ? 0.636 43.625 -1.432 1 43.34 118 ASP B C 1
ATOM 3167 O O . ASP B 1 118 ? -0.309 44.344 -1.79 1 43.34 118 ASP B O 1
ATOM 3171 N N . GLU B 1 119 ? 0.252 43.125 -0.301 1 43.44 119 GLU B N 1
ATOM 3172 C CA . GLU B 1 119 ? -0.735 43.875 0.47 1 43.44 119 GLU B CA 1
ATOM 3173 C C . GLU B 1 119 ? -0.127 45.156 1.058 1 43.44 119 GLU B C 1
ATOM 3175 O O . GLU B 1 119 ? 0.991 45.125 1.575 1 43.44 119 GLU B O 1
ATOM 3180 N N . ASP B 1 120 ? -0.534 46.406 0.666 1 40.22 120 ASP B N 1
ATOM 3181 C CA . ASP B 1 120 ? -0.479 47.781 1.173 1 40.22 120 ASP B CA 1
ATOM 3182 C C . ASP B 1 120 ? -0.51 47.781 2.699 1 40.22 120 ASP B C 1
ATOM 3184 O O . ASP B 1 120 ? -1.373 47.156 3.316 1 40.22 120 ASP B O 1
ATOM 3188 N N . GLU B 1 121 ? 0.504 48.156 3.482 1 40.72 121 GLU B N 1
ATOM 3189 C CA . GLU B 1 121 ? 0.733 48.562 4.867 1 40.72 121 GLU B CA 1
ATOM 3190 C C . GLU B 1 121 ? -0.548 49.094 5.504 1 40.72 121 GLU B C 1
ATOM 3192 O O . GLU B 1 121 ? -0.667 49.156 6.73 1 40.72 121 GLU B O 1
ATOM 3197 N N . GLU B 1 122 ? -1.369 49.938 4.766 1 38.88 122 GLU B N 1
ATOM 3198 C CA . GLU B 1 122 ? -2.354 50.844 5.336 1 38.88 122 GLU B CA 1
ATOM 3199 C C . GLU B 1 122 ? -3.479 50.062 6.031 1 38.88 122 GLU B C 1
ATOM 3201 O O . GLU B 1 122 ? -3.996 50.531 7.059 1 38.88 122 GLU B O 1
ATOM 3206 N N . THR B 1 123 ? -4.148 49.188 5.332 1 39.53 123 THR B N 1
ATOM 3207 C CA . THR B 1 123 ? -5.41 48.719 5.902 1 39.53 123 THR B CA 1
ATOM 3208 C C . THR B 1 123 ? -5.16 47.75 7.039 1 39.53 123 THR B C 1
ATOM 3210 O O . THR B 1 123 ? -6.102 47.312 7.711 1 39.53 123 THR B O 1
ATOM 3213 N N . SER B 1 124 ? -3.998 47.25 7.234 1 39.12 124 SER B N 1
ATOM 3214 C CA . SER B 1 124 ? -3.723 46.219 8.234 1 39.12 124 SER B CA 1
ATOM 3215 C C . SER B 1 124 ? -3.592 46.844 9.625 1 39.12 124 SER B C 1
ATOM 3217 O O . SER B 1 124 ? -3.215 46.156 10.578 1 39.12 124 SER B O 1
ATOM 3219 N N . LEU B 1 125 ? -3.541 48.094 9.859 1 35.22 125 LEU B N 1
ATOM 3220 C CA . LEU B 1 125 ? -3.43 48.719 11.18 1 35.22 125 LEU B CA 1
ATOM 3221 C C . LEU B 1 125 ? -4.559 48.25 12.094 1 35.22 125 LEU B C 1
ATOM 3223 O O . LEU B 1 125 ? -4.359 48.062 13.297 1 35.22 125 LEU B O 1
ATOM 3227 N N . ASP B 1 126 ? -5.867 48.562 11.734 1 36.16 126 ASP B N 1
ATOM 3228 C CA . ASP B 1 126 ? -6.945 48.406 12.711 1 36.16 126 ASP B CA 1
ATOM 3229 C C . ASP B 1 126 ? -7.09 46.938 13.148 1 36.16 126 ASP B C 1
ATOM 3231 O O . ASP B 1 126 ? -7.828 46.656 14.094 1 36.16 126 ASP B O 1
ATOM 3235 N N . LEU B 1 127 ? -7.02 45.938 12.305 1 35.78 127 LEU B N 1
ATOM 3236 C CA . LEU B 1 127 ? -7.262 44.562 12.766 1 35.78 127 LEU B CA 1
ATOM 3237 C C . LEU B 1 127 ? -6.055 44.031 13.523 1 35.78 127 LEU B C 1
ATOM 3239 O O . LEU B 1 127 ? -5.77 42.844 13.477 1 35.78 127 LEU B O 1
ATOM 3243 N N . VAL B 1 128 ? -5.152 44.656 14.008 1 38.19 128 VAL B N 1
ATOM 3244 C CA . VAL B 1 128 ? -3.973 44.406 14.836 1 38.19 128 VAL B CA 1
ATOM 3245 C C . VAL B 1 128 ? -4.348 43.531 16.031 1 38.19 128 VAL B C 1
ATOM 3247 O O . VAL B 1 128 ? -3.508 43.25 16.891 1 38.19 128 VAL B O 1
ATOM 3250 N N . ASN B 1 129 ? -5.578 43.625 16.484 1 37.31 129 ASN B N 1
ATOM 3251 C CA . ASN B 1 129 ? -5.781 42.875 17.734 1 37.31 129 ASN B CA 1
ATOM 3252 C C . ASN B 1 129 ? -5.32 41.438 17.625 1 37.31 129 ASN B C 1
ATOM 3254 O O . ASN B 1 129 ? -4.793 41.031 16.594 1 37.31 129 ASN B O 1
ATOM 3258 N N . GLN B 1 130 ? -6.105 40.406 18.234 1 42.66 130 GLN B N 1
ATOM 3259 C CA . GLN B 1 130 ? -5.832 39 18.625 1 42.66 130 GLN B CA 1
ATOM 3260 C C . GLN B 1 130 ? -5.41 38.156 17.422 1 42.66 130 GLN B C 1
ATOM 3262 O O . GLN B 1 130 ? -4.676 37.188 17.578 1 42.66 130 GLN B O 1
ATOM 3267 N N . PRO B 1 131 ? -6.055 38.219 16.25 1 42.84 131 PRO B N 1
ATOM 3268 C CA . PRO B 1 131 ? -5.852 37.312 15.109 1 42.84 131 PRO B CA 1
ATOM 3269 C C . PRO B 1 131 ? -4.527 37.562 14.398 1 42.84 131 PRO B C 1
ATOM 3271 O O . PRO B 1 131 ? -4.184 36.844 13.453 1 42.84 131 PRO B O 1
ATOM 3274 N N . LEU B 1 132 ? -3.947 38.656 14.414 1 45.16 132 LEU B N 1
ATOM 3275 C CA . LEU B 1 132 ? -2.711 39.031 13.742 1 45.16 132 LEU B CA 1
ATOM 3276 C C . LEU B 1 132 ? -1.543 38.188 14.219 1 45.16 132 LEU B C 1
ATOM 3278 O O . LEU B 1 132 ? -0.625 37.906 13.453 1 45.16 132 LEU B O 1
ATOM 3282 N N . LYS B 1 133 ? -1.512 38 15.516 1 49.69 133 LYS B N 1
ATOM 3283 C CA . LYS B 1 133 ? -0.436 37.25 16.141 1 49.69 133 LYS B CA 1
ATOM 3284 C C . LYS B 1 133 ? -0.273 35.875 15.484 1 49.69 133 LYS B C 1
ATOM 3286 O O . LYS B 1 133 ? 0.842 35.375 15.375 1 49.69 133 LYS B O 1
ATOM 3291 N N . MET B 1 134 ? -1.385 35.25 15.062 1 50.75 134 MET B N 1
ATOM 3292 C CA . MET B 1 134 ? -1.365 33.938 14.438 1 50.75 134 MET B CA 1
ATOM 3293 C C . MET B 1 134 ? -0.632 34 13.102 1 50.75 134 MET B C 1
ATOM 3295 O O . MET B 1 134 ? 0.107 33.062 12.758 1 50.75 134 MET B O 1
ATOM 3299 N N . THR B 1 135 ? -0.896 35.188 12.305 1 53.81 135 THR B N 1
ATOM 3300 C CA . THR B 1 135 ? -0.409 35.312 10.938 1 53.81 135 THR B CA 1
ATOM 3301 C C . THR B 1 135 ? 1.062 35.719 10.922 1 53.81 135 THR B C 1
ATOM 3303 O O . THR B 1 135 ? 1.788 35.406 9.977 1 53.81 135 THR B O 1
ATOM 3306 N N . MET B 1 136 ? 1.547 36.031 12.148 1 71.81 136 MET B N 1
ATOM 3307 C CA . MET B 1 136 ? 2.908 36.531 12.023 1 71.81 136 MET B CA 1
ATOM 3308 C C . MET B 1 136 ? 3.918 35.562 12.609 1 71.81 136 MET B C 1
ATOM 3310 O O . MET B 1 136 ? 5.129 35.781 12.5 1 71.81 136 MET B O 1
ATOM 3314 N N . ALA B 1 137 ? 3.406 34.469 13.086 1 84.69 137 ALA B N 1
ATOM 3315 C CA . ALA B 1 137 ? 4.289 33.562 13.82 1 84.69 137 ALA B CA 1
ATOM 3316 C C . ALA B 1 137 ? 5.324 32.938 12.891 1 84.69 137 ALA B C 1
ATOM 3318 O O . ALA B 1 137 ? 6.43 32.594 13.32 1 84.69 137 ALA B O 1
ATOM 3319 N N . TRP B 1 138 ? 4.992 32.906 11.625 1 91 138 TRP B N 1
ATOM 3320 C CA . TRP B 1 138 ? 5.863 32.219 10.695 1 91 138 TRP B CA 1
ATOM 3321 C C . TRP B 1 138 ? 6.645 33.188 9.828 1 91 138 TRP B C 1
ATOM 3323 O O . TRP B 1 138 ? 7.367 32.781 8.914 1 91 138 TRP B O 1
ATOM 3333 N N . LYS B 1 139 ? 6.402 34.438 10.07 1 88.94 139 LYS B N 1
ATOM 3334 C CA . LYS B 1 139 ? 7.109 35.438 9.289 1 88.94 139 LYS B CA 1
ATOM 3335 C C . LYS B 1 139 ? 8.594 35.469 9.633 1 88.94 139 LYS B C 1
ATOM 3337 O O . LYS B 1 139 ? 8.969 35.406 10.805 1 88.94 139 LYS B O 1
ATOM 3342 N N . ASP B 1 140 ? 9.406 35.531 8.648 1 88.88 140 ASP B N 1
ATOM 3343 C CA . ASP B 1 140 ? 10.859 35.594 8.766 1 88.88 140 ASP B CA 1
ATOM 3344 C C . ASP B 1 140 ? 11.375 34.594 9.805 1 88.88 140 ASP B C 1
ATOM 3346 O O . ASP B 1 140 ? 11.914 34.969 10.836 1 88.88 140 ASP B O 1
ATOM 3350 N N . PRO B 1 141 ? 11.242 33.344 9.484 1 91.38 141 PRO B N 1
ATOM 3351 C CA . PRO B 1 141 ? 11.703 32.312 10.414 1 91.38 141 PRO B CA 1
ATOM 3352 C C . PRO B 1 141 ? 13.188 32.438 10.75 1 91.38 141 PRO B C 1
ATOM 3354 O O . PRO B 1 141 ? 13.984 32.875 9.906 1 91.38 141 PRO B O 1
ATOM 3357 N N . SER B 1 142 ? 13.539 32.156 11.945 1 93.12 142 SER B N 1
ATOM 3358 C CA . SER B 1 142 ? 14.93 32.188 12.375 1 93.12 142 SER B CA 1
ATOM 3359 C C . SER B 1 142 ? 15.797 31.234 11.562 1 93.12 142 SER B C 1
ATOM 3361 O O . SER B 1 142 ? 15.312 30.219 11.07 1 93.12 142 SER B O 1
ATOM 3363 N N . ASP B 1 143 ? 17.031 31.531 11.453 1 94.19 143 ASP B N 1
ATOM 3364 C CA . ASP B 1 143 ? 17.984 30.656 10.773 1 94.19 143 ASP B CA 1
ATOM 3365 C C . ASP B 1 143 ? 18.047 29.297 11.453 1 94.19 143 ASP B C 1
ATOM 3367 O O . ASP B 1 143 ? 18.234 28.266 10.781 1 94.19 143 ASP B O 1
ATOM 3371 N N . GLU B 1 144 ? 17.906 29.312 12.727 1 95 144 GLU B N 1
ATOM 3372 C CA . GLU B 1 144 ? 17.953 28.078 13.484 1 95 144 GLU B CA 1
ATOM 3373 C C . GLU B 1 144 ? 16.781 27.156 13.117 1 95 144 GLU B C 1
ATOM 3375 O O . GLU B 1 144 ? 16.969 25.953 12.945 1 95 144 GLU B O 1
ATOM 3380 N N . LEU B 1 145 ? 15.633 27.75 13.023 1 95.38 145 LEU B N 1
ATOM 3381 C CA . LEU B 1 145 ? 14.461 26.969 12.641 1 95.38 145 LEU B CA 1
ATOM 3382 C C . LEU B 1 145 ? 14.617 26.406 11.234 1 95.38 145 LEU B C 1
ATOM 3384 O O . LEU B 1 145 ? 14.352 25.234 11 1 95.38 145 LEU B O 1
ATOM 3388 N N . VAL B 1 146 ? 15.094 27.203 10.305 1 95.06 146 VAL B N 1
ATOM 3389 C CA . VAL B 1 146 ? 15.281 26.797 8.914 1 95.06 146 VAL B CA 1
ATOM 3390 C C . VAL B 1 146 ? 16.297 25.656 8.852 1 95.06 146 VAL B C 1
ATOM 3392 O O . VAL B 1 146 ? 16.078 24.656 8.148 1 95.06 146 VAL B O 1
ATOM 3395 N N . LYS B 1 147 ? 17.344 25.797 9.586 1 96.69 147 LYS B N 1
ATOM 3396 C CA . LYS B 1 147 ? 18.375 24.75 9.617 1 96.69 147 LYS B CA 1
ATOM 3397 C C . LYS B 1 147 ? 17.812 23.438 10.164 1 96.69 147 LYS B C 1
ATOM 3399 O O . LYS B 1 147 ? 18.125 22.359 9.648 1 96.69 147 LYS B O 1
ATOM 3404 N N . ARG B 1 148 ? 17.031 23.531 11.203 1 96.94 148 ARG B N 1
ATOM 3405 C CA . ARG B 1 148 ? 16.453 22.328 11.797 1 96.94 148 ARG B CA 1
ATOM 3406 C C . ARG B 1 148 ? 15.477 21.656 10.836 1 96.94 148 ARG B C 1
ATOM 3408 O O . ARG B 1 148 ? 15.438 20.438 10.742 1 96.94 148 ARG B O 1
ATOM 3415 N N . ILE B 1 149 ? 14.703 22.438 10.148 1 96.25 149 ILE B N 1
ATOM 3416 C CA . ILE B 1 149 ? 13.773 21.906 9.156 1 96.25 149 ILE B CA 1
ATOM 3417 C C . ILE B 1 149 ? 14.555 21.172 8.062 1 96.25 149 ILE B C 1
ATOM 3419 O O . ILE B 1 149 ? 14.188 20.078 7.664 1 96.25 149 ILE B O 1
ATOM 3423 N N . ASP B 1 150 ? 15.648 21.781 7.617 1 96.69 150 ASP B N 1
ATOM 3424 C CA . ASP B 1 150 ? 16.484 21.156 6.602 1 96.69 150 ASP B CA 1
ATOM 3425 C C . ASP B 1 150 ? 17.047 19.828 7.09 1 96.69 150 ASP B C 1
ATOM 3427 O O . ASP B 1 150 ? 17.125 18.859 6.324 1 96.69 150 ASP B O 1
ATOM 3431 N N . GLN B 1 151 ? 17.438 19.812 8.336 1 97.69 151 GLN B N 1
ATOM 3432 C CA . GLN B 1 151 ? 17.969 18.594 8.914 1 97.69 151 GLN B CA 1
ATOM 3433 C C . GLN B 1 151 ? 16.891 17.5 8.953 1 97.69 151 GLN B C 1
ATOM 3435 O O . GLN B 1 151 ? 17.172 16.344 8.648 1 97.69 151 GLN B O 1
ATOM 3440 N N . ILE B 1 152 ? 15.711 17.828 9.367 1 97.88 152 ILE B N 1
ATOM 3441 C CA . ILE B 1 152 ? 14.594 16.875 9.398 1 97.88 152 ILE B CA 1
ATOM 3442 C C . ILE B 1 152 ? 14.344 16.328 7.996 1 97.88 152 ILE B C 1
ATOM 3444 O O . ILE B 1 152 ? 14.195 15.125 7.812 1 97.88 152 ILE B O 1
ATOM 3448 N N . GLU B 1 153 ? 14.359 17.188 7.031 1 96.38 153 GLU B N 1
ATOM 3449 C CA . GLU B 1 153 ? 14.086 16.797 5.656 1 96.38 153 GLU B CA 1
ATOM 3450 C C . GLU B 1 153 ? 15.203 15.922 5.098 1 96.38 153 GLU B C 1
ATOM 3452 O O . GLU B 1 153 ? 14.953 14.992 4.324 1 96.38 153 GLU B O 1
ATOM 3457 N N . CYS B 1 154 ? 16.453 16.25 5.418 1 96.75 154 CYS B N 1
ATOM 3458 C CA . CYS B 1 154 ? 17.562 15.414 5.02 1 96.75 154 CYS B CA 1
ATOM 3459 C C . CYS B 1 154 ? 17.422 14 5.566 1 96.75 154 CYS B C 1
ATOM 3461 O O . CYS B 1 154 ? 17.641 13.023 4.848 1 96.75 154 CYS B O 1
ATOM 3463 N N . THR B 1 155 ? 17.016 13.969 6.863 1 96.25 155 THR B N 1
ATOM 3464 C CA . THR B 1 155 ? 16.766 12.672 7.48 1 96.25 155 THR B CA 1
ATOM 3465 C C . THR B 1 155 ? 15.672 11.914 6.73 1 96.25 155 THR B C 1
ATOM 3467 O O . THR B 1 155 ? 15.805 10.719 6.477 1 96.25 155 THR B O 1
ATOM 3470 N N . MET B 1 156 ? 14.617 12.547 6.324 1 95.56 156 MET B N 1
ATOM 3471 C CA . MET B 1 156 ? 13.5 11.93 5.617 1 95.56 156 MET B CA 1
ATOM 3472 C C . MET B 1 156 ? 13.93 11.453 4.23 1 95.56 156 MET B C 1
ATOM 3474 O O . MET B 1 156 ? 13.516 10.391 3.777 1 95.56 156 MET B O 1
ATOM 3478 N N . ARG B 1 157 ? 14.758 12.219 3.547 1 94.5 157 ARG B N 1
ATOM 3479 C CA . ARG B 1 157 ? 15.242 11.859 2.219 1 94.5 157 ARG B CA 1
ATOM 3480 C C . ARG B 1 157 ? 16.047 10.562 2.262 1 94.5 157 ARG B C 1
ATOM 3482 O O . ARG B 1 157 ? 16.109 9.836 1.271 1 94.5 157 ARG B O 1
ATOM 3489 N N . LEU B 1 158 ? 16.609 10.305 3.438 1 95.12 158 LEU B N 1
ATOM 3490 C CA . LEU B 1 158 ? 17.391 9.086 3.611 1 95.12 158 LEU B CA 1
ATOM 3491 C C . LEU B 1 158 ? 16.516 7.941 4.105 1 95.12 158 LEU B C 1
ATOM 3493 O O . LEU B 1 158 ? 16.578 6.828 3.576 1 95.12 158 LEU B O 1
ATOM 3497 N N . MET B 1 159 ? 15.664 8.242 5.062 1 96.38 159 MET B N 1
ATOM 3498 C CA . MET B 1 159 ? 14.969 7.184 5.789 1 96.38 159 MET B CA 1
ATOM 3499 C C . MET B 1 159 ? 13.781 6.66 4.98 1 96.38 159 MET B C 1
ATOM 3501 O O . MET B 1 159 ? 13.5 5.461 4.992 1 96.38 159 MET B O 1
ATOM 3505 N N . VAL B 1 160 ? 13.07 7.523 4.293 1 95.81 160 VAL B N 1
ATOM 3506 C CA . VAL B 1 160 ? 11.859 7.125 3.582 1 95.81 160 VAL B CA 1
ATOM 3507 C C . VAL B 1 160 ? 12.211 6.156 2.455 1 95.81 160 VAL B C 1
ATOM 3509 O O . VAL B 1 160 ? 11.672 5.051 2.387 1 95.81 160 VAL B O 1
ATOM 3512 N N . PRO B 1 161 ? 13.195 6.484 1.585 1 93.75 161 PRO B N 1
ATOM 3513 C CA . PRO B 1 161 ? 13.586 5.504 0.57 1 93.75 161 PRO B CA 1
ATOM 3514 C C . PRO B 1 161 ? 14.18 4.23 1.177 1 93.75 161 PRO B C 1
ATOM 3516 O O . PRO B 1 161 ? 13.977 3.139 0.641 1 93.75 161 PRO B O 1
ATOM 3519 N N . GLY B 1 162 ? 14.914 4.414 2.25 1 95.69 162 GLY B N 1
ATOM 3520 C CA . GLY B 1 162 ? 15.461 3.248 2.928 1 95.69 162 GLY B CA 1
ATOM 3521 C C . GLY B 1 162 ? 14.398 2.271 3.387 1 95.69 162 GLY B C 1
ATOM 3522 O O . GLY B 1 162 ? 14.539 1.06 3.217 1 95.69 162 GLY B O 1
ATOM 3523 N N . LEU B 1 163 ? 13.32 2.727 3.959 1 96.38 163 LEU B N 1
ATOM 3524 C CA . LEU B 1 163 ? 12.211 1.895 4.41 1 96.38 163 LEU B CA 1
ATOM 3525 C C . LEU B 1 163 ? 11.516 1.225 3.23 1 96.38 163 LEU B C 1
ATOM 3527 O O . LEU B 1 163 ? 11.148 0.051 3.307 1 96.38 163 LEU B O 1
ATOM 3531 N N . MET B 1 164 ? 11.414 1.932 2.139 1 92.69 164 MET B N 1
ATOM 3532 C CA . MET B 1 164 ? 10.781 1.382 0.942 1 92.69 164 MET B CA 1
ATOM 3533 C C . MET B 1 164 ? 11.633 0.262 0.347 1 92.69 164 MET B C 1
ATOM 3535 O O . MET B 1 164 ? 11.094 -0.744 -0.123 1 92.69 164 MET B O 1
ATOM 3539 N N . ASP B 1 165 ? 12.906 0.493 0.365 1 92.81 165 ASP B N 1
ATOM 3540 C CA . ASP B 1 165 ? 13.805 -0.537 -0.14 1 92.81 165 ASP B CA 1
ATOM 3541 C C . ASP B 1 165 ? 13.719 -1.805 0.707 1 92.81 165 ASP B C 1
ATOM 3543 O O . ASP B 1 165 ? 13.711 -2.916 0.171 1 92.81 165 ASP B O 1
ATOM 3547 N N . ARG B 1 166 ? 13.703 -1.615 1.965 1 94.44 166 ARG B N 1
ATOM 3548 C CA . ARG B 1 166 ? 13.547 -2.76 2.857 1 94.44 166 ARG B CA 1
ATOM 3549 C C . ARG B 1 166 ? 12.234 -3.488 2.59 1 94.44 166 ARG B C 1
ATOM 3551 O O . ARG B 1 166 ? 12.195 -4.719 2.568 1 94.44 166 ARG B O 1
ATOM 3558 N N . MET B 1 167 ? 11.18 -2.764 2.422 1 92.44 167 MET B N 1
ATOM 3559 C CA . MET B 1 167 ? 9.875 -3.346 2.121 1 92.44 167 MET B CA 1
ATOM 3560 C C . MET B 1 167 ? 9.922 -4.16 0.835 1 92.44 167 MET B C 1
ATOM 3562 O O . MET B 1 167 ? 9.414 -5.285 0.788 1 92.44 167 MET B O 1
ATOM 3566 N N . ARG B 1 168 ? 10.492 -3.574 -0.189 1 90.56 168 ARG B N 1
ATOM 3567 C CA . ARG B 1 168 ? 10.617 -4.246 -1.478 1 90.56 168 ARG B CA 1
ATOM 3568 C C . ARG B 1 168 ? 11.367 -5.566 -1.338 1 90.56 168 ARG B C 1
ATOM 3570 O O . ARG B 1 168 ? 10.938 -6.594 -1.855 1 90.56 168 ARG B O 1
ATOM 3577 N N . LYS B 1 169 ? 12.461 -5.527 -0.655 1 91.56 169 LYS B N 1
ATOM 3578 C CA . LYS B 1 169 ? 13.289 -6.715 -0.464 1 91.56 169 LYS B CA 1
ATOM 3579 C C . LYS B 1 169 ? 12.547 -7.777 0.342 1 91.56 169 LYS B C 1
ATOM 3581 O O . LYS B 1 169 ? 12.617 -8.969 0.021 1 91.56 169 LYS B O 1
ATOM 3586 N N . THR B 1 170 ? 11.938 -7.324 1.402 1 92.62 170 THR B N 1
ATOM 3587 C CA . THR B 1 170 ? 11.188 -8.242 2.256 1 92.62 170 THR B CA 1
ATOM 3588 C C . THR B 1 170 ? 10.062 -8.914 1.472 1 92.62 170 THR B C 1
ATOM 3590 O O . THR B 1 170 ? 9.844 -10.125 1.601 1 92.62 170 THR B O 1
ATOM 3593 N N . GLN B 1 171 ? 9.375 -8.156 0.71 1 89.44 171 GLN B N 1
ATOM 3594 C CA . GLN B 1 171 ? 8.273 -8.703 -0.082 1 89.44 171 GLN B CA 1
ATOM 3595 C C . GLN B 1 171 ? 8.789 -9.688 -1.126 1 89.44 171 GLN B C 1
ATOM 3597 O O . GLN B 1 171 ? 8.18 -10.734 -1.346 1 89.44 171 GLN B O 1
ATOM 3602 N N . ARG B 1 172 ? 9.852 -9.312 -1.763 1 89.69 172 ARG B N 1
ATOM 3603 C CA . ARG B 1 172 ? 10.453 -10.211 -2.738 1 89.69 172 ARG B CA 1
ATOM 3604 C C . ARG B 1 172 ? 10.828 -11.547 -2.094 1 89.69 172 ARG B C 1
ATOM 3606 O O . ARG B 1 172 ? 10.547 -12.609 -2.652 1 89.69 172 ARG B O 1
ATOM 3613 N N . SER B 1 173 ? 11.461 -11.438 -0.964 1 89.62 173 SER B N 1
ATOM 3614 C CA . SER B 1 173 ? 11.844 -12.648 -0.241 1 89.62 173 SER B CA 1
ATOM 3615 C C . SER B 1 173 ? 10.617 -13.445 0.185 1 89.62 173 SER B C 1
ATOM 3617 O O . SER B 1 173 ? 10.633 -14.68 0.15 1 89.62 173 SER B O 1
ATOM 3619 N N . PHE B 1 174 ? 9.672 -12.789 0.648 1 89.06 174 PHE B N 1
ATOM 3620 C CA . PHE B 1 174 ? 8.422 -13.422 1.056 1 89.06 174 PHE B CA 1
ATOM 3621 C C . PHE B 1 174 ? 7.816 -14.211 -0.098 1 89.06 174 PHE B C 1
ATOM 3623 O O . PHE B 1 174 ? 7.469 -15.383 0.06 1 89.06 174 PHE B O 1
ATOM 3630 N N . VAL B 1 175 ? 7.672 -13.586 -1.225 1 89.94 175 VAL B N 1
ATOM 3631 C CA . VAL B 1 175 ? 7.074 -14.195 -2.404 1 89.94 175 VAL B CA 1
ATOM 3632 C C . VAL B 1 175 ? 7.902 -15.406 -2.832 1 89.94 175 VAL B C 1
ATOM 3634 O O . VAL B 1 175 ? 7.348 -16.469 -3.162 1 89.94 175 VAL B O 1
ATOM 3637 N N . ALA B 1 176 ? 9.164 -15.242 -2.801 1 90.44 176 ALA B N 1
ATOM 3638 C CA . ALA B 1 176 ? 10.055 -16.328 -3.186 1 90.44 176 ALA B CA 1
ATOM 3639 C C . ALA B 1 176 ? 9.898 -17.531 -2.254 1 90.44 176 ALA B C 1
ATOM 3641 O O . ALA B 1 176 ? 9.711 -18.656 -2.711 1 90.44 176 ALA B O 1
ATOM 3642 N N . ARG B 1 177 ? 9.898 -17.25 -1.034 1 87.62 177 ARG B N 1
ATOM 3643 C CA . ARG B 1 177 ? 9.859 -18.328 -0.042 1 87.62 177 ARG B CA 1
ATOM 3644 C C . ARG B 1 177 ? 8.508 -19.031 -0.062 1 87.62 177 ARG B C 1
ATOM 3646 O O . ARG B 1 177 ? 8.438 -20.266 0.013 1 87.62 177 ARG B O 1
ATOM 3653 N N . VAL B 1 178 ? 7.488 -18.297 -0.063 1 85.69 178 VAL B N 1
ATOM 3654 C CA . VAL B 1 178 ? 6.145 -18.859 -0.037 1 85.69 178 VAL B CA 1
ATOM 3655 C C . VAL B 1 178 ? 5.906 -19.672 -1.30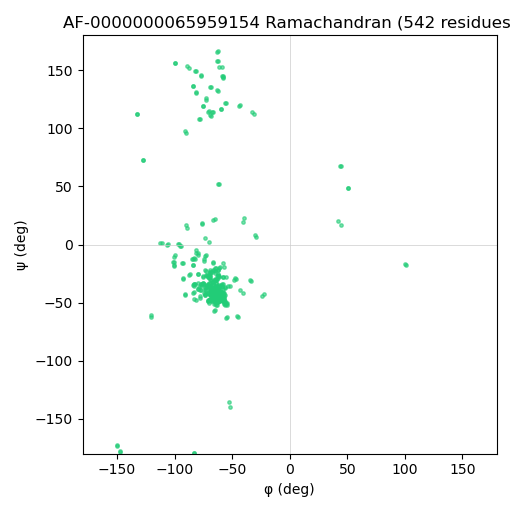8 1 85.69 178 VAL B C 1
ATOM 3657 O O . VAL B 1 178 ? 5.305 -20.75 -1.262 1 85.69 178 VAL B O 1
ATOM 3660 N N . SER B 1 179 ? 6.387 -19.094 -2.479 1 87.94 179 SER B N 1
ATOM 3661 C CA . SER B 1 179 ? 6.238 -19.828 -3.73 1 87.94 179 SER B CA 1
ATOM 3662 C C . SER B 1 179 ? 6.938 -21.188 -3.668 1 87.94 179 SER B C 1
ATOM 3664 O O . SER B 1 179 ? 6.367 -22.203 -4.055 1 87.94 179 SER B O 1
ATOM 3666 N N . GLU B 1 180 ? 8.109 -21.172 -3.193 1 86.62 180 GLU B N 1
ATOM 3667 C CA . GLU B 1 180 ? 8.891 -22.406 -3.084 1 86.62 180 GLU B CA 1
ATOM 3668 C C . GLU B 1 180 ? 8.211 -23.406 -2.154 1 86.62 180 GLU B C 1
ATOM 3670 O O . GLU B 1 180 ? 8.086 -24.594 -2.488 1 86.62 180 GLU B O 1
ATOM 3675 N N . SER B 1 181 ? 7.852 -22.953 -1.024 1 84.12 181 SER B N 1
ATOM 3676 C CA . SER B 1 181 ? 7.211 -23.812 -0.036 1 84.12 181 SER B CA 1
ATOM 3677 C C . SER B 1 181 ? 5.883 -24.359 -0.553 1 84.12 181 SER B C 1
ATOM 3679 O O . SER B 1 181 ? 5.547 -25.531 -0.317 1 84.12 181 SER B O 1
ATOM 3681 N N . TRP B 1 182 ? 5.145 -23.531 -1.179 1 83.94 182 TRP B N 1
ATOM 3682 C CA . TRP B 1 182 ? 3.846 -23.938 -1.708 1 83.94 182 TRP B CA 1
ATOM 3683 C C . TRP B 1 182 ? 4.012 -25 -2.779 1 83.94 182 TRP B C 1
ATOM 3685 O O . TRP B 1 182 ? 3.279 -26 -2.789 1 83.94 182 TRP B O 1
ATOM 3695 N N . VAL B 1 183 ? 4.926 -24.812 -3.686 1 86 183 VAL B N 1
ATOM 3696 C CA . VAL B 1 183 ? 5.141 -25.766 -4.77 1 86 183 VAL B CA 1
ATOM 3697 C C . VAL B 1 183 ? 5.562 -27.109 -4.199 1 86 183 VAL B C 1
ATOM 3699 O O . VAL B 1 183 ? 5.121 -28.172 -4.676 1 86 183 VAL B O 1
ATOM 3702 N N . SER B 1 184 ? 6.414 -27.078 -3.221 1 83 184 SER B N 1
ATOM 3703 C CA . SER B 1 184 ? 6.848 -28.312 -2.572 1 83 184 SER B CA 1
ATOM 3704 C C . SER B 1 184 ? 5.664 -29.078 -1.998 1 83 184 SER B C 1
ATOM 3706 O O . SER B 1 184 ? 5.562 -30.297 -2.174 1 83 184 SER B O 1
ATOM 3708 N N . SER B 1 185 ? 4.766 -28.375 -1.399 1 78.5 185 SER B N 1
ATOM 3709 C CA . SER B 1 185 ? 3.59 -29 -0.807 1 78.5 185 SER B CA 1
ATOM 3710 C C . SER B 1 185 ? 2.596 -29.438 -1.878 1 78.5 185 SER B C 1
ATOM 3712 O O . SER B 1 185 ? 1.973 -30.5 -1.763 1 78.5 185 SER B O 1
ATOM 3714 N N . TYR B 1 186 ? 2.449 -28.609 -2.791 1 78.62 186 TYR B N 1
ATOM 3715 C CA . TYR B 1 186 ? 1.525 -28.859 -3.893 1 78.62 186 TYR B CA 1
ATOM 3716 C C . TYR B 1 186 ? 1.912 -30.109 -4.656 1 78.62 186 TYR B C 1
ATOM 3718 O O . TYR B 1 186 ? 1.055 -30.938 -4.977 1 78.62 186 TYR B O 1
ATOM 3726 N N . GLN B 1 187 ? 3.123 -30.328 -4.891 1 78.12 187 GLN B N 1
ATOM 3727 C CA . GLN B 1 187 ? 3.607 -31.484 -5.637 1 78.12 187 GLN B CA 1
ATOM 3728 C C . GLN B 1 187 ? 3.514 -32.75 -4.801 1 78.12 187 GLN B C 1
ATOM 3730 O O . GLN B 1 187 ? 3.217 -33.812 -5.328 1 78.12 187 GLN B O 1
ATOM 3735 N N . VAL B 1 188 ? 3.781 -32.562 -3.584 1 73.75 188 VAL B N 1
ATOM 3736 C CA . VAL B 1 188 ? 3.652 -33.688 -2.693 1 73.75 188 VAL B CA 1
ATOM 3737 C C . VAL B 1 188 ? 2.195 -34.156 -2.641 1 73.75 188 VAL B C 1
ATOM 3739 O O . VAL B 1 188 ? 1.91 -35.344 -2.643 1 73.75 188 VAL B O 1
ATOM 3742 N N . GLY B 1 189 ? 1.294 -33.219 -2.574 1 71.44 189 GLY B N 1
ATOM 3743 C CA . GLY B 1 189 ? -0.125 -33.531 -2.568 1 71.44 189 GLY B CA 1
ATOM 3744 C C . GLY B 1 189 ? -0.595 -34.188 -3.852 1 71.44 189 GLY B C 1
ATOM 3745 O O . GLY B 1 189 ? -1.408 -35.125 -3.816 1 71.44 189 GLY B O 1
ATOM 3746 N N . LYS B 1 190 ? -0.155 -33.781 -4.918 1 70.62 190 LYS B N 1
ATOM 3747 C CA . LYS B 1 190 ? -0.513 -34.344 -6.211 1 70.62 190 LYS B CA 1
ATOM 3748 C C . LYS B 1 190 ? 0.006 -35.781 -6.344 1 70.62 190 LYS B C 1
ATOM 3750 O O . LYS B 1 190 ? -0.687 -36.656 -6.871 1 70.62 190 LYS B O 1
ATOM 3755 N N . LYS B 1 191 ? 1.227 -36 -5.867 1 65.88 191 LYS B N 1
ATOM 3756 C CA . LYS B 1 191 ? 1.835 -37.312 -5.941 1 65.88 191 LYS B CA 1
ATOM 3757 C C . LYS B 1 191 ? 1.101 -38.312 -5.047 1 65.88 191 LYS B C 1
ATOM 3759 O O . LYS B 1 191 ? 0.908 -39.469 -5.422 1 65.88 191 LYS B O 1
ATOM 3764 N N . LYS B 1 192 ? 0.731 -37.938 -3.91 1 61.53 192 LYS B N 1
ATOM 3765 C CA . LYS B 1 192 ? 0.118 -38.844 -2.951 1 61.53 192 LYS B CA 1
ATOM 3766 C C . LYS B 1 192 ? -1.398 -38.875 -3.121 1 61.53 192 LYS B C 1
ATOM 3768 O O . LYS B 1 192 ? -2.1 -39.531 -2.336 1 61.53 192 LYS B O 1
ATOM 3773 N N . LYS B 1 193 ? -1.975 -38.406 -4.141 1 59.47 193 LYS B N 1
ATOM 3774 C CA . LYS B 1 193 ? -3.418 -38.344 -4.352 1 59.47 193 LYS B CA 1
ATOM 3775 C C . LYS B 1 193 ? -4.133 -37.844 -3.1 1 59.47 193 LYS B C 1
ATOM 3777 O O . LYS B 1 193 ? -5.199 -38.344 -2.746 1 59.47 193 LYS B O 1
ATOM 3782 N N . LEU B 1 194 ? -3.375 -37.219 -2.174 1 49.41 194 LEU B N 1
ATOM 3783 C CA . LEU B 1 194 ? -3.926 -36.781 -0.894 1 49.41 194 LEU B CA 1
ATOM 3784 C C . LEU B 1 194 ? -4.699 -35.5 -1.049 1 49.41 194 LEU B C 1
ATOM 3786 O O . LEU B 1 194 ? -4.219 -34.531 -1.678 1 49.41 194 LEU B O 1
ATOM 3790 N N . THR B 1 195 ? -5.961 -35.5 -0.968 1 46.03 195 THR B N 1
ATOM 3791 C CA . THR B 1 195 ? -6.848 -34.344 -0.886 1 46.03 195 THR B CA 1
ATOM 3792 C C . THR B 1 195 ? -6.285 -33.312 0.071 1 46.03 195 THR B C 1
ATOM 3794 O O . THR B 1 195 ? -6.703 -32.156 0.044 1 46.03 195 THR B O 1
ATOM 3797 N N . ALA B 1 196 ? -5.691 -33.781 1.194 1 43.97 196 ALA B N 1
ATOM 3798 C CA . ALA B 1 196 ? -5.332 -33.031 2.383 1 43.97 196 ALA B CA 1
ATOM 3799 C C . ALA B 1 196 ? -4.168 -32.094 2.092 1 43.97 196 ALA B C 1
ATOM 3801 O O . ALA B 1 196 ? -3.486 -31.625 3.014 1 43.97 196 ALA B O 1
ATOM 3802 N N . THR B 1 197 ? -3.701 -32 1.026 1 46.94 197 THR B N 1
ATOM 3803 C CA . THR B 1 197 ? -2.506 -31.359 0.508 1 46.94 197 THR B CA 1
ATOM 3804 C C . THR B 1 197 ? -2.486 -29.875 0.895 1 46.94 197 THR B C 1
ATOM 3806 O O . THR B 1 197 ? -1.417 -29.281 1.045 1 46.94 197 THR B O 1
ATOM 3809 N N . VAL B 1 198 ? -3.615 -29.422 1.037 1 47.47 198 VAL B N 1
ATOM 3810 C CA . VAL B 1 198 ? -3.764 -28 1.337 1 47.47 198 VAL B CA 1
ATOM 3811 C C . VAL B 1 198 ? -3.199 -27.703 2.725 1 47.47 198 VAL B C 1
ATOM 3813 O O . VAL B 1 198 ? -2.562 -26.672 2.934 1 47.47 198 VAL B O 1
ATOM 3816 N N . ALA B 1 199 ? -3.393 -28.766 3.66 1 45.44 199 ALA B N 1
ATOM 3817 C CA . ALA B 1 199 ? -2.992 -28.516 5.043 1 45.44 199 ALA B CA 1
ATOM 3818 C C . ALA B 1 199 ? -1.474 -28.438 5.168 1 45.44 199 ALA B C 1
ATOM 3820 O O . ALA B 1 199 ? -0.948 -27.609 5.918 1 45.44 199 ALA B O 1
ATOM 3821 N N . THR B 1 200 ? -0.776 -29.391 4.578 1 45.78 200 THR B N 1
ATOM 3822 C CA . THR B 1 200 ? 0.677 -29.438 4.695 1 45.78 200 THR B CA 1
ATOM 3823 C C . THR B 1 200 ? 1.307 -28.203 4.059 1 45.78 200 THR B C 1
ATOM 3825 O O . THR B 1 200 ? 2.322 -27.688 4.543 1 45.78 200 THR B O 1
ATOM 3828 N N . ALA B 1 201 ? 0.764 -27.828 2.926 1 50.78 201 ALA B N 1
ATOM 3829 C CA . ALA B 1 201 ? 1.255 -26.609 2.271 1 50.78 201 ALA B CA 1
ATOM 3830 C C . ALA B 1 201 ? 1.132 -25.406 3.193 1 50.78 201 ALA B C 1
ATOM 3832 O O . ALA B 1 201 ? 1.977 -24.5 3.166 1 50.78 201 ALA B O 1
ATOM 3833 N N . SER B 1 202 ? 0.28 -25.609 4.16 1 56.75 202 SER B N 1
ATOM 3834 C CA . SER B 1 202 ? -0.035 -24.484 5.031 1 56.75 202 SER B CA 1
ATOM 3835 C C . SER B 1 202 ? 1.082 -24.234 6.043 1 56.75 202 SER B C 1
ATOM 3837 O O . SER B 1 202 ? 1.453 -23.094 6.297 1 56.75 202 SER B O 1
ATOM 3839 N N . THR B 1 203 ? 1.623 -25.391 6.531 1 55.22 203 THR B N 1
ATOM 3840 C CA . THR B 1 203 ? 2.59 -25.203 7.605 1 55.22 203 THR B CA 1
ATOM 3841 C C . THR B 1 203 ? 3.881 -24.594 7.074 1 55.22 203 THR B C 1
ATOM 3843 O O . THR B 1 203 ? 4.477 -23.734 7.727 1 55.22 203 THR B O 1
ATOM 3846 N N . SER B 1 204 ? 4.363 -25.156 6.012 1 55.69 204 SER B N 1
ATOM 3847 C CA . SER B 1 204 ? 5.609 -24.641 5.445 1 55.69 204 SER B CA 1
ATOM 3848 C C . SER B 1 204 ? 5.457 -23.188 4.996 1 55.69 204 SER B C 1
ATOM 3850 O O . SER B 1 204 ? 6.367 -22.375 5.188 1 55.69 204 SER B O 1
ATOM 3852 N N . VAL B 1 205 ? 4.352 -22.922 4.484 1 64.06 205 VAL B N 1
ATOM 3853 C CA . VAL B 1 205 ? 4.051 -21.562 4.062 1 64.06 205 VAL B CA 1
ATOM 3854 C C . VAL B 1 205 ? 4.027 -20.641 5.277 1 64.06 205 VAL B C 1
ATOM 3856 O O . VAL B 1 205 ? 4.492 -19.5 5.211 1 64.06 205 VAL B O 1
ATOM 3859 N N . ASP B 1 206 ? 3.857 -21.328 6.336 1 66.62 206 ASP B N 1
ATOM 3860 C CA . ASP B 1 206 ? 3.717 -20.562 7.562 1 66.62 206 ASP B CA 1
ATOM 3861 C C . ASP B 1 206 ? 5.074 -20.062 8.055 1 66.62 206 ASP B C 1
ATOM 3863 O O . ASP B 1 206 ? 5.211 -18.906 8.453 1 66.62 206 ASP B O 1
ATOM 3867 N N . GLU B 1 207 ? 6.016 -20.969 8.047 1 66.31 207 GLU B N 1
ATOM 3868 C CA . GLU B 1 207 ? 7.32 -20.562 8.562 1 66.31 207 GLU B CA 1
ATOM 3869 C C . GLU B 1 207 ? 7.953 -19.484 7.684 1 66.31 207 GLU B C 1
ATOM 3871 O O . GLU B 1 207 ? 8.531 -18.531 8.195 1 66.31 207 GLU B O 1
ATOM 3876 N N . ALA B 1 208 ? 7.863 -19.75 6.48 1 64.88 208 ALA B N 1
ATOM 3877 C CA . ALA B 1 208 ? 8.414 -18.781 5.535 1 64.88 208 ALA B CA 1
ATOM 3878 C C . ALA B 1 208 ? 7.711 -17.438 5.656 1 64.88 208 ALA B C 1
ATOM 3880 O O . ALA B 1 208 ? 8.359 -16.391 5.617 1 64.88 208 ALA B O 1
ATOM 3881 N N . ALA B 1 209 ? 6.527 -17.531 5.918 1 75.44 209 ALA B N 1
ATOM 3882 C CA . ALA B 1 209 ? 5.711 -16.328 6.055 1 75.44 209 ALA B CA 1
ATOM 3883 C C . ALA B 1 209 ? 6.043 -15.578 7.348 1 75.44 209 ALA B C 1
ATOM 3885 O O . ALA B 1 209 ? 6.086 -14.352 7.367 1 75.44 209 ALA B O 1
ATOM 3886 N N . LYS B 1 210 ? 6.535 -16.359 8.312 1 79.56 210 LYS B N 1
ATOM 3887 C CA . LYS B 1 210 ? 6.742 -15.766 9.625 1 79.56 210 LYS B CA 1
ATOM 3888 C C . LYS B 1 210 ? 7.953 -14.836 9.625 1 79.56 210 LYS B C 1
ATOM 3890 O O . LYS B 1 210 ? 7.898 -13.734 10.188 1 79.56 210 LYS B O 1
ATOM 3895 N N . ILE B 1 211 ? 9.031 -15.242 9.016 1 80.44 211 ILE B N 1
ATOM 3896 C CA . ILE B 1 211 ? 10.25 -14.438 8.977 1 80.44 211 ILE B CA 1
ATOM 3897 C C . ILE B 1 211 ? 9.984 -13.125 8.25 1 80.44 211 ILE B C 1
ATOM 3899 O O . ILE B 1 211 ? 10.375 -12.055 8.727 1 80.44 211 ILE B O 1
ATOM 3903 N N . GLU B 1 212 ? 9.336 -13.273 7.203 1 84.19 212 GLU B N 1
ATOM 3904 C CA . GLU B 1 212 ? 9.07 -12.078 6.41 1 84.19 212 GLU B CA 1
ATOM 3905 C C . GLU B 1 212 ? 8.062 -11.164 7.109 1 84.19 212 GLU B C 1
ATOM 3907 O O . GLU B 1 212 ? 8.164 -9.938 7.02 1 84.19 212 GLU B O 1
ATOM 3912 N N . MET B 1 213 ? 7.238 -11.773 7.887 1 86.81 213 MET B N 1
ATOM 3913 C CA . MET B 1 213 ? 6.266 -10.984 8.633 1 86.81 213 MET B CA 1
ATOM 3914 C C . MET B 1 213 ? 6.945 -10.203 9.758 1 86.81 213 MET B C 1
ATOM 3916 O O . MET B 1 213 ? 6.582 -9.055 10.023 1 86.81 213 MET B O 1
ATOM 3920 N N . GLU B 1 214 ? 7.914 -10.789 10.352 1 91.19 214 GLU B N 1
ATOM 3921 C CA . GLU B 1 214 ? 8.656 -10.102 11.398 1 91.19 214 GLU B CA 1
ATOM 3922 C C . GLU B 1 214 ? 9.422 -8.906 10.836 1 91.19 214 GLU B C 1
ATOM 3924 O O . GLU B 1 214 ? 9.531 -7.867 11.492 1 91.19 214 GLU B O 1
ATOM 3929 N N . GLU B 1 215 ? 9.914 -9.133 9.672 1 93.81 215 GLU B N 1
ATOM 3930 C CA . GLU B 1 215 ? 10.594 -8.008 9.031 1 93.81 215 GLU B CA 1
ATOM 3931 C C . GLU B 1 215 ? 9.609 -6.891 8.688 1 93.81 215 GLU B C 1
ATOM 3933 O O . GLU B 1 215 ? 9.945 -5.711 8.812 1 93.81 215 GLU B O 1
ATOM 3938 N N . LEU B 1 216 ? 8.445 -7.25 8.289 1 93.44 216 LEU B N 1
ATOM 3939 C CA . LEU B 1 216 ? 7.422 -6.242 8.016 1 93.44 216 LEU B CA 1
ATOM 3940 C C . LEU B 1 216 ? 7.066 -5.473 9.289 1 93.44 216 LEU B C 1
ATOM 3942 O O . LEU B 1 216 ? 6.852 -4.262 9.242 1 93.44 216 LEU B O 1
ATOM 3946 N N . VAL B 1 217 ? 7.035 -6.195 10.398 1 96 217 VAL B N 1
ATOM 3947 C CA . VAL B 1 217 ? 6.777 -5.543 11.68 1 96 217 VAL B CA 1
ATOM 3948 C C . VAL B 1 217 ? 7.875 -4.52 11.969 1 96 217 VAL B C 1
ATOM 3950 O O . VAL B 1 217 ? 7.59 -3.385 12.344 1 96 217 VAL B O 1
ATOM 3953 N N . SER B 1 218 ? 9.086 -4.93 11.758 1 97.62 218 SER B N 1
ATOM 3954 C CA . SER B 1 218 ? 10.219 -4.047 12.008 1 97.62 218 SER B CA 1
ATOM 3955 C C . SER B 1 218 ? 10.148 -2.793 11.141 1 97.62 218 SER B C 1
ATOM 3957 O O . SER B 1 218 ? 10.391 -1.684 11.625 1 97.62 218 SER B O 1
ATOM 3959 N N . ILE B 1 219 ? 9.82 -2.977 9.891 1 97.5 219 ILE B N 1
ATOM 3960 C CA . ILE B 1 219 ? 9.703 -1.862 8.953 1 97.5 219 ILE B CA 1
ATOM 3961 C C . ILE B 1 219 ? 8.594 -0.919 9.414 1 97.5 219 ILE B C 1
ATOM 3963 O O . ILE B 1 219 ? 8.773 0.302 9.406 1 97.5 219 ILE B O 1
ATOM 3967 N N . PHE B 1 220 ? 7.508 -1.504 9.852 1 97.81 220 PHE B N 1
ATOM 3968 C CA . PHE B 1 220 ? 6.355 -0.74 10.312 1 97.81 220 PHE B CA 1
ATOM 3969 C C . PHE B 1 220 ? 6.707 0.091 11.539 1 97.81 220 PHE B C 1
ATOM 3971 O O . PHE B 1 220 ? 6.387 1.28 11.602 1 97.81 220 PHE B O 1
ATOM 3978 N N . VAL B 1 221 ? 7.367 -0.503 12.453 1 98.5 221 VAL B N 1
ATOM 3979 C CA . VAL B 1 221 ? 7.758 0.165 13.695 1 98.5 221 VAL B CA 1
ATOM 3980 C C . VAL B 1 221 ? 8.758 1.281 13.383 1 98.5 221 VAL B C 1
ATOM 3982 O O . VAL B 1 221 ? 8.672 2.369 13.953 1 98.5 221 VAL B O 1
ATOM 3985 N N . ASP B 1 222 ? 9.648 1.041 12.516 1 98.38 222 ASP B N 1
ATOM 3986 C CA . ASP B 1 222 ? 10.633 2.053 12.125 1 98.38 222 ASP B CA 1
ATOM 3987 C C . ASP B 1 222 ? 9.953 3.236 11.438 1 98.38 222 ASP B C 1
ATOM 3989 O O . ASP B 1 222 ? 10.359 4.387 11.633 1 98.38 222 ASP B O 1
ATOM 3993 N N . ALA B 1 223 ? 8.984 2.938 10.609 1 98.44 223 ALA B N 1
ATOM 3994 C CA . ALA B 1 223 ? 8.242 4.012 9.961 1 98.44 223 ALA B CA 1
ATOM 3995 C C . ALA B 1 223 ? 7.527 4.887 10.984 1 98.44 223 ALA B C 1
ATOM 3997 O O . ALA B 1 223 ? 7.508 6.113 10.867 1 98.44 223 ALA B O 1
ATOM 3998 N N . ASN B 1 224 ? 6.941 4.215 11.969 1 98.56 224 ASN B N 1
ATOM 3999 C CA . ASN B 1 224 ? 6.273 4.949 13.039 1 98.56 224 ASN B CA 1
ATOM 4000 C C . ASN B 1 224 ? 7.27 5.758 13.867 1 98.56 224 ASN B C 1
ATOM 4002 O O . ASN B 1 224 ? 6.969 6.875 14.289 1 98.56 224 ASN B O 1
ATOM 4006 N N . ARG B 1 225 ? 8.391 5.133 14.125 1 98.31 225 ARG B N 1
ATOM 4007 C CA . ARG B 1 225 ? 9.453 5.852 14.828 1 98.31 225 ARG B CA 1
ATOM 4008 C C . ARG B 1 225 ? 9.844 7.121 14.086 1 98.31 225 ARG B C 1
ATOM 4010 O O . ARG B 1 225 ? 10.055 8.172 14.703 1 98.31 225 ARG B O 1
ATOM 4017 N N . LEU B 1 226 ? 9.977 7.051 12.805 1 98.44 226 LEU B N 1
ATOM 4018 C CA . LEU B 1 226 ? 10.297 8.211 11.984 1 98.44 226 LEU B CA 1
ATOM 4019 C C . LEU B 1 226 ? 9.227 9.289 12.117 1 98.44 226 LEU B C 1
ATOM 4021 O O . LEU B 1 226 ? 9.547 10.461 12.312 1 98.44 226 LEU B O 1
ATOM 4025 N N . ARG B 1 227 ? 7.945 8.914 12.023 1 98.38 227 ARG B N 1
ATOM 4026 C CA . ARG B 1 227 ? 6.836 9.852 12.148 1 98.38 227 ARG B CA 1
ATOM 4027 C C . ARG B 1 227 ? 6.859 10.547 13.508 1 98.38 227 ARG B C 1
ATOM 4029 O O . ARG B 1 227 ? 6.734 11.773 13.586 1 98.38 227 ARG B O 1
ATOM 4036 N N . LYS B 1 228 ? 7.051 9.75 14.547 1 98.31 228 LYS B N 1
ATOM 4037 C CA . LYS B 1 228 ? 7.129 10.305 15.898 1 98.31 228 LYS B CA 1
ATOM 4038 C C . LYS B 1 228 ? 8.297 11.281 16.016 1 98.31 228 LYS B C 1
ATOM 4040 O O . LYS B 1 228 ? 8.133 12.383 16.547 1 98.31 228 LYS B O 1
ATOM 4045 N N . SER B 1 229 ? 9.391 10.828 15.508 1 98.06 229 SER B N 1
ATOM 4046 C CA . SER B 1 229 ? 10.594 11.648 15.602 1 98.06 229 SER B CA 1
ATOM 4047 C C . SER B 1 229 ? 10.414 12.984 14.875 1 98.06 229 SER B C 1
ATOM 4049 O O . SER B 1 229 ? 10.805 14.031 15.383 1 98.06 229 SER B O 1
ATOM 4051 N N . VAL B 1 230 ? 9.852 12.961 13.719 1 98.25 230 VAL B N 1
ATOM 4052 C CA . VAL B 1 230 ? 9.664 14.172 12.922 1 98.25 230 VAL B CA 1
ATOM 4053 C C . VAL B 1 230 ? 8.734 15.133 13.656 1 98.25 230 VAL B C 1
ATOM 4055 O O . VAL B 1 230 ? 9.023 16.328 13.75 1 98.25 230 VAL B O 1
ATOM 4058 N N . ILE B 1 231 ? 7.621 14.609 14.195 1 98.44 231 ILE B N 1
ATOM 4059 C CA . ILE B 1 231 ? 6.684 15.461 14.93 1 98.44 231 ILE B CA 1
ATOM 4060 C C . ILE B 1 231 ? 7.387 16.094 16.125 1 98.44 231 ILE B C 1
ATOM 4062 O O . ILE B 1 231 ? 7.293 17.297 16.344 1 98.44 231 ILE B O 1
ATOM 4066 N N . MET B 1 232 ? 8.133 15.266 16.828 1 98.12 232 MET B N 1
ATOM 4067 C CA . MET B 1 232 ? 8.828 15.734 18.031 1 98.12 232 MET B CA 1
ATOM 4068 C C . MET B 1 232 ? 9.914 16.734 17.672 1 98.12 232 MET B C 1
ATOM 4070 O O . MET B 1 232 ? 10.102 17.734 18.375 1 98.12 232 MET B O 1
ATOM 4074 N N . ASP B 1 233 ? 10.625 16.484 16.625 1 98 233 ASP B N 1
ATOM 4075 C CA . ASP B 1 233 ? 11.688 17.375 16.188 1 98 233 ASP B CA 1
ATOM 4076 C C . ASP B 1 233 ? 11.125 18.734 15.766 1 98 233 ASP B C 1
ATOM 4078 O O . ASP B 1 233 ? 11.727 19.766 16.047 1 98 233 ASP B O 1
ATOM 4082 N N . ILE B 1 234 ? 9.969 18.719 15.062 1 98 234 ILE B N 1
ATOM 4083 C CA . ILE B 1 234 ? 9.344 19.969 14.641 1 98 234 ILE B CA 1
ATOM 4084 C C . ILE B 1 234 ? 8.914 20.766 15.875 1 98 234 ILE B C 1
ATOM 4086 O O . ILE B 1 234 ? 9.227 21.953 15.984 1 98 234 ILE B O 1
ATOM 4090 N N . VAL B 1 235 ? 8.234 20.109 16.797 1 97.81 235 VAL B N 1
ATOM 4091 C CA . VAL B 1 235 ? 7.754 20.766 18 1 97.81 235 VAL B CA 1
ATOM 4092 C C . VAL B 1 235 ? 8.938 21.266 18.828 1 97.81 235 VAL B C 1
ATOM 4094 O O . VAL B 1 235 ? 8.891 22.359 19.391 1 97.81 235 VAL B O 1
ATOM 4097 N N . GLY B 1 236 ? 10.008 20.516 18.828 1 96.44 236 GLY B N 1
ATOM 4098 C CA . GLY B 1 236 ? 11.195 20.875 19.594 1 96.44 236 GLY B CA 1
ATOM 4099 C C . GLY B 1 236 ? 11.969 22.016 18.969 1 96.44 236 GLY B C 1
ATOM 4100 O O . GLY B 1 236 ? 12.672 22.75 19.672 1 96.44 236 GLY B O 1
ATOM 4101 N N . ALA B 1 237 ? 11.812 22.25 17.734 1 96.25 237 ALA B N 1
ATOM 4102 C CA . ALA B 1 237 ? 12.57 23.266 17.016 1 96.25 237 ALA B CA 1
ATOM 4103 C C . ALA B 1 237 ? 11.82 24.594 16.969 1 96.25 237 ALA B C 1
ATOM 4105 O O . ALA B 1 237 ? 12.398 25.625 16.656 1 96.25 237 ALA B O 1
ATOM 4106 N N . THR B 1 238 ? 10.523 24.594 17.266 1 95.88 238 THR B N 1
ATOM 4107 C CA . THR B 1 238 ? 9.672 25.766 17.156 1 95.88 238 THR B CA 1
ATOM 4108 C C . THR B 1 238 ? 9.461 26.422 18.516 1 95.88 238 THR B C 1
ATOM 4110 O O . THR B 1 238 ? 9.703 25.781 19.562 1 95.88 238 THR B O 1
ATOM 4113 N N . SER B 1 239 ? 9.133 27.719 18.484 1 93.44 239 SER B N 1
ATOM 4114 C CA . SER B 1 239 ? 8.656 28.328 19.719 1 93.44 239 SER B CA 1
ATOM 4115 C C . SER B 1 239 ? 7.352 27.672 20.172 1 93.44 239 SER B C 1
ATOM 4117 O O . SER B 1 239 ? 6.723 26.922 19.422 1 93.44 239 SER B O 1
ATOM 4119 N N . GLU B 1 240 ? 6.984 27.938 21.406 1 92.31 240 GLU B N 1
ATOM 4120 C CA . GLU B 1 240 ? 5.754 27.375 21.938 1 92.31 240 GLU B CA 1
ATOM 4121 C C . GLU B 1 240 ? 4.543 27.75 21.094 1 92.31 240 GLU B C 1
ATOM 4123 O O . GLU B 1 240 ? 3.666 26.922 20.859 1 92.31 240 GLU B O 1
ATOM 4128 N N . HIS B 1 241 ? 4.516 28.984 20.688 1 92.19 241 HIS B N 1
ATOM 4129 C CA . HIS B 1 241 ? 3.396 29.469 19.891 1 92.19 241 HIS B CA 1
ATOM 4130 C C . HIS B 1 241 ? 3.406 28.859 18.5 1 92.19 241 HIS B C 1
ATOM 4132 O O . HIS B 1 241 ? 2.355 28.484 17.984 1 92.19 241 HIS B O 1
ATOM 4138 N N . GLN B 1 242 ? 4.578 28.781 17.875 1 94.25 242 GLN B N 1
ATOM 4139 C CA . GLN B 1 242 ? 4.715 28.141 16.578 1 94.25 242 GLN B CA 1
ATOM 4140 C C . GLN B 1 242 ? 4.309 26.672 16.641 1 94.25 242 GLN B C 1
ATOM 4142 O O . GLN B 1 242 ? 3.621 26.172 15.75 1 94.25 242 GLN B O 1
ATOM 4147 N N . ALA B 1 243 ? 4.773 26.031 17.703 1 96.75 243 ALA B N 1
ATOM 4148 C CA . ALA B 1 243 ? 4.422 24.625 17.891 1 96.75 243 ALA B CA 1
ATOM 4149 C C . ALA B 1 243 ? 2.91 24.453 18 1 96.75 243 ALA B C 1
ATOM 4151 O O . ALA B 1 243 ? 2.348 23.531 17.406 1 96.75 243 ALA B O 1
ATOM 4152 N N . ALA B 1 244 ? 2.291 25.297 18.734 1 96 244 ALA B N 1
ATOM 4153 C CA . ALA B 1 244 ? 0.84 25.25 18.891 1 96 244 ALA B CA 1
ATOM 4154 C C . ALA B 1 244 ? 0.138 25.422 17.547 1 96 244 ALA B C 1
ATOM 4156 O O . ALA B 1 244 ? -0.795 24.688 17.219 1 96 244 ALA B O 1
ATOM 4157 N N . LEU B 1 245 ? 0.601 26.375 16.781 1 93.75 245 LEU B N 1
ATOM 4158 C CA . LEU B 1 245 ? 0.001 26.641 15.477 1 93.75 245 LEU B CA 1
ATOM 4159 C C . LEU B 1 245 ? 0.206 25.453 14.531 1 93.75 245 LEU B C 1
ATOM 4161 O O . LEU B 1 245 ? -0.707 25.094 13.789 1 93.75 245 LEU B O 1
ATOM 4165 N N . PHE B 1 246 ? 1.413 24.953 14.508 1 96.5 246 PHE B N 1
ATOM 4166 C CA . PHE B 1 246 ? 1.708 23.797 13.68 1 96.5 246 PHE B CA 1
ATOM 4167 C C . PHE B 1 246 ? 0.796 22.625 14.031 1 96.5 246 PHE B C 1
ATOM 4169 O O . PHE B 1 246 ? 0.202 22 13.148 1 96.5 246 PHE B O 1
ATOM 4176 N N . LEU B 1 247 ? 0.699 22.297 15.344 1 97.75 247 LEU B N 1
ATOM 4177 C CA . LEU B 1 247 ? -0.109 21.172 15.789 1 97.75 247 LEU B CA 1
ATOM 4178 C C . LEU B 1 247 ? -1.589 21.422 15.523 1 97.75 247 LEU B C 1
ATOM 4180 O O . LEU B 1 247 ? -2.326 20.484 15.18 1 97.75 247 LEU B O 1
ATOM 4184 N N . GLU B 1 248 ? -2.057 22.609 15.719 1 95.19 248 GLU B N 1
ATOM 4185 C CA . GLU B 1 248 ? -3.434 22.953 15.367 1 95.19 248 GLU B CA 1
ATOM 4186 C C . GLU B 1 248 ? -3.711 22.672 13.891 1 95.19 248 GLU B C 1
ATOM 4188 O O . GLU B 1 248 ? -4.734 22.078 13.547 1 95.19 248 GLU B O 1
ATOM 4193 N N . GLY B 1 249 ? -2.775 23.172 13.047 1 93 249 GLY B N 1
ATOM 4194 C CA . GLY B 1 249 ? -2.914 22.906 11.617 1 93 249 GLY B CA 1
ATOM 4195 C C . GLY B 1 249 ? -2.91 21.438 11.273 1 93 249 GLY B C 1
ATOM 4196 O O . GLY B 1 249 ? -3.727 20.969 10.477 1 93 249 GLY B O 1
ATOM 4197 N N . LEU B 1 250 ? -1.947 20.766 11.844 1 95.62 250 LEU B N 1
ATOM 4198 C CA . LEU B 1 250 ? -1.861 19.328 11.602 1 95.62 250 LEU B CA 1
ATOM 4199 C C . LEU B 1 250 ? -3.148 18.625 12.023 1 95.62 250 LEU B C 1
ATOM 4201 O O . LEU B 1 250 ? -3.695 17.812 11.273 1 95.62 250 LEU B O 1
ATOM 4205 N N . CYS B 1 251 ? -3.627 18.922 13.234 1 95.06 251 CYS B N 1
ATOM 4206 C CA . CYS B 1 251 ? -4.852 18.312 13.734 1 95.06 251 CYS B CA 1
ATOM 4207 C C . CYS B 1 251 ? -6.035 18.641 12.836 1 95.06 251 CYS B C 1
ATOM 4209 O O . CYS B 1 251 ? -6.855 17.766 12.531 1 95.06 251 CYS B O 1
ATOM 4211 N N . GLN B 1 252 ? -6.121 19.844 12.398 1 91.31 252 GLN B N 1
ATOM 4212 C CA . GLN B 1 252 ? -7.203 20.25 11.516 1 91.31 252 GLN B CA 1
ATOM 4213 C C . GLN B 1 252 ? -7.125 19.531 10.18 1 91.31 252 GLN B C 1
ATOM 4215 O O . GLN B 1 252 ? -8.156 19.156 9.609 1 91.31 252 GLN B O 1
ATOM 4220 N N . PHE B 1 253 ? -5.949 19.453 9.656 1 90.5 253 PHE B N 1
ATOM 4221 C CA . PHE B 1 253 ? -5.746 18.703 8.422 1 90.5 253 PHE B CA 1
ATOM 4222 C C . PHE B 1 253 ? -6.254 17.266 8.555 1 90.5 253 PHE B C 1
ATOM 4224 O O . PHE B 1 253 ? -6.98 16.781 7.691 1 90.5 253 PHE B O 1
ATOM 4231 N N . LEU B 1 254 ? -5.84 16.578 9.633 1 92.06 254 LEU B N 1
ATOM 4232 C CA . LEU B 1 254 ? -6.23 15.195 9.883 1 92.06 254 LEU B CA 1
ATOM 4233 C C . LEU B 1 254 ? -7.734 15.086 10.102 1 92.06 254 LEU B C 1
ATOM 4235 O O . LEU B 1 254 ? -8.367 14.125 9.641 1 92.06 254 LEU B O 1
ATOM 4239 N N . ALA B 1 255 ? -8.305 16.016 10.742 1 87.69 255 ALA B N 1
ATOM 4240 C CA . ALA B 1 255 ? -9.75 16.047 10.977 1 87.69 255 ALA B CA 1
ATOM 4241 C C . ALA B 1 255 ? -10.516 16.188 9.664 1 87.69 255 ALA B C 1
ATOM 4243 O O . ALA B 1 255 ? -11.641 15.695 9.539 1 87.69 255 ALA B O 1
ATOM 4244 N N . GLY B 1 256 ? -9.875 16.844 8.758 1 83.5 256 GLY B N 1
ATOM 4245 C CA . GLY B 1 256 ? -10.5 17.078 7.465 1 83.5 256 GLY B CA 1
ATOM 4246 C C . GLY B 1 256 ? -10.805 15.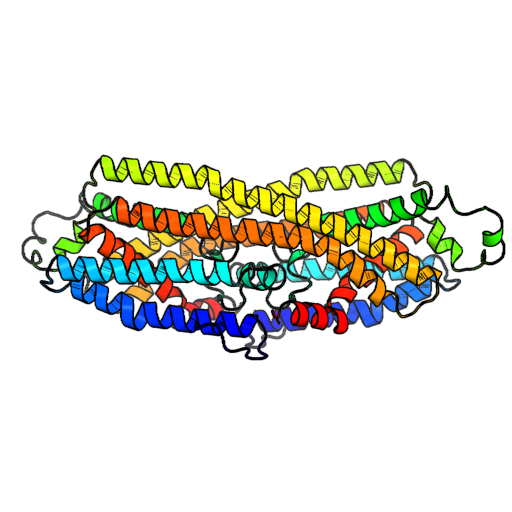805 6.703 1 83.5 256 GLY B C 1
ATOM 4247 O O . GLY B 1 256 ? -11.734 15.766 5.895 1 83.5 256 GLY B O 1
ATOM 4248 N N . PHE B 1 257 ? -10.102 14.82 6.941 1 78.38 257 PHE B N 1
ATOM 4249 C CA . PHE B 1 257 ? -10.336 13.555 6.266 1 78.38 257 PHE B CA 1
ATOM 4250 C C . PHE B 1 257 ? -11.688 12.977 6.656 1 78.38 257 PHE B C 1
ATOM 4252 O O . PHE B 1 257 ? -12.242 12.133 5.941 1 78.38 257 PHE B O 1
ATOM 4259 N N . LYS B 1 258 ? -12.102 13.359 7.719 1 76.19 258 LYS B N 1
ATOM 4260 C CA . LYS B 1 258 ? -13.336 12.773 8.227 1 76.19 258 LYS B CA 1
ATOM 4261 C C . LYS B 1 258 ? -14.539 13.648 7.887 1 76.19 258 LYS B C 1
ATOM 4263 O O . LYS B 1 258 ? -15.664 13.344 8.289 1 76.19 258 LYS B O 1
ATOM 4268 N N . ASP B 1 259 ? -14.164 14.672 7.23 1 68.38 259 ASP B N 1
ATOM 4269 C CA . ASP B 1 259 ? -15.266 15.539 6.824 1 68.38 259 ASP B CA 1
ATOM 4270 C C . ASP B 1 259 ? -16.156 14.844 5.805 1 68.38 259 ASP B C 1
ATOM 4272 O O . ASP B 1 259 ? -15.727 14.523 4.699 1 68.38 259 ASP B O 1
ATOM 4276 N N . GLN B 1 260 ? -17.266 14.617 6.227 1 60.94 260 GLN B N 1
ATOM 4277 C CA . GLN B 1 260 ? -18.234 13.836 5.457 1 60.94 260 GLN B CA 1
ATOM 4278 C C . GLN B 1 260 ? -18.5 14.477 4.102 1 60.94 260 GLN B C 1
ATOM 4280 O O . GLN B 1 260 ? -18.688 13.781 3.104 1 60.94 260 GLN B O 1
ATOM 4285 N N . ILE B 1 261 ? -18.547 15.773 4.125 1 53 261 ILE B N 1
ATOM 4286 C CA . ILE B 1 261 ? -18.828 16.469 2.875 1 53 261 ILE B CA 1
ATOM 4287 C C . ILE B 1 261 ? -17.688 16.219 1.881 1 53 261 ILE B C 1
ATOM 4289 O O . ILE B 1 261 ? -17.938 15.898 0.716 1 53 261 ILE B O 1
ATOM 4293 N N . LEU B 1 262 ? -16.609 16.266 2.393 1 56.34 262 LEU B N 1
ATOM 4294 C CA . LEU B 1 262 ? -15.461 16.016 1.538 1 56.34 262 LEU B CA 1
ATOM 4295 C C . LEU B 1 262 ? -15.414 14.562 1.089 1 56.34 262 LEU B C 1
ATOM 4297 O O . LEU B 1 262 ? -15.102 14.281 -0.07 1 56.34 262 LEU B O 1
ATOM 4301 N N . LEU B 1 263 ? -15.781 13.766 1.938 1 58.88 263 LEU B N 1
ATOM 4302 C CA . LEU B 1 263 ? -15.773 12.336 1.645 1 58.88 263 LEU B CA 1
ATOM 4303 C C . LEU B 1 263 ? -16.828 11.992 0.589 1 58.88 263 LEU B C 1
ATOM 4305 O O . LEU B 1 263 ? -16.562 11.195 -0.31 1 58.88 263 LEU B O 1
ATOM 4309 N N . GLN B 1 264 ? -17.891 12.539 0.776 1 56.44 264 GLN B N 1
ATOM 4310 C CA . GLN B 1 264 ? -18.969 12.312 -0.177 1 56.44 264 GLN B CA 1
ATOM 4311 C C . GLN B 1 264 ? -18.609 12.836 -1.562 1 56.44 264 GLN B C 1
ATOM 4313 O O . GLN B 1 264 ? -18.891 12.188 -2.572 1 56.44 264 GLN B O 1
ATOM 4318 N N . ASP B 1 265 ? -18.062 13.977 -1.582 1 53.94 265 ASP B N 1
ATOM 4319 C CA . ASP B 1 265 ? -17.656 14.555 -2.857 1 53.94 265 ASP B CA 1
ATOM 4320 C C . ASP B 1 265 ? -16.609 13.68 -3.547 1 53.94 265 ASP B C 1
ATOM 4322 O O . ASP B 1 265 ? -16.656 13.492 -4.766 1 53.94 265 ASP B O 1
ATOM 4326 N N . PHE B 1 266 ? -15.883 13.203 -2.758 1 51.69 266 PHE B N 1
ATOM 4327 C CA . PHE B 1 266 ? -14.844 12.328 -3.285 1 51.69 266 PHE B CA 1
ATOM 4328 C C . PHE B 1 266 ? -15.438 11.023 -3.789 1 51.69 266 PHE B C 1
ATOM 4330 O O . PHE B 1 266 ? -15.008 10.5 -4.824 1 51.69 266 PHE B O 1
ATOM 4337 N N . GLU B 1 267 ? -16.328 10.523 -3.062 1 53.31 267 GLU B N 1
ATOM 4338 C CA . GLU B 1 267 ? -16.953 9.25 -3.41 1 53.31 267 GLU B CA 1
ATOM 4339 C C . GLU B 1 267 ? -17.906 9.406 -4.594 1 53.31 267 GLU B C 1
ATOM 4341 O O . GLU B 1 267 ? -18.047 8.492 -5.41 1 53.31 267 GLU B O 1
ATOM 4346 N N . ILE B 1 268 ? -18.594 10.5 -4.582 1 46.31 268 ILE B N 1
ATOM 4347 C CA . ILE B 1 268 ? -19.531 10.797 -5.664 1 46.31 268 ILE B CA 1
ATOM 4348 C C . ILE B 1 268 ? -18.75 11.07 -6.953 1 46.31 268 ILE B C 1
ATOM 4350 O O . ILE B 1 268 ? -19.156 10.633 -8.031 1 46.31 268 ILE B O 1
ATOM 4354 N N . LEU B 1 269 ? -17.766 11.898 -6.828 1 43.75 269 LEU B N 1
ATOM 4355 C CA . LEU B 1 269 ? -16.984 12.195 -8.023 1 43.75 269 LEU B CA 1
ATOM 4356 C C . LEU B 1 269 ? -16.391 10.922 -8.609 1 43.75 269 LEU B C 1
ATOM 4358 O O . LEU B 1 269 ? -16.109 10.859 -9.805 1 43.75 269 LEU B O 1
ATOM 4362 N N . SER B 1 270 ? -16.156 10.016 -7.883 1 42.62 270 SER B N 1
ATOM 4363 C CA . SER B 1 270 ? -15.547 8.766 -8.344 1 42.62 270 SER B CA 1
ATOM 4364 C C . SER B 1 270 ? -16.531 7.93 -9.141 1 42.62 270 SER B C 1
ATOM 4366 O O . SER B 1 270 ? -16.172 6.887 -9.695 1 42.62 270 SER B O 1
ATOM 4368 N N . LEU B 1 271 ? -17.828 8.398 -9.102 1 35.62 271 LEU B N 1
ATOM 4369 C CA . LEU B 1 271 ? -18.812 7.672 -9.898 1 35.62 271 LEU B CA 1
ATOM 4370 C C . LEU B 1 271 ? -18.922 8.273 -11.297 1 35.62 271 LEU B C 1
ATOM 4372 O O . LEU B 1 271 ? -19.047 9.492 -11.445 1 35.62 271 LEU B O 1
ATOM 4376 N N . PRO B 1 272 ? -18.25 7.707 -12.25 1 33.44 272 PRO B N 1
ATOM 4377 C CA . PRO B 1 272 ? -18.516 8.258 -13.578 1 33.44 272 PRO B CA 1
ATOM 4378 C C . PRO B 1 272 ? -20 8.484 -13.836 1 33.44 272 PRO B C 1
ATOM 4380 O O . PRO B 1 272 ? -20.844 7.727 -13.336 1 33.44 272 PRO B O 1
ATOM 4383 N N . ASN B 1 273 ? -20.438 9.766 -14.094 1 30.31 273 ASN B N 1
ATOM 4384 C CA . ASN B 1 273 ? -21.703 9.938 -14.781 1 30.31 273 ASN B CA 1
ATOM 4385 C C . ASN B 1 273 ? -21.781 9.102 -16.062 1 30.31 273 ASN B C 1
ATOM 4387 O O . ASN B 1 273 ? -20.812 9.023 -16.812 1 30.31 273 ASN B O 1
#

Radius of gyration: 27.38 Å; Cα contacts (8 Å, |Δi|>4): 517; chains: 2; bounding box: 45×100×61 Å

Organism: Arabidopsis thaliana (NCBI:txid3702)

GO terms:
  GO:0005737 cytoplasm (C, EXP)
  GO:0010584 pollen exine formation (P, IMP)

pLDDT: mean 80.97, std 20.49, range [19.36, 98.56]

Nearest PDB structures (foldseek):
  7tad-assembly1_C  TM=8.359E-01  e=3.982E-05  Arabidopsis thaliana
  1y2o-assembly1_B  TM=3.614E-01  e=3.158E-01  Homo sapiens
  7n6g-assembly1_3U  TM=2.640E-01  e=1.300E+00  Chlamydomonas reinhardtii
  2efk-assembly1_A-2  TM=2.520E-01  e=7.972E+00  Homo sapiens
  7tad-assembly1_C  TM=8.272E-01  e=4.326E-05  Arabidopsis thaliana

Foldseek 3Di:
DPVPDPPPDDLLVVVLVVVVVLLCCLVPPLLVQLVCCLQDPHDLVSNLVSLVVLLCSLLVVLVVVLVVAALVCLVCQQVPPNQAPLQVVQDDRRHGQLVVLLVLLVVLLVVLAVVVPPDDPPPVVPVPPRVVCLSCQNYPDDPQLVVLSVVLVVVCVPLRVVLVVLLVVLVVQLCVQLVVLLVVLVVVCVVVVPPCSVVNSPVSNVVSSRVSSRSSSVSSSVSSVSSSVSLVSNLVSGDSSSSSSSSSVVSVVVSVSVPVVVSVCVVVVVDDD/DPVPDPPPDDLLVVVLVVVVVLLCCLVPPLLVQLVCCLQDPHDLVSLLVSLVVLLCSLLVVLVVVLVVAALVCLVCQQVPPNQAPLQVVQDDRRHGQLVVLLVLLVVLLVVLAVVVPPDDPPPVVPVPPRVVCLSCQNYPDDPQLVVLSVVLVVVCVPVRVVLVVLLVVLVVQLCVQLVVLLVVLVVVCVVVVNPCSVVSSVVSNVVSSRVSSRSSSVSSSVSSVSSSVSLVSNLVSGDSSSSSSSSSVVSVVVSVSVPVVVSCVVVVVVDDD

InterPro domains:
  IPR025422 Transcription factor TGA like domain [PF14144] (31-107)
  IPR025422 Transcription factor TGA like domain [PS51806] (12-267)
  IPR051886 Seed Development and Stress Response Regulator [PTHR46354] (14-256)

Secondary structure (DSSP, 8-state):
--TT------HHHHHHHHHHHHHHHIIIIIHHHHHHHHHTT--HHHHHHHHHHHHHHHHHHHHHHHHH-STTTHHHHHS-TTS-TTTGGGEETTEE-THHHHHHHHHHHHHHHHTTTTS-TTTTSTT-STTHHHHHTTSS--HHHHHHHHHHHHHHHHHHHHHHHHHHHHHHHHHHHHHHHHHHHHHHHHHTT-TTHHHHHHHHHHHHHHHHHHHHHHHHHHHHHHHHHHHHHHHHHS-HHHHHHHHHHHHHHHHHTT-HHHHHHHHHHTS--/--TT------HHHHHHHHHHHHHHHIIIIIHHHHHHHHHTT--HHHHHHHHHHHHHHHHHHHHHHHHH-STTTHHHHHS-TTS-TTTGGGEETTEE-THHHHHHHHHHHHHHHHTTTTS-TTTTSTT-STTHHHHHTTSS--HHHHHHHHHHHHHHHHHHHHHHHHHHHHHHHHHHHHHHHHHHHHHHHHHTT-TTHHHHHHHHHHHHHHHHHHHHHHHHHHHHHHHHHHHHHHHHHS-HHHHHHHHHHHHHHHHHTT-HHHHHHHHHHTS--

Solvent-accessible surface area (backbone atoms only — not comparable to full-atom values): 29054 Å² total; per-residue (Å²): 120,85,88,60,79,78,68,92,57,55,70,63,56,53,53,33,52,50,49,51,51,52,50,46,45,42,60,70,45,44,44,53,53,38,48,48,33,70,69,42,95,48,52,70,67,56,38,50,50,37,43,50,49,45,52,47,55,58,45,47,52,48,52,52,49,48,71,62,47,34,65,50,37,35,53,50,47,51,56,45,81,70,57,48,74,78,46,48,73,44,48,42,80,41,36,71,35,61,62,46,60,56,32,38,52,50,28,50,33,50,53,41,58,60,57,64,78,74,62,71,79,74,79,60,60,81,66,56,56,81,72,41,63,71,61,47,64,36,39,80,66,52,70,66,44,53,51,51,52,50,51,54,49,54,51,45,67,51,50,53,57,49,52,50,50,51,48,53,52,40,41,52,50,32,40,43,42,32,30,38,33,34,43,56,23,49,50,51,16,62,72,63,70,42,86,62,25,67,59,62,20,45,56,53,28,43,57,41,43,43,58,36,28,47,50,50,30,51,50,41,42,50,53,43,49,49,42,46,48,51,55,51,50,52,45,69,57,38,54,73,66,48,28,40,51,53,51,48,49,50,51,51,56,61,48,47,60,68,32,59,67,58,46,46,51,51,56,52,64,35,45,81,130,118,86,87,58,80,79,69,93,56,55,70,64,55,54,53,34,52,50,49,50,52,52,50,45,44,42,60,70,43,43,41,53,53,39,49,48,32,68,69,42,96,48,52,69,68,56,38,50,49,39,41,48,49,44,52,49,54,58,45,47,52,47,52,51,52,48,71,61,47,34,65,51,36,34,54,49,48,52,55,45,81,70,56,49,74,79,45,50,73,44,47,43,81,45,37,70,35,61,63,46,59,57,32,39,52,48,29,52,34,50,53,41,58,59,57,62,76,74,61,72,78,72,77,61,60,81,67,57,54,81,70,41,64,70,61,48,63,36,40,78,68,52,68,66,44,53,52,50,52,50,50,54,49,53,50,44,68,50,48,53,56,49,50,50,49,51,50,52,51,42,40,50,50,32,41,42,42,32,29,39,32,35,44,57,23,49,51,50,17,62,72,61,72,41,85,64,26,65,60,61,20,45,55,51,28,42,57,43,44,44,59,37,27,47,50,50,29,52,50,41,42,50,52,42,50,50,42,46,48,51,54,50,50,51,45,69,57,39,54,72,67,48,28,41,52,50,51,48,50,51,51,50,57,62,49,50,60,68,31,59,68,57,45,46,51,49,56,52,63,35,46,79,129

Sequence (546 aa):
MPFSFFSRKKPSRRFNDFYEDWSKTLTENCLPLLRQSLSSAASASVLSSNVDLVLRHLVLYYETLDLAADHNTIPYLLFPSWRNSLETPFLFLGDIHPYLLTNLLRSFIDRENQDSDDEDEETSLDLVNQPLKMTMAWKDPSDELVKRIDQIECTMRLMVPGLMDRMRKTQRSFVARVSESWVSSYQVGKKKKLTATVATASTSVDEAAKIEMEELVSIFVDANRLRKSVIMDIVGATSEHQAALFLEGLCQFLAGFKDQILLQDFEILSLPNMPFSFFSRKKPSRRFNDFYEDWSKTLTENCLPLLRQSLSSAASASVLSSNVDLVLRHLVLYYETLDLAADHNTIPYLLFPSWRNSLETPFLFLGDIHPYLLTNLLRSFIDRENQDSDDEDEETSLDLVNQPLKMTMAWKDPSDELVKRIDQIECTMRLMVPGLMDRMRKTQRSFVARVSESWVSSYQVGKKKKLTATVATASTSVDEAAKIEMEELVSIFVDANRLRKSVIMDIVGATSEHQAALFLEGLCQFLAGFKDQILLQDFEILSLPN